Protein AF-A0ABD3QF35-F1 (afdb_monomer_lite)

pLDDT: mean 70.95, std 26.72, range [23.36, 98.19]

Sequence (628 aa):
MNVDIFVDNEANTTDGAVAVPATLPSLSVRSSERQATVADRNAGDGNNVNNAQTGDASIRSTSNVMLGGQNMMASVRRVNSIFFSSLSRSGLTRSLPSQEGSLNNSQIQNSSNQRRQSSPFFSLSNVFINASLVEENESNVVVDAEPIGFCHKHGKVIATLSFLVLVAFVTIMTLTLKRIIEARNMSLPSPVPSFAPSLAPSYDPRPTLEIVQERGTLRCGLVSFQFEGTFCFKLCQAIAAVALNNPDAVDSVNATAEARFVLLKERATDLHAGGATHTIEREVNEGTTGSPFTFSTPFYYDGMVFAGNATFVTCAEEQRRFNECSRLFICVAKSTTDLEYVSNHFTPSLFVTTASMTESIEFYSNDRCNVVAGSRLGLFNLKYTNDNLLDESFVIGDKTFNNDPLAFATRPDDPEWSRIINWVAQVLFFGERQEITKNLTLCQNSSGTFNASWTELNYLNAVYCVGNYAEIYSSSQLAKYDRQTINTINNGTAMLYAIPNGNLRNDNEITFYSLSETFSSIKRRGSLNCGLLIQDGYSEDDITASKRLFGMGVSYCETLVSSMLHGNMYAVNFIAFQNAEISLEALYNKTIDVLVGVPADMSRNFGSHSFEGVSFSTPYFYGNQTGK

Secondary structure (DSSP, 8-state):
----------------------------------------------------------------------------------------------------------------------------------------------------TTTTTTHHHHHHHHHHHHHHHHHHHHHHHHHHHHHHSS-PPP-----SPPSSPP---S-HHHHHHHHTSEEEEE-TT--TTSHHHHHHHHHHHHHSS-TT-EEEEE--TTTHHHHHHTTS-SEEEEEEEP-HHHHHHBTTTTB--EEPSPSEEE-EEEEEEHHHHHHHHTT--SGGGGG--EEEETTSHHHHHHHHHS-TTSEEEESSHHHHHHHHHTTS-SEEEEEHHHHHHHHHH-TTTS-TTEEE-S---S-EEEEEEE-TT-HHHHHHHHHHHHHHHHHHHTT----TTTS----S-----TTT--TTHIIIII--HHHHHHTSGGGGS--TTTTS--SS-----------TT--S--------HHHHHHHHHTSEEEEEE--TT--HHHHHHSS---SHHHHHHHHHHHHHTTT-TT-EEEEEES-HHHHHHHHHTTSSSEEESPPP-HHHHHEETTEEPPPPPSPS--S-SS--

InterPro domains:
  IPR001638 Solute-binding protein family 3/N-terminal domain of MltF [SM00062] (217-439)
  IPR051455 Bacterial solute-binding protein 3 [PTHR30085] (166-474)

Organism: NCBI:txid29204

Structure (mmCIF, N/CA/C/O backbone):
data_AF-A0ABD3QF35-F1
#
_entry.id   AF-A0ABD3QF35-F1
#
loop_
_atom_site.group_PDB
_atom_site.id
_atom_site.type_symbol
_atom_site.label_atom_id
_atom_site.label_alt_id
_atom_site.label_comp_id
_atom_site.label_asym_id
_atom_site.label_entity_id
_atom_site.label_seq_id
_atom_site.pdbx_PDB_ins_code
_atom_site.Cartn_x
_atom_site.Cartn_y
_atom_site.Cartn_z
_atom_site.occupancy
_atom_site.B_iso_or_equiv
_atom_site.auth_seq_id
_atom_site.auth_comp_id
_atom_site.auth_asym_id
_atom_site.auth_atom_id
_atom_site.pdbx_PDB_model_num
ATOM 1 N N . MET A 1 1 ? 27.735 -4.032 32.436 1.00 32.41 1 MET A N 1
ATOM 2 C CA . MET A 1 1 ? 27.133 -3.630 33.725 1.00 32.41 1 MET A CA 1
ATOM 3 C C . MET A 1 1 ? 25.817 -4.366 33.823 1.00 32.41 1 MET A C 1
ATOM 5 O O . MET A 1 1 ? 25.098 -4.359 32.833 1.00 32.41 1 MET A O 1
ATOM 9 N N . ASN A 1 2 ? 25.548 -5.037 34.940 1.00 26.48 2 ASN A N 1
ATOM 10 C CA . ASN A 1 2 ? 24.318 -5.806 35.118 1.00 26.48 2 ASN A CA 1
ATOM 11 C C . ASN A 1 2 ? 23.206 -4.901 35.653 1.00 26.48 2 ASN A C 1
ATOM 13 O O . ASN A 1 2 ? 23.468 -4.079 36.531 1.00 26.48 2 ASN A O 1
ATOM 17 N N . VAL A 1 3 ? 21.983 -5.134 35.187 1.00 25.33 3 VAL A N 1
ATOM 18 C CA . VAL A 1 3 ? 20.756 -5.008 35.982 1.00 25.33 3 VAL A CA 1
ATOM 19 C C . VAL A 1 3 ? 19.904 -6.217 35.596 1.00 25.33 3 VAL A C 1
ATOM 21 O O . VAL A 1 3 ? 19.705 -6.458 34.406 1.00 25.33 3 VAL A O 1
ATOM 24 N N . ASP A 1 4 ? 19.488 -7.006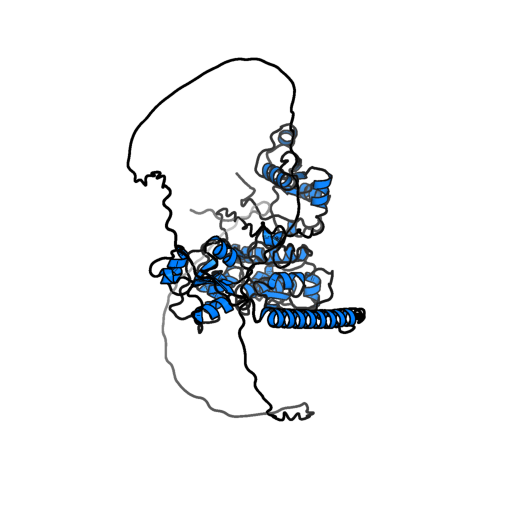 36.581 1.00 25.78 4 ASP A N 1
ATOM 25 C CA . ASP A 1 4 ? 18.781 -8.276 36.381 1.00 25.78 4 ASP A CA 1
ATOM 26 C C . ASP A 1 4 ? 17.247 -8.107 36.399 1.00 25.78 4 ASP A C 1
ATOM 28 O O . ASP A 1 4 ? 16.721 -7.061 36.783 1.00 25.78 4 ASP A O 1
ATOM 32 N N . ILE A 1 5 ? 16.528 -9.150 35.969 1.00 27.78 5 ILE A N 1
ATOM 33 C CA . ILE A 1 5 ? 15.063 -9.180 35.827 1.00 27.78 5 ILE A CA 1
ATOM 34 C C . ILE A 1 5 ? 14.420 -9.920 37.009 1.00 27.78 5 ILE A C 1
ATOM 36 O O . ILE A 1 5 ? 14.632 -11.119 37.143 1.00 27.78 5 ILE A O 1
ATOM 40 N N . PHE A 1 6 ? 13.554 -9.239 37.763 1.00 25.58 6 PHE A N 1
ATOM 41 C CA . PHE A 1 6 ? 12.407 -9.781 38.520 1.00 25.58 6 PHE A CA 1
ATOM 42 C C . PHE A 1 6 ? 11.329 -8.668 38.518 1.00 25.58 6 PHE A C 1
ATOM 44 O O . PHE A 1 6 ? 11.696 -7.497 38.548 1.00 25.58 6 PHE A O 1
ATOM 51 N N . VAL A 1 7 ? 10.020 -8.874 38.319 1.00 28.45 7 VAL A N 1
ATOM 52 C CA . VAL A 1 7 ? 9.085 -9.957 38.698 1.00 28.45 7 VAL A CA 1
ATOM 53 C C . VAL A 1 7 ? 8.823 -9.993 40.204 1.00 28.45 7 VAL A C 1
ATOM 55 O O . VAL A 1 7 ? 9.403 -10.802 40.922 1.00 28.45 7 VAL A O 1
ATOM 58 N N . ASP A 1 8 ? 7.894 -9.141 40.642 1.00 25.34 8 ASP A N 1
ATOM 59 C CA . ASP A 1 8 ? 7.204 -9.252 41.930 1.00 25.34 8 ASP A CA 1
ATOM 60 C C . ASP A 1 8 ? 5.834 -9.920 41.741 1.00 25.34 8 ASP A C 1
ATOM 62 O O . ASP A 1 8 ? 5.113 -9.639 40.782 1.00 25.34 8 ASP A O 1
ATOM 66 N N . ASN A 1 9 ? 5.469 -10.792 42.681 1.00 26.47 9 ASN A N 1
ATOM 67 C CA . ASN A 1 9 ? 4.119 -11.321 42.859 1.00 26.47 9 ASN A CA 1
ATOM 68 C C . ASN A 1 9 ? 3.932 -11.635 44.357 1.00 26.47 9 ASN A C 1
ATOM 70 O O . ASN A 1 9 ? 4.883 -12.059 45.015 1.00 26.47 9 ASN A O 1
ATOM 74 N N . GLU A 1 10 ? 2.752 -11.379 44.921 1.00 33.19 10 GLU A N 1
ATOM 75 C CA . GLU A 1 10 ? 2.574 -11.277 46.381 1.00 33.19 10 GLU A CA 1
ATOM 76 C C . GLU A 1 10 ? 2.738 -12.609 47.144 1.00 33.19 10 GLU A C 1
ATOM 78 O O . GLU A 1 10 ? 2.149 -13.625 46.772 1.00 33.19 10 GLU A O 1
ATOM 83 N N . ALA A 1 11 ? 3.435 -12.586 48.290 1.00 29.95 11 ALA A N 1
ATOM 84 C CA . ALA A 1 11 ? 3.292 -13.586 49.358 1.00 29.95 11 ALA A CA 1
ATOM 85 C C . ALA A 1 11 ? 3.769 -13.049 50.725 1.00 29.95 11 ALA A C 1
ATOM 87 O O . ALA A 1 11 ? 4.626 -12.171 50.805 1.00 29.95 11 ALA A O 1
ATOM 88 N N . ASN A 1 12 ? 3.216 -13.593 51.814 1.00 28.52 12 ASN A N 1
ATOM 89 C CA . ASN A 1 12 ? 3.330 -13.041 53.168 1.00 28.52 12 ASN A CA 1
ATOM 90 C C . ASN A 1 12 ? 4.199 -13.916 54.106 1.00 28.52 12 ASN A C 1
ATOM 92 O O . ASN A 1 12 ? 3.946 -15.109 54.231 1.00 28.52 12 ASN A O 1
ATOM 96 N N . THR A 1 13 ? 5.124 -13.279 54.838 1.00 29.78 13 THR A N 1
ATOM 97 C CA . THR A 1 13 ? 5.606 -13.602 56.213 1.00 29.78 13 THR A CA 1
ATOM 98 C C . THR A 1 13 ? 6.175 -14.983 56.639 1.00 29.78 13 THR A C 1
ATOM 100 O O . THR A 1 13 ? 5.584 -16.037 56.442 1.00 29.78 13 THR A O 1
ATOM 103 N N . THR A 1 14 ? 7.206 -14.878 57.502 1.00 31.05 14 THR A N 1
ATOM 104 C CA . THR A 1 14 ? 7.610 -15.743 58.653 1.00 31.05 14 THR A CA 1
ATOM 105 C C . THR A 1 14 ? 8.381 -17.070 58.476 1.00 31.05 14 THR A C 1
ATOM 107 O O . THR A 1 14 ? 7.834 -18.083 58.067 1.00 31.05 14 THR A O 1
ATOM 110 N N . ASP A 1 15 ? 9.629 -17.026 58.976 1.00 31.03 15 ASP A N 1
ATOM 111 C CA . ASP A 1 15 ? 10.355 -17.967 59.860 1.00 31.03 15 ASP A CA 1
ATOM 112 C C . ASP A 1 15 ? 10.506 -19.478 59.566 1.00 31.03 15 ASP A C 1
ATOM 114 O O . ASP A 1 15 ? 9.550 -20.231 59.416 1.00 31.03 15 ASP A O 1
ATOM 118 N N . GLY A 1 16 ? 11.755 -19.960 59.705 1.00 28.84 16 GLY A N 1
ATOM 119 C CA . GLY A 1 16 ? 12.079 -21.382 59.908 1.00 28.84 16 GLY A CA 1
ATOM 120 C C . GLY A 1 16 ? 13.483 -21.794 59.441 1.00 28.84 16 GLY A C 1
ATOM 121 O O . GLY A 1 16 ? 13.680 -22.086 58.267 1.00 28.84 16 GLY A O 1
ATOM 122 N N . ALA A 1 17 ? 14.464 -21.876 60.348 1.00 28.30 17 ALA A N 1
ATOM 123 C CA . ALA A 1 17 ? 15.832 -22.322 60.034 1.00 28.30 17 ALA A CA 1
ATOM 124 C C . ALA A 1 17 ? 16.140 -23.735 60.571 1.00 28.30 17 ALA A C 1
ATOM 126 O O . ALA A 1 17 ? 15.762 -24.044 61.697 1.00 28.30 17 ALA A O 1
ATOM 127 N N . VAL A 1 18 ? 16.892 -24.552 59.811 1.00 29.70 18 VAL A N 1
ATOM 128 C CA . VAL A 1 18 ? 17.682 -25.724 60.274 1.00 29.70 18 VAL A CA 1
ATOM 129 C C . VAL A 1 18 ? 18.707 -26.141 59.184 1.00 29.70 18 VAL A C 1
ATOM 131 O O . VAL A 1 18 ? 18.678 -25.614 58.074 1.00 29.70 18 VAL A O 1
ATOM 134 N N . ALA A 1 19 ? 19.688 -26.991 59.516 1.00 28.52 19 ALA A N 1
ATOM 135 C CA . ALA A 1 19 ? 20.993 -27.092 58.839 1.00 28.52 19 ALA A CA 1
ATOM 136 C C . ALA A 1 19 ? 21.180 -28.232 57.792 1.00 28.52 19 ALA A C 1
ATOM 138 O O . ALA A 1 19 ? 20.800 -29.372 58.038 1.00 28.52 19 ALA A O 1
ATOM 139 N N . VAL A 1 20 ? 21.830 -27.913 56.652 1.00 28.33 20 VAL A N 1
ATOM 140 C CA . VAL A 1 20 ? 23.223 -28.306 56.244 1.00 28.33 20 VAL A CA 1
ATOM 141 C C . VAL A 1 20 ? 23.775 -29.638 56.832 1.00 28.33 20 VAL A C 1
ATOM 143 O O . VAL A 1 20 ? 23.682 -29.773 58.052 1.00 28.33 20 VAL A O 1
ATOM 146 N N . PRO A 1 21 ? 24.448 -30.569 56.076 1.00 43.38 21 PRO A N 1
ATOM 147 C CA . PRO A 1 21 ? 25.432 -30.306 54.987 1.00 43.38 21 PRO A CA 1
ATOM 148 C C . PRO A 1 21 ? 25.535 -31.299 53.772 1.00 43.38 21 PRO A C 1
ATOM 150 O O . PRO A 1 21 ? 24.940 -32.367 53.772 1.00 43.38 21 PRO A O 1
ATOM 153 N N . ALA A 1 22 ? 26.464 -30.978 52.839 1.00 29.42 22 ALA A N 1
ATOM 154 C CA . ALA A 1 22 ? 27.367 -31.891 52.076 1.00 29.42 22 ALA A CA 1
ATOM 155 C C . ALA A 1 22 ? 26.835 -32.793 50.917 1.00 29.42 22 ALA A C 1
ATOM 157 O O . ALA A 1 22 ? 25.749 -33.343 51.010 1.00 29.42 22 ALA A O 1
ATOM 158 N N . THR A 1 23 ? 27.565 -33.070 49.809 1.00 27.55 23 THR A N 1
ATOM 159 C CA . THR A 1 23 ? 28.790 -32.466 49.194 1.00 27.55 23 THR A CA 1
ATOM 160 C C . THR A 1 23 ? 29.022 -32.934 47.730 1.00 27.55 23 THR A C 1
ATOM 162 O O . THR A 1 23 ? 29.196 -34.129 47.522 1.00 27.55 23 THR A O 1
ATOM 165 N N . LEU A 1 24 ? 29.257 -31.981 46.804 1.00 31.00 24 LEU A N 1
ATOM 166 C CA . LEU A 1 24 ? 30.305 -31.990 45.737 1.00 31.00 24 LEU A CA 1
ATOM 167 C C . LEU A 1 24 ? 30.242 -33.090 44.602 1.00 31.00 24 LEU A C 1
ATOM 169 O O . LEU A 1 24 ? 29.267 -33.829 44.548 1.00 31.00 24 LEU A O 1
ATOM 173 N N . PRO A 1 25 ? 31.153 -33.120 43.585 1.00 40.31 25 PRO A N 1
ATOM 174 C CA . PRO A 1 25 ? 31.100 -32.176 42.444 1.00 40.31 25 PRO A CA 1
ATOM 175 C C . PRO A 1 25 ? 31.480 -32.733 41.026 1.00 40.31 25 PRO A C 1
ATOM 177 O O . PRO A 1 25 ? 32.190 -33.724 40.920 1.00 40.31 25 PRO A O 1
ATOM 180 N N . SER A 1 26 ? 31.139 -31.966 39.968 1.00 27.06 26 SER A N 1
ATOM 181 C CA . SER A 1 26 ? 31.916 -31.712 38.708 1.00 27.06 26 SER A CA 1
ATOM 182 C C . SER A 1 26 ? 32.429 -32.912 37.836 1.00 27.06 26 SER A C 1
ATOM 184 O O . SER A 1 26 ? 32.097 -34.052 38.121 1.00 27.06 26 SER A O 1
ATOM 186 N N . LEU A 1 27 ? 33.127 -32.799 36.678 1.00 26.47 27 LEU A N 1
ATOM 187 C CA . LEU A 1 27 ? 33.772 -31.702 35.906 1.00 26.47 27 LEU A CA 1
ATOM 188 C C . LEU A 1 27 ? 33.950 -32.098 34.394 1.00 26.47 27 LEU A C 1
ATOM 190 O O . LEU A 1 27 ? 34.074 -33.274 34.078 1.00 26.47 27 LEU A O 1
ATOM 194 N N . SER A 1 28 ? 34.038 -31.112 33.481 1.00 25.31 28 SER A N 1
ATOM 195 C CA . SER A 1 28 ? 34.726 -31.101 32.147 1.00 25.31 28 SER A CA 1
ATOM 196 C C . SER A 1 28 ? 34.537 -32.196 31.057 1.00 25.31 28 SER A C 1
ATOM 198 O O . SER A 1 28 ? 35.138 -33.261 31.115 1.00 25.31 28 SER A O 1
ATOM 200 N N . VAL A 1 29 ? 33.910 -31.810 29.930 1.00 28.11 29 VAL A N 1
ATOM 201 C CA . VAL A 1 29 ? 34.553 -31.487 28.614 1.00 28.11 29 VAL A CA 1
ATOM 202 C C . VAL A 1 29 ? 35.761 -32.332 28.112 1.00 28.11 29 VAL A C 1
ATOM 204 O O . VAL A 1 29 ? 36.838 -32.181 28.684 1.00 28.11 29 VAL A O 1
ATOM 207 N N . ARG A 1 30 ? 35.659 -33.008 26.930 1.00 26.88 30 ARG A N 1
ATOM 208 C CA . ARG A 1 30 ? 36.353 -32.662 25.631 1.00 26.88 30 ARG A CA 1
ATOM 209 C C . ARG A 1 30 ? 36.143 -33.645 24.428 1.00 26.88 30 ARG A C 1
ATOM 211 O O . ARG A 1 30 ? 36.371 -34.833 24.570 1.00 26.88 30 ARG A O 1
ATOM 218 N N . SER A 1 31 ? 35.832 -33.084 23.242 1.00 28.55 31 SER A N 1
ATOM 219 C CA . SER A 1 31 ? 36.292 -33.357 21.834 1.00 28.55 31 SER A CA 1
ATOM 220 C C . SER A 1 31 ? 36.675 -34.746 21.236 1.00 28.55 31 SER A C 1
ATOM 222 O O . SER A 1 31 ? 37.320 -35.550 21.896 1.00 28.55 31 SER A O 1
ATOM 224 N N . SER A 1 32 ? 36.573 -34.821 19.882 1.00 27.19 32 SER A N 1
ATOM 225 C CA . SER A 1 32 ? 37.299 -35.690 18.892 1.00 27.19 32 SER A CA 1
ATOM 226 C C . SER A 1 32 ? 36.706 -37.094 18.591 1.00 27.19 32 SER A C 1
ATOM 228 O O . SER A 1 32 ? 36.061 -37.651 19.469 1.00 27.19 32 SER A O 1
ATOM 230 N N . GLU A 1 33 ? 36.841 -37.737 17.407 1.00 29.30 33 GLU A N 1
ATOM 231 C CA . GLU A 1 33 ? 37.282 -37.348 16.034 1.00 29.30 33 GLU A CA 1
ATOM 232 C C . GLU A 1 33 ? 36.880 -38.428 14.968 1.00 29.30 33 GLU A C 1
ATOM 234 O O . GLU A 1 33 ? 36.707 -39.579 15.345 1.00 29.30 33 GLU A O 1
ATOM 239 N N . ARG A 1 34 ? 36.880 -38.079 13.654 1.00 27.56 34 ARG A N 1
ATOM 240 C CA . ARG A 1 34 ? 37.003 -38.953 12.427 1.00 27.56 34 ARG A CA 1
ATOM 241 C C . ARG A 1 34 ? 35.885 -39.994 12.128 1.00 27.56 34 ARG A C 1
ATOM 243 O O . ARG A 1 34 ? 35.421 -40.683 13.017 1.00 27.56 34 ARG A O 1
ATOM 250 N N . GLN A 1 35 ? 35.274 -40.083 10.929 1.00 27.81 35 GLN A N 1
ATOM 251 C CA . GLN A 1 35 ? 35.714 -40.295 9.515 1.00 27.81 35 GLN A CA 1
ATOM 252 C C . GLN A 1 35 ? 35.953 -41.767 9.090 1.00 27.81 35 GLN A C 1
ATOM 254 O O . GLN A 1 35 ? 36.938 -42.356 9.522 1.00 27.81 35 GLN A O 1
ATOM 259 N N . ALA A 1 36 ? 35.159 -42.282 8.124 1.00 27.70 36 ALA A N 1
ATOM 260 C CA . ALA A 1 36 ? 35.568 -43.295 7.122 1.00 27.70 36 ALA A CA 1
ATOM 261 C C . ALA A 1 36 ? 34.584 -43.438 5.917 1.00 27.70 36 ALA A C 1
ATOM 263 O O . ALA A 1 36 ? 33.373 -43.339 6.074 1.00 27.70 36 ALA A O 1
ATOM 264 N N . THR A 1 37 ? 35.163 -43.694 4.736 1.00 27.33 37 THR A N 1
ATOM 265 C CA . THR A 1 37 ? 34.662 -44.134 3.396 1.00 27.33 37 THR A CA 1
ATOM 266 C C . THR A 1 37 ? 33.340 -44.936 3.307 1.00 27.33 37 THR A C 1
ATOM 268 O O . THR A 1 37 ? 33.113 -45.790 4.154 1.00 27.33 37 THR A O 1
ATOM 271 N N . VAL A 1 38 ? 32.416 -44.746 2.338 1.00 29.34 38 VAL A N 1
ATOM 272 C CA . VAL A 1 38 ? 32.468 -44.787 0.836 1.00 29.34 38 VAL A CA 1
ATOM 273 C C . VAL A 1 38 ? 32.503 -46.207 0.222 1.00 29.34 38 VAL A C 1
ATOM 275 O O . VAL A 1 38 ? 33.530 -46.872 0.310 1.00 29.34 38 VAL A O 1
ATOM 278 N N . ALA A 1 39 ? 31.427 -46.613 -0.486 1.00 28.59 39 ALA A N 1
ATOM 279 C CA . ALA A 1 39 ? 31.408 -47.673 -1.518 1.00 28.59 39 ALA A CA 1
ATOM 280 C C . ALA A 1 39 ? 30.160 -47.592 -2.446 1.00 28.59 39 ALA A C 1
ATOM 282 O O . ALA A 1 39 ? 29.085 -47.184 -2.030 1.00 28.59 39 ALA A O 1
ATOM 283 N N . ASP A 1 40 ? 30.345 -47.985 -3.704 1.00 30.19 40 ASP A N 1
ATOM 284 C CA . ASP A 1 40 ? 29.650 -47.596 -4.947 1.00 30.19 40 ASP A CA 1
ATOM 285 C C . ASP A 1 40 ? 28.533 -48.585 -5.438 1.00 30.19 40 ASP A C 1
ATOM 287 O O . ASP A 1 40 ? 28.572 -49.759 -5.078 1.00 30.19 40 ASP A O 1
ATOM 291 N N . ARG A 1 41 ? 27.668 -48.137 -6.382 1.00 30.83 41 ARG A N 1
ATOM 292 C CA . ARG A 1 41 ? 26.932 -48.890 -7.467 1.00 30.83 41 ARG A CA 1
ATOM 293 C C . ARG A 1 41 ? 25.515 -49.528 -7.345 1.00 30.83 41 ARG A C 1
ATOM 295 O O . ARG A 1 41 ? 25.307 -50.568 -6.737 1.00 30.83 41 ARG A O 1
ATOM 302 N N . ASN A 1 42 ? 24.653 -49.011 -8.240 1.00 30.00 42 ASN A N 1
ATOM 303 C CA . ASN A 1 42 ? 23.823 -49.677 -9.281 1.00 30.00 42 ASN A CA 1
ATOM 304 C C . ASN A 1 42 ? 22.609 -50.590 -8.954 1.00 30.00 42 ASN A C 1
ATOM 306 O O . ASN A 1 42 ? 22.742 -51.794 -8.786 1.00 30.00 42 ASN A O 1
ATOM 310 N N . ALA A 1 43 ? 21.414 -49.998 -9.109 1.00 30.06 43 ALA A N 1
ATOM 311 C CA . ALA A 1 43 ? 20.351 -50.327 -10.090 1.00 30.06 43 ALA A CA 1
ATOM 312 C C . ALA A 1 43 ? 19.978 -51.791 -10.461 1.00 30.06 43 ALA A C 1
ATOM 314 O O . ALA A 1 43 ? 20.811 -52.532 -10.977 1.00 30.06 43 ALA A O 1
ATOM 315 N N . GLY A 1 44 ? 18.661 -52.094 -10.458 1.00 28.19 44 GLY A N 1
ATOM 316 C CA . GLY A 1 44 ? 18.058 -53.032 -11.429 1.00 28.19 44 GLY A CA 1
ATOM 317 C C . GLY A 1 44 ? 16.827 -53.864 -11.009 1.00 28.19 44 GLY A C 1
ATOM 318 O O . GLY A 1 44 ? 17.011 -55.007 -10.619 1.00 28.19 44 GLY A O 1
ATOM 319 N N . ASP A 1 45 ? 15.616 -53.337 -11.268 1.00 29.36 45 ASP A N 1
ATOM 320 C CA . ASP A 1 45 ? 14.391 -54.076 -11.697 1.00 29.36 45 ASP A CA 1
ATOM 321 C C . ASP A 1 45 ? 13.732 -55.135 -10.749 1.00 29.36 45 ASP A C 1
ATOM 323 O O . ASP A 1 45 ? 14.332 -55.593 -9.783 1.00 29.36 45 ASP A O 1
ATOM 327 N N . GLY A 1 46 ? 12.476 -55.546 -11.026 1.00 28.12 46 GLY A N 1
ATOM 328 C CA . GLY A 1 46 ? 11.862 -56.771 -10.456 1.00 28.12 46 GLY A CA 1
ATOM 329 C C . GLY A 1 46 ? 10.462 -56.683 -9.802 1.00 28.12 46 GLY A C 1
ATOM 330 O O . GLY A 1 46 ? 10.337 -56.639 -8.583 1.00 28.12 46 GLY A O 1
ATOM 331 N N . ASN A 1 47 ? 9.403 -56.777 -10.615 1.00 29.98 47 ASN A N 1
ATOM 332 C CA . ASN A 1 47 ? 7.966 -56.879 -10.262 1.00 29.98 47 ASN A CA 1
ATOM 333 C C . ASN A 1 47 ? 7.540 -57.784 -9.074 1.00 29.98 47 ASN A C 1
ATOM 335 O O . ASN A 1 47 ? 7.976 -58.932 -8.986 1.00 29.98 47 ASN A O 1
ATOM 339 N N . ASN A 1 48 ? 6.500 -57.359 -8.330 1.00 28.38 48 ASN A N 1
ATOM 340 C CA . ASN A 1 48 ? 5.157 -58.002 -8.257 1.00 28.38 48 ASN A CA 1
ATOM 341 C C . ASN A 1 48 ? 4.244 -57.293 -7.214 1.00 28.38 48 ASN A C 1
ATOM 343 O O . ASN A 1 48 ? 4.772 -56.781 -6.236 1.00 28.38 48 ASN A O 1
ATOM 347 N N . VAL A 1 49 ? 2.897 -57.291 -7.204 1.00 31.95 49 VAL A N 1
ATOM 348 C CA . VAL A 1 49 ? 1.756 -57.467 -8.150 1.00 31.95 49 VAL A CA 1
ATOM 349 C C . VAL A 1 49 ? 0.542 -57.958 -7.327 1.00 31.95 49 VAL A C 1
ATOM 351 O O . VAL A 1 49 ? 0.706 -58.882 -6.531 1.00 31.95 49 VAL A O 1
ATOM 354 N N . ASN A 1 50 ? -0.653 -57.397 -7.608 1.00 29.80 50 ASN A N 1
ATOM 355 C CA . ASN A 1 50 ? -2.034 -57.671 -7.114 1.00 29.80 50 ASN A CA 1
ATOM 356 C C . ASN A 1 50 ? -2.617 -56.533 -6.242 1.00 29.80 50 ASN A C 1
ATOM 358 O O . ASN A 1 50 ? -2.072 -56.258 -5.183 1.00 29.80 50 ASN A O 1
ATOM 362 N N . ASN A 1 51 ? -3.628 -55.751 -6.662 1.00 32.06 51 ASN A N 1
ATOM 363 C CA . ASN A 1 51 ? -5.022 -56.018 -7.122 1.00 32.06 51 ASN A CA 1
ATOM 364 C C . ASN A 1 51 ? -6.034 -55.610 -6.011 1.00 32.06 51 ASN A C 1
ATOM 366 O O . ASN A 1 51 ? -5.700 -55.719 -4.839 1.00 32.06 51 ASN A O 1
ATOM 370 N N . ALA A 1 52 ? -7.259 -55.130 -6.283 1.00 29.69 52 ALA A N 1
ATOM 371 C CA . ALA A 1 52 ? -8.030 -55.118 -7.538 1.00 29.69 52 ALA A CA 1
ATOM 372 C C . ALA A 1 52 ? -9.064 -53.960 -7.625 1.00 29.69 52 ALA A C 1
ATOM 374 O O . ALA A 1 52 ? -9.412 -53.393 -6.597 1.00 29.69 52 ALA A O 1
ATOM 375 N N . GLN A 1 53 ? -9.661 -53.786 -8.825 1.00 29.70 53 GLN A N 1
ATOM 376 C CA . GLN A 1 53 ? -10.992 -53.178 -9.114 1.00 29.70 53 GLN A CA 1
ATOM 377 C C . GLN A 1 53 ? -11.157 -51.658 -8.844 1.00 29.70 53 GLN A C 1
ATOM 379 O O . GLN A 1 53 ? -10.580 -51.121 -7.912 1.00 29.70 53 GLN A O 1
ATOM 384 N N . THR A 1 54 ? -11.916 -50.859 -9.612 1.00 28.92 54 THR A N 1
ATOM 385 C CA . THR A 1 54 ? -12.825 -51.037 -10.785 1.00 28.92 54 THR A CA 1
ATOM 386 C C . THR A 1 54 ? -12.418 -50.030 -11.898 1.00 28.92 54 THR A C 1
ATOM 388 O O . THR A 1 54 ? -11.489 -49.263 -11.675 1.00 28.92 54 THR A O 1
ATOM 391 N N . GLY A 1 55 ? -12.981 -49.915 -13.110 1.00 28.16 55 GLY A N 1
ATOM 392 C CA . GLY A 1 55 ? -14.057 -50.591 -13.859 1.00 28.16 55 GLY A CA 1
ATOM 393 C C . GLY A 1 55 ? -14.468 -49.680 -15.040 1.00 28.16 55 GLY A C 1
ATOM 394 O O . GLY A 1 55 ? -14.796 -48.523 -14.809 1.00 28.16 55 GLY A O 1
ATOM 395 N N . ASP A 1 56 ? -14.378 -50.153 -16.288 1.00 27.12 56 ASP A N 1
ATOM 396 C CA . ASP A 1 56 ? -14.242 -49.295 -17.491 1.00 27.12 56 ASP A CA 1
ATOM 397 C C . ASP A 1 56 ? -15.529 -49.123 -18.340 1.00 27.12 56 ASP A C 1
ATOM 399 O O . ASP A 1 56 ? -16.399 -49.995 -18.354 1.00 27.12 56 ASP A O 1
ATOM 403 N N . ALA A 1 57 ? -15.619 -48.012 -19.088 1.00 28.22 57 ALA A N 1
ATOM 404 C CA . ALA A 1 57 ? -16.662 -47.715 -20.077 1.00 28.22 57 ALA A CA 1
ATOM 405 C C . ALA A 1 57 ? -16.177 -46.713 -21.159 1.00 28.22 57 ALA A C 1
ATOM 407 O O . ALA A 1 57 ? -16.387 -45.503 -21.061 1.00 28.22 57 ALA A O 1
ATOM 408 N N . SER A 1 58 ? -15.541 -47.213 -22.224 1.00 26.22 58 SER A N 1
ATOM 409 C CA . SER A 1 58 ? -14.975 -46.377 -23.300 1.00 26.22 58 SER A CA 1
ATOM 410 C C . SER A 1 58 ? -15.981 -45.888 -24.362 1.00 26.22 58 SER A C 1
ATOM 412 O O . SER A 1 58 ? -16.848 -46.639 -24.810 1.00 26.22 58 SER A O 1
ATOM 414 N N . ILE A 1 59 ? -15.779 -44.665 -24.877 1.00 25.80 59 ILE A N 1
ATOM 415 C CA . ILE A 1 59 ? -16.225 -44.238 -26.220 1.00 25.80 59 ILE A CA 1
ATOM 416 C C . ILE A 1 59 ? -15.069 -43.502 -26.918 1.00 25.80 59 ILE A C 1
ATOM 418 O O . ILE A 1 59 ? -14.373 -42.688 -26.317 1.00 25.80 59 ILE A O 1
ATOM 422 N N . ARG A 1 60 ? -14.847 -43.803 -28.205 1.00 27.45 60 ARG A N 1
ATOM 423 C CA . ARG A 1 60 ? -13.801 -43.187 -29.042 1.00 27.45 60 ARG A CA 1
ATOM 424 C C . ARG A 1 60 ? -14.211 -41.797 -29.537 1.00 27.45 60 ARG A C 1
ATOM 426 O O . ARG A 1 60 ? -15.356 -41.607 -29.933 1.00 27.45 60 ARG A O 1
ATOM 433 N N . SER A 1 61 ? -13.233 -40.906 -29.697 1.00 24.97 61 SER A N 1
ATOM 434 C CA . SER A 1 61 ? -13.319 -39.776 -30.632 1.00 24.97 61 SER A CA 1
ATOM 435 C C . SER A 1 61 ? -12.145 -39.820 -31.613 1.00 24.97 61 SER A C 1
ATOM 437 O O . SER A 1 61 ? -11.016 -40.116 -31.223 1.00 24.97 61 SER A O 1
ATOM 439 N N . THR A 1 62 ? -12.415 -39.568 -32.894 1.00 26.83 62 THR A N 1
ATOM 440 C CA . THR A 1 62 ? -11.428 -39.589 -33.985 1.00 26.83 62 THR A CA 1
ATOM 441 C C . THR A 1 62 ? -11.278 -38.195 -34.585 1.00 26.83 62 THR A C 1
ATOM 443 O O . THR A 1 62 ? -12.137 -37.755 -35.351 1.00 26.83 62 THR A O 1
ATOM 446 N N . SER A 1 63 ? -10.178 -37.510 -34.275 1.00 27.58 63 SER A N 1
ATOM 447 C CA . SER A 1 63 ? -9.868 -36.195 -34.847 1.00 27.58 63 SER A CA 1
ATOM 448 C C . SER A 1 63 ? -9.288 -36.333 -36.256 1.00 27.58 63 SER A C 1
ATOM 450 O O . SER A 1 63 ? -8.112 -36.654 -36.420 1.00 27.58 63 SER A O 1
ATOM 452 N N . ASN A 1 64 ? -10.107 -36.085 -37.280 1.00 26.25 64 ASN A N 1
ATOM 453 C CA . ASN A 1 64 ? -9.642 -36.010 -38.666 1.00 26.25 64 ASN A CA 1
ATOM 454 C C . ASN A 1 64 ? -8.921 -34.683 -38.945 1.00 26.25 64 ASN A C 1
ATOM 456 O O . ASN A 1 64 ? -9.413 -33.611 -38.598 1.00 26.25 64 ASN A O 1
ATOM 460 N N . VAL A 1 65 ? -7.796 -34.763 -39.655 1.00 27.72 65 VAL A N 1
ATOM 461 C CA . VAL A 1 65 ? -7.107 -33.605 -40.239 1.00 27.72 65 VAL A CA 1
ATOM 462 C C . VAL A 1 65 ? -7.792 -33.212 -41.550 1.00 27.72 65 VAL A C 1
ATOM 464 O O . VAL A 1 65 ? -8.061 -34.069 -42.389 1.00 27.72 65 VAL A O 1
ATOM 467 N N . MET A 1 66 ? -8.010 -31.913 -41.762 1.00 24.47 66 MET A N 1
ATOM 468 C CA . MET A 1 66 ? -8.352 -31.333 -43.065 1.00 24.47 66 MET A CA 1
ATOM 469 C C . MET A 1 66 ? -7.593 -30.016 -43.246 1.00 24.47 66 MET A C 1
ATOM 471 O O . MET A 1 66 ? -7.624 -29.152 -42.372 1.00 24.47 66 MET A O 1
ATOM 475 N N . LEU A 1 67 ? -6.904 -29.869 -44.381 1.00 28.14 67 LEU A N 1
ATOM 476 C CA . LEU A 1 67 ? -6.238 -28.625 -44.771 1.00 28.14 67 LEU A CA 1
ATOM 477 C C . LEU A 1 67 ? -7.201 -27.733 -45.564 1.00 28.14 67 LEU A C 1
ATOM 479 O O . LEU A 1 67 ? -7.995 -28.227 -46.361 1.00 28.14 67 LEU A O 1
ATOM 483 N N . GLY A 1 68 ? -7.075 -26.415 -45.409 1.00 24.67 68 GLY A N 1
ATOM 484 C CA . GLY A 1 68 ? -7.861 -25.450 -46.178 1.00 24.67 68 GLY A CA 1
ATOM 485 C C . GLY A 1 68 ? -7.456 -24.012 -45.882 1.00 24.67 68 GLY A C 1
ATOM 486 O O . GLY A 1 68 ? -8.074 -23.357 -45.051 1.00 24.67 68 GLY A O 1
ATOM 487 N N . GLY A 1 69 ? -6.411 -23.519 -46.547 1.00 25.27 69 GLY A N 1
ATOM 488 C CA . GLY A 1 69 ? -5.985 -22.121 -46.448 1.00 25.27 69 GLY A CA 1
ATOM 489 C C . GLY A 1 69 ? -6.128 -21.389 -47.778 1.00 25.27 69 GLY A C 1
ATOM 490 O O . GLY A 1 69 ? -5.950 -21.996 -48.835 1.00 25.27 69 GLY A O 1
ATOM 491 N N . GLN A 1 70 ? -6.374 -20.076 -47.734 1.00 28.31 70 GLN A N 1
ATOM 492 C CA . GLN A 1 70 ? -5.996 -19.185 -48.831 1.00 28.31 70 GLN A CA 1
ATOM 493 C C . GLN A 1 70 ? -5.785 -17.733 -48.381 1.00 28.31 70 GLN A C 1
ATOM 495 O O . GLN A 1 70 ? -6.483 -17.196 -47.528 1.00 28.31 70 GLN A O 1
ATOM 500 N N . ASN A 1 71 ? -4.766 -17.139 -48.992 1.00 27.62 71 ASN A N 1
ATOM 501 C CA . ASN A 1 71 ? -4.203 -15.810 -48.773 1.00 27.62 71 ASN A CA 1
ATOM 502 C C . ASN A 1 71 ? -5.216 -14.655 -48.899 1.00 27.62 71 ASN A C 1
ATOM 504 O O . ASN A 1 71 ? -6.021 -14.668 -49.825 1.00 27.62 71 ASN A O 1
ATOM 508 N N . MET A 1 72 ? -4.980 -13.544 -48.184 1.00 24.88 72 MET A N 1
ATOM 509 C CA . MET A 1 72 ? -4.560 -12.311 -48.877 1.00 24.88 72 MET A CA 1
ATOM 510 C C . MET A 1 72 ? -3.836 -11.288 -47.980 1.00 24.88 72 MET A C 1
ATOM 512 O O . MET A 1 72 ? -3.736 -11.453 -46.769 1.00 24.88 72 MET A O 1
ATOM 516 N N . MET A 1 73 ? -3.220 -10.297 -48.633 1.00 24.95 73 MET A N 1
ATOM 517 C CA . MET A 1 73 ? -2.120 -9.466 -48.123 1.00 24.95 73 MET A CA 1
ATOM 518 C C . MET A 1 73 ? -2.529 -8.372 -47.124 1.00 24.95 73 MET A C 1
ATOM 520 O O . MET A 1 73 ? -3.633 -7.837 -47.168 1.00 24.95 73 MET A O 1
ATOM 524 N N . ALA A 1 74 ? -1.562 -7.957 -46.301 1.00 26.02 74 ALA A N 1
ATOM 525 C CA . ALA A 1 74 ? -1.643 -6.751 -45.482 1.00 26.02 74 ALA A CA 1
ATOM 526 C C . ALA A 1 74 ? -1.488 -5.455 -46.306 1.00 26.02 74 ALA A C 1
ATOM 528 O O . ALA A 1 74 ? -0.838 -5.435 -47.353 1.00 26.02 74 ALA A O 1
ATOM 529 N N . SER A 1 75 ? -1.980 -4.334 -45.769 1.00 23.36 75 SER A N 1
ATOM 530 C CA . SER A 1 75 ? -1.504 -2.998 -46.145 1.00 23.36 75 SER A CA 1
ATOM 531 C C . SER A 1 75 ? -1.558 -2.042 -44.953 1.00 23.36 75 SER A C 1
ATOM 533 O O . SER A 1 75 ? -2.608 -1.835 -44.348 1.00 23.36 75 SER A O 1
ATOM 535 N N . VAL A 1 76 ? -0.410 -1.452 -44.618 1.00 27.42 76 VAL A N 1
ATOM 536 C CA . VAL A 1 76 ? -0.278 -0.425 -43.577 1.00 27.42 76 VAL A CA 1
ATOM 537 C C . VAL A 1 76 ? -0.917 0.884 -44.047 1.00 27.42 76 VAL A C 1
ATOM 539 O O . VAL A 1 76 ? -0.652 1.337 -45.162 1.00 27.42 76 VAL A O 1
ATOM 542 N N . ARG A 1 77 ? -1.648 1.579 -43.166 1.00 24.55 77 ARG A N 1
ATOM 543 C CA . ARG A 1 77 ? -1.883 3.026 -43.302 1.00 24.55 77 ARG A CA 1
ATOM 544 C C . ARG A 1 77 ? -1.617 3.767 -41.997 1.00 24.55 77 ARG A C 1
ATOM 546 O O . ARG A 1 77 ? -2.160 3.430 -40.954 1.00 24.55 77 ARG A O 1
ATOM 553 N N . ARG A 1 78 ? -0.783 4.805 -42.099 1.00 25.14 78 ARG A N 1
ATOM 554 C CA . ARG A 1 78 ? -0.540 5.797 -41.044 1.00 25.14 78 ARG A CA 1
ATOM 555 C C . ARG A 1 78 ? -1.781 6.676 -40.878 1.00 25.14 78 ARG A C 1
ATOM 557 O O . ARG A 1 78 ? -2.381 7.058 -41.883 1.00 25.14 78 ARG A O 1
ATOM 564 N N . VAL A 1 79 ? -2.086 7.081 -39.649 1.00 25.50 79 VAL A N 1
ATOM 565 C CA . VAL A 1 79 ? -2.992 8.205 -39.379 1.00 25.50 79 VAL A CA 1
ATOM 566 C C . VAL A 1 79 ? -2.131 9.433 -39.085 1.00 25.50 79 VAL A C 1
ATOM 568 O O . VAL A 1 79 ? -1.610 9.573 -37.986 1.00 25.50 79 VAL A O 1
ATOM 571 N N . ASN A 1 80 ? -1.968 10.313 -40.076 1.00 25.55 80 ASN A N 1
ATOM 572 C CA . ASN A 1 80 ? -1.407 11.651 -39.866 1.00 25.55 80 ASN A CA 1
ATOM 573 C C . ASN A 1 80 ? -2.557 12.659 -39.762 1.00 25.55 80 ASN A C 1
ATOM 575 O O . ASN A 1 80 ? -3.359 12.784 -40.687 1.00 25.55 80 ASN A O 1
ATOM 579 N N . SER A 1 81 ? -2.608 13.408 -38.665 1.00 29.09 81 SER A N 1
ATOM 580 C CA . SER A 1 81 ? -3.543 14.515 -38.459 1.00 29.09 81 SER A CA 1
ATOM 581 C C . SER A 1 81 ? -3.107 15.766 -39.231 1.00 29.09 81 SER A C 1
ATOM 583 O O . SER A 1 81 ? -2.041 16.312 -38.946 1.00 29.09 81 SER A O 1
ATOM 585 N N . ILE A 1 82 ? -3.931 16.260 -40.163 1.00 25.78 82 ILE A N 1
ATOM 586 C CA . ILE A 1 82 ? -3.732 17.558 -40.830 1.00 25.78 82 ILE A CA 1
ATOM 587 C C . ILE A 1 82 ? -5.066 18.322 -40.908 1.00 25.78 82 ILE A C 1
ATOM 589 O O . ILE A 1 82 ? -6.005 17.874 -41.554 1.00 25.78 82 ILE A O 1
ATOM 593 N N . PHE A 1 83 ? -5.090 19.476 -40.232 1.00 24.31 83 PHE A N 1
ATOM 594 C CA . PHE A 1 83 ? -5.896 20.690 -40.441 1.00 24.31 83 PHE A CA 1
ATOM 595 C C . PHE A 1 83 ? -7.302 20.613 -41.077 1.00 24.31 83 PHE A C 1
ATOM 597 O O . PHE A 1 83 ? -7.462 20.420 -42.280 1.00 24.31 83 PHE A O 1
ATOM 604 N N . PHE A 1 84 ? -8.299 21.052 -40.299 1.00 25.31 84 PHE A N 1
ATOM 605 C CA . PHE A 1 84 ? -9.421 21.838 -40.832 1.00 25.31 84 PHE A CA 1
ATOM 606 C C . PHE A 1 84 ? -8.981 23.285 -41.107 1.00 25.31 84 PHE A C 1
ATOM 608 O O . PHE A 1 84 ? -8.202 23.855 -40.343 1.00 25.31 84 PHE A O 1
ATOM 615 N N . SER A 1 85 ? -9.538 23.919 -42.143 1.00 25.34 85 SER A N 1
ATOM 616 C CA . SER A 1 85 ? -9.500 25.381 -42.307 1.00 25.34 85 SER A CA 1
ATOM 617 C C . SER A 1 85 ? -10.638 25.882 -43.207 1.00 25.34 85 SER A C 1
ATOM 619 O O . SER A 1 85 ? -11.103 25.146 -44.078 1.00 25.34 85 SER A O 1
ATOM 621 N N . SER A 1 86 ? -11.024 27.156 -43.030 1.00 26.36 86 SER A N 1
ATOM 622 C CA . SER A 1 86 ? -12.048 27.898 -43.800 1.00 26.36 86 SER A CA 1
ATOM 623 C C . SER A 1 86 ? -13.523 27.471 -43.536 1.00 26.36 86 SER A C 1
ATOM 625 O O . SER A 1 86 ? -13.782 26.310 -43.248 1.00 26.36 86 SER A O 1
ATOM 627 N N . LEU A 1 87 ? -14.545 28.350 -43.577 1.00 25.80 87 LEU A N 1
ATOM 628 C CA . LEU A 1 87 ? -14.566 29.789 -43.911 1.00 25.80 87 LEU A CA 1
ATOM 629 C C . LEU A 1 87 ? -15.856 30.507 -43.406 1.00 25.80 87 LEU A C 1
ATOM 631 O O . LEU A 1 87 ? -16.945 30.074 -43.758 1.00 25.80 87 LEU A O 1
ATOM 635 N N . SER A 1 88 ? -15.726 31.688 -42.763 1.00 25.31 88 SER A N 1
ATOM 636 C CA . SER A 1 88 ? -16.748 32.780 -42.665 1.00 25.31 88 SER A CA 1
ATOM 637 C C . SER A 1 88 ? -18.091 32.523 -41.912 1.00 25.31 88 SER A C 1
ATOM 639 O O . SER A 1 88 ? -18.506 31.389 -41.748 1.00 25.31 88 SER A O 1
ATOM 641 N N . ARG A 1 89 ? -18.848 33.533 -41.418 1.00 26.59 89 ARG A N 1
ATOM 642 C CA . ARG A 1 89 ? -18.730 35.017 -41.493 1.00 26.59 89 ARG A CA 1
ATOM 643 C C . ARG A 1 89 ? -19.443 35.748 -40.326 1.00 26.59 89 ARG A C 1
ATOM 645 O O . ARG A 1 89 ? -20.440 35.253 -39.820 1.00 26.59 89 ARG A O 1
ATOM 652 N N . SER A 1 90 ? -19.057 37.017 -40.110 1.00 27.95 90 SER A N 1
ATOM 653 C CA . SER A 1 90 ? -19.783 38.122 -39.421 1.00 27.95 90 SER A CA 1
ATOM 654 C C . SER A 1 90 ? -19.972 38.064 -37.885 1.00 27.95 90 SER A C 1
ATOM 656 O O . SER A 1 90 ? -20.185 36.996 -37.335 1.00 27.95 90 SER A O 1
ATOM 658 N N . GLY A 1 91 ? -19.923 39.194 -37.156 1.00 27.30 91 GLY A N 1
ATOM 659 C CA . GLY A 1 91 ? -19.503 40.544 -37.581 1.00 27.30 91 GLY A CA 1
ATOM 660 C C . GLY A 1 91 ? -19.760 41.682 -36.568 1.00 27.30 91 GLY A C 1
ATOM 661 O O . GLY A 1 91 ? -20.504 41.503 -35.615 1.00 27.30 91 GLY A O 1
ATOM 662 N N . LEU A 1 92 ? -19.195 42.863 -36.876 1.00 26.56 92 LEU A N 1
ATOM 663 C CA . LEU A 1 92 ? -19.422 44.205 -36.290 1.00 26.56 92 LEU A CA 1
ATOM 664 C C . LEU A 1 92 ? -19.003 44.479 -34.824 1.00 26.56 92 LEU A C 1
ATOM 666 O O . LEU A 1 92 ? -19.336 43.766 -33.887 1.00 26.56 92 LEU A O 1
ATOM 670 N N . THR A 1 93 ? -18.310 45.608 -34.640 1.00 27.11 93 THR A N 1
ATOM 671 C CA . THR A 1 93 ? -17.819 46.164 -33.366 1.00 27.11 93 THR A CA 1
ATOM 672 C C . THR A 1 93 ? -18.619 47.404 -32.946 1.00 27.11 93 THR A C 1
ATOM 674 O O . THR A 1 93 ? -18.935 48.233 -33.801 1.00 27.11 93 THR A O 1
ATOM 677 N N . ARG A 1 94 ? -18.871 47.617 -31.636 1.00 25.33 94 ARG A N 1
ATOM 678 C CA . ARG A 1 94 ? -19.203 48.964 -31.109 1.00 25.33 94 ARG A CA 1
ATOM 679 C C . ARG A 1 94 ? -18.936 49.191 -29.602 1.00 25.33 94 ARG A C 1
ATOM 681 O O . ARG A 1 94 ? -19.799 48.971 -28.770 1.00 25.33 94 ARG A O 1
ATOM 688 N N . SER A 1 95 ? -17.730 49.684 -29.311 1.00 25.28 95 SER A N 1
ATOM 689 C CA . SER A 1 95 ? -17.357 50.736 -28.330 1.00 25.28 95 SER A CA 1
ATOM 690 C C . SER A 1 95 ? -18.171 51.023 -27.036 1.00 25.28 95 SER A C 1
ATOM 692 O O . SER A 1 95 ? -19.321 51.445 -27.131 1.00 25.28 95 SER A O 1
ATOM 694 N N . LEU A 1 96 ? -17.417 51.141 -25.920 1.00 27.47 96 LEU A N 1
ATOM 695 C CA . LEU A 1 96 ? -17.588 52.069 -24.764 1.00 27.47 96 LEU A CA 1
ATOM 696 C C . LEU A 1 96 ? -18.723 51.805 -23.737 1.00 27.47 96 LEU A C 1
ATOM 698 O O . LEU A 1 96 ? -19.739 51.221 -24.100 1.00 27.47 96 LEU A O 1
ATOM 702 N N . PRO A 1 97 ? -18.643 52.364 -22.500 1.00 36.38 97 PRO A N 1
ATOM 703 C CA . PRO A 1 97 ? -17.464 52.784 -21.713 1.00 36.38 97 PRO A CA 1
ATOM 704 C C . PRO A 1 97 ? -17.458 52.250 -20.256 1.00 36.38 97 PRO A C 1
ATOM 706 O O . PRO A 1 97 ? -18.456 51.748 -19.750 1.00 36.38 97 PRO A O 1
ATOM 709 N N . SER A 1 98 ? -16.354 52.467 -19.535 1.00 28.56 98 SER A N 1
ATOM 710 C CA . SER A 1 98 ? -16.296 52.407 -18.064 1.00 28.56 98 SER A CA 1
ATOM 711 C C . SER A 1 98 ? -16.399 53.806 -17.439 1.00 28.56 98 SER A C 1
ATOM 713 O O . SER A 1 98 ? -15.781 54.746 -17.940 1.00 28.56 98 SER A O 1
ATOM 715 N N . GLN A 1 99 ? -17.098 53.934 -16.307 1.00 27.41 99 GLN A N 1
ATOM 716 C CA . GLN A 1 99 ? -16.968 55.067 -15.383 1.00 27.41 99 GLN A CA 1
ATOM 717 C C . GLN A 1 99 ? -16.996 54.572 -13.933 1.00 27.41 99 GLN A C 1
ATOM 719 O O . GLN A 1 99 ? -17.973 53.965 -13.504 1.00 27.41 99 GLN A O 1
ATOM 724 N N . GLU A 1 100 ? -15.944 54.887 -13.182 1.00 28.44 100 GLU A N 1
ATOM 725 C CA . GLU A 1 100 ? -16.001 54.996 -11.722 1.00 28.44 100 GLU A CA 1
ATOM 726 C C . GLU A 1 100 ? -16.264 56.456 -11.337 1.00 28.44 100 GLU A C 1
ATOM 728 O O . GLU A 1 100 ? -16.001 57.374 -12.122 1.00 28.44 100 GLU A O 1
ATOM 733 N N . GLY A 1 101 ? -16.720 56.698 -10.108 1.00 26.53 101 GLY A N 1
ATOM 734 C CA . GLY A 1 101 ? -16.803 58.056 -9.590 1.00 26.53 101 GLY A CA 1
ATOM 735 C C . GLY A 1 101 ? -17.019 58.142 -8.084 1.00 26.53 101 GLY A C 1
ATOM 736 O O . GLY A 1 101 ? -17.971 57.573 -7.565 1.00 26.53 101 GLY A O 1
ATOM 737 N N . SER A 1 102 ? -16.219 59.014 -7.453 1.00 25.83 102 SER A N 1
ATOM 738 C CA . SER A 1 102 ? -16.503 59.695 -6.175 1.00 25.83 102 SER A CA 1
ATOM 739 C C . SER A 1 102 ? -16.423 58.862 -4.870 1.00 25.83 102 SER A C 1
ATOM 741 O O . SER A 1 102 ? -16.924 57.750 -4.817 1.00 25.83 102 SER A O 1
ATOM 743 N N . LEU A 1 103 ? -15.887 59.363 -3.739 1.00 28.38 103 LEU A N 1
ATOM 744 C CA . LEU A 1 103 ? -15.165 60.624 -3.444 1.00 28.38 103 LEU A CA 1
ATOM 745 C C . LEU A 1 103 ? -14.439 60.547 -2.068 1.00 28.38 103 LEU A C 1
ATOM 747 O O . LEU A 1 103 ? -15.022 60.083 -1.097 1.00 28.38 103 LEU A O 1
ATOM 751 N N . ASN A 1 104 ? -13.256 61.175 -1.989 1.00 27.52 104 ASN A N 1
ATOM 752 C CA . ASN A 1 104 ? -12.660 61.905 -0.843 1.00 27.52 104 ASN A CA 1
ATOM 753 C C . ASN A 1 104 ? -12.188 61.258 0.494 1.00 27.52 104 ASN A C 1
ATOM 755 O O . ASN A 1 104 ? -12.912 60.553 1.182 1.00 27.52 104 ASN A O 1
ATOM 759 N N . ASN A 1 105 ? -11.049 61.827 0.945 1.00 28.25 105 ASN A N 1
ATOM 760 C CA . ASN A 1 105 ? -10.598 62.112 2.327 1.00 28.25 105 ASN A CA 1
ATOM 761 C C . ASN A 1 105 ? -10.037 60.976 3.225 1.00 28.25 105 ASN A C 1
ATOM 763 O O . ASN A 1 105 ? -10.558 59.873 3.240 1.00 28.25 105 ASN A O 1
ATOM 767 N N . SER A 1 106 ? -9.001 61.208 4.060 1.00 29.23 106 SER A N 1
ATOM 768 C CA . SER A 1 106 ? -8.066 62.363 4.171 1.00 29.23 106 SER A CA 1
ATOM 769 C C . SER A 1 106 ? -6.891 62.113 5.148 1.00 29.23 106 SER A C 1
ATOM 771 O O . SER A 1 106 ? -7.065 61.364 6.099 1.00 29.23 106 SER A O 1
ATOM 773 N N . GLN A 1 107 ? -5.797 62.887 4.999 1.00 27.67 107 GLN A N 1
ATOM 774 C CA . GLN A 1 107 ? -4.642 63.067 5.923 1.00 27.67 107 GLN A CA 1
ATOM 775 C C . GLN A 1 107 ? -3.699 61.843 6.079 1.00 27.67 107 GLN A C 1
ATOM 777 O O . GLN A 1 107 ? -4.159 60.720 6.199 1.00 27.67 107 GLN A O 1
ATOM 782 N N . ILE A 1 108 ? -2.366 61.917 5.900 1.00 27.11 108 ILE A N 1
ATOM 783 C CA . ILE A 1 108 ? -1.281 62.809 6.397 1.00 27.11 108 ILE A CA 1
ATOM 784 C C . ILE A 1 108 ? -0.792 62.433 7.813 1.00 27.11 108 ILE A C 1
ATOM 786 O O . ILE A 1 108 ? -1.359 62.908 8.789 1.00 27.11 108 ILE A O 1
ATOM 790 N N . GLN A 1 109 ? 0.315 61.671 7.908 1.00 26.77 109 GLN A N 1
ATOM 791 C CA . GLN A 1 109 ? 1.578 62.051 8.593 1.00 26.77 109 GLN A CA 1
ATOM 792 C C . GLN A 1 109 ? 2.672 60.945 8.532 1.00 26.77 109 GLN A C 1
ATOM 794 O O . GLN A 1 109 ? 2.362 59.768 8.641 1.00 26.77 109 GLN A O 1
ATOM 799 N N . ASN A 1 110 ? 3.934 61.372 8.339 1.00 26.16 110 ASN A N 1
ATOM 800 C CA . ASN A 1 110 ? 5.195 61.035 9.055 1.00 26.16 110 ASN A CA 1
ATOM 801 C C . ASN A 1 110 ? 5.467 59.612 9.634 1.00 26.16 110 ASN A C 1
ATOM 803 O O . ASN A 1 110 ? 4.586 58.982 10.194 1.00 26.16 110 ASN A O 1
ATOM 807 N N . SER A 1 111 ? 6.709 59.085 9.675 1.00 27.22 111 SER A N 1
ATOM 808 C CA . SER A 1 111 ? 8.016 59.582 9.173 1.00 27.22 111 SER A CA 1
ATOM 809 C C . SER A 1 111 ? 9.147 58.525 9.217 1.00 27.22 111 SER A C 1
ATOM 811 O O . SER A 1 111 ? 9.196 57.693 10.114 1.00 27.22 111 SER A O 1
ATOM 813 N N . SER A 1 112 ? 10.100 58.660 8.286 1.00 27.69 112 SER A N 1
ATOM 814 C CA . SER A 1 112 ? 11.519 58.219 8.269 1.00 27.69 112 SER A CA 1
ATOM 815 C C . SER A 1 112 ? 12.161 57.433 9.440 1.00 27.69 112 SER A C 1
ATOM 817 O O . SER A 1 112 ? 12.244 57.942 10.556 1.00 27.69 112 SER A O 1
ATOM 819 N N . ASN A 1 113 ? 12.870 56.342 9.101 1.00 26.30 113 ASN A N 1
ATOM 820 C CA . ASN A 1 113 ? 14.338 56.151 9.266 1.00 26.30 113 ASN A CA 1
ATOM 821 C C . ASN A 1 113 ? 14.747 54.838 8.548 1.00 26.30 113 ASN A C 1
ATOM 823 O O . ASN A 1 113 ? 14.105 53.821 8.760 1.00 26.30 113 ASN A O 1
ATOM 827 N N . GLN A 1 114 ? 15.651 54.767 7.558 1.00 28.09 114 GLN A N 1
ATOM 828 C CA . GLN A 1 114 ? 17.097 55.077 7.495 1.00 28.09 114 GLN A CA 1
ATOM 829 C C . GLN A 1 114 ? 18.005 54.333 8.496 1.00 28.09 114 GLN A C 1
ATOM 831 O O . GLN A 1 114 ? 18.101 54.754 9.646 1.00 28.09 114 GLN A O 1
ATOM 836 N N . ARG A 1 115 ? 18.775 53.344 7.986 1.00 25.69 115 ARG A N 1
ATOM 837 C CA . ARG A 1 115 ? 20.240 53.073 8.151 1.00 25.69 115 ARG A CA 1
ATOM 838 C C . ARG A 1 115 ? 20.562 51.582 7.868 1.00 25.69 115 ARG A C 1
ATOM 840 O O . ARG A 1 115 ? 19.724 50.748 8.162 1.00 25.69 115 ARG A O 1
ATOM 847 N N . ARG A 1 116 ? 21.746 51.159 7.383 1.00 28.56 116 ARG A N 1
ATOM 848 C CA . ARG A 1 116 ? 22.797 51.774 6.521 1.00 28.56 116 ARG A CA 1
ATOM 849 C C . ARG A 1 116 ? 23.890 50.714 6.218 1.00 28.56 116 ARG A C 1
ATOM 851 O O . ARG A 1 116 ? 24.361 50.123 7.177 1.00 28.56 116 ARG A O 1
ATOM 858 N N . GLN A 1 117 ? 24.401 50.654 4.973 1.00 28.55 117 GLN A N 1
ATOM 859 C CA . GLN A 1 117 ? 25.761 50.161 4.595 1.00 28.55 117 GLN A CA 1
ATOM 860 C C . GLN A 1 117 ? 26.062 48.646 4.854 1.00 28.55 117 GLN A C 1
ATOM 862 O O . GLN A 1 117 ? 25.347 48.011 5.613 1.00 28.55 117 GLN A O 1
ATOM 867 N N . SER A 1 118 ? 27.024 47.953 4.211 1.00 24.33 118 SER A N 1
ATOM 868 C CA . SER A 1 118 ? 28.097 48.321 3.249 1.00 24.33 118 SER A CA 1
ATOM 869 C C . SER A 1 118 ? 28.534 47.149 2.323 1.00 24.33 118 SER A C 1
ATOM 871 O O . SER A 1 118 ? 28.873 46.090 2.833 1.00 24.33 118 SER A O 1
ATOM 873 N N . SER A 1 119 ? 28.561 47.383 0.994 1.00 24.62 119 SER A N 1
ATOM 874 C CA . SER A 1 119 ? 29.676 47.225 -0.004 1.00 24.62 119 SER A CA 1
ATOM 875 C C . SER A 1 119 ? 30.926 46.332 0.261 1.00 24.62 119 SER A C 1
ATOM 877 O O . SER A 1 119 ? 31.310 46.263 1.427 1.00 24.62 119 SER A O 1
ATOM 879 N N . PRO A 1 120 ? 31.750 45.925 -0.763 1.00 48.12 120 PRO A N 1
ATOM 880 C CA . PRO A 1 120 ? 31.586 45.925 -2.256 1.00 48.12 120 PRO A CA 1
ATOM 881 C C . PRO A 1 120 ? 32.258 44.754 -3.078 1.00 48.12 120 PRO A C 1
ATOM 883 O O . PRO A 1 120 ? 32.999 43.960 -2.517 1.00 48.12 120 PRO A O 1
ATOM 886 N N . PHE A 1 121 ? 32.125 44.788 -4.432 1.00 26.80 121 PHE A N 1
ATOM 887 C CA . PHE A 1 121 ? 32.991 44.176 -5.500 1.00 26.80 121 PHE A CA 1
ATOM 888 C C . PHE A 1 121 ? 33.099 42.621 -5.569 1.00 26.80 121 PHE A C 1
ATOM 890 O O . PHE A 1 121 ? 32.943 41.963 -4.554 1.00 26.80 121 PHE A O 1
ATOM 897 N N . PHE A 1 122 ? 33.370 41.904 -6.683 1.00 26.78 122 PHE A N 1
ATOM 898 C CA . PHE A 1 122 ? 33.561 42.089 -8.159 1.00 26.78 122 PHE A CA 1
ATOM 899 C C . PHE A 1 122 ? 33.511 40.652 -8.804 1.00 26.78 122 PHE A C 1
ATOM 901 O O . PHE A 1 122 ? 33.523 39.697 -8.035 1.00 26.78 122 PHE A O 1
ATOM 908 N N . SER A 1 123 ? 33.543 40.304 -10.110 1.00 25.73 123 SER A N 1
ATOM 909 C CA . SER A 1 123 ? 33.350 40.874 -11.479 1.00 25.73 123 SER A CA 1
ATOM 910 C C . SER A 1 123 ? 33.312 39.656 -12.465 1.00 25.73 123 SER A C 1
ATOM 912 O O . SER A 1 123 ? 33.889 38.629 -12.119 1.00 25.73 123 SER A O 1
ATOM 914 N N . LEU A 1 124 ? 32.635 39.617 -13.631 1.00 28.11 124 LEU A N 1
ATOM 915 C CA . LEU A 1 124 ? 33.149 39.997 -14.974 1.00 28.11 124 LEU A CA 1
ATOM 916 C C . LEU A 1 124 ? 32.121 39.679 -16.107 1.00 28.11 124 LEU A C 1
ATOM 918 O O . LEU A 1 124 ? 31.444 38.661 -16.037 1.00 28.11 124 LEU A O 1
ATOM 922 N N . SER A 1 125 ? 32.110 40.516 -17.162 1.00 31.38 125 SER A N 1
ATOM 923 C CA . SER A 1 125 ? 31.921 40.264 -18.626 1.00 31.38 125 SER A CA 1
ATOM 924 C C . SER A 1 125 ? 30.929 39.195 -19.170 1.00 31.38 125 SER A C 1
ATOM 926 O O . SER A 1 125 ? 31.099 38.015 -18.906 1.00 31.38 125 SER A O 1
ATOM 928 N N . ASN A 1 126 ? 29.884 39.556 -19.949 1.00 30.69 126 ASN A N 1
ATOM 929 C CA . ASN A 1 126 ? 29.817 39.899 -21.411 1.00 30.69 126 ASN A CA 1
ATOM 930 C C . ASN A 1 126 ? 29.779 38.660 -22.361 1.00 30.69 126 ASN A C 1
ATOM 932 O O . A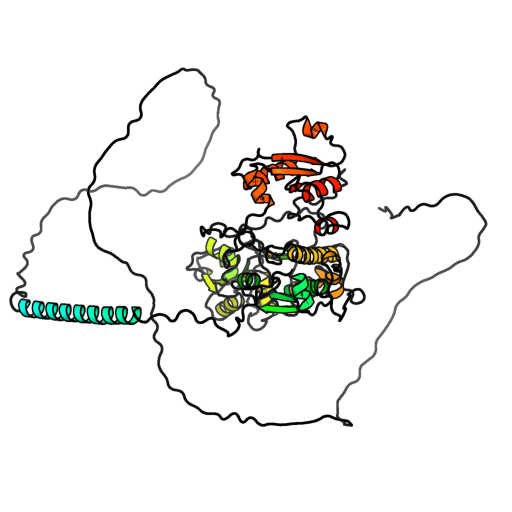SN A 1 126 ? 30.455 37.680 -22.090 1.00 30.69 126 ASN A O 1
ATOM 936 N N . VAL A 1 127 ? 29.009 38.610 -23.471 1.00 28.62 127 VAL A N 1
ATOM 937 C CA . VAL A 1 127 ? 29.123 39.434 -24.709 1.00 28.62 127 VAL A CA 1
ATOM 938 C C . VAL A 1 127 ? 27.812 39.546 -25.543 1.00 28.62 127 VAL A C 1
ATOM 940 O O . VAL A 1 127 ? 27.033 38.608 -25.642 1.00 28.62 127 VAL A O 1
ATOM 943 N N . PHE A 1 128 ? 27.660 40.721 -26.174 1.00 29.12 128 PHE A N 1
ATOM 944 C CA . PHE A 1 128 ? 26.762 41.220 -27.245 1.00 29.12 128 PHE A CA 1
ATOM 945 C C . PHE A 1 128 ? 26.127 40.276 -28.296 1.00 29.12 128 PHE A C 1
ATOM 947 O O . PHE A 1 128 ? 26.790 39.375 -28.797 1.00 29.12 128 PHE A O 1
ATOM 954 N N . ILE A 1 129 ? 24.975 40.719 -28.844 1.00 29.06 129 ILE A N 1
ATOM 955 C CA . ILE A 1 129 ? 24.814 41.097 -30.277 1.00 29.06 129 ILE A CA 1
ATOM 956 C C . ILE A 1 129 ? 24.099 42.474 -30.356 1.00 29.06 129 ILE A C 1
ATOM 958 O O . ILE A 1 129 ? 23.403 42.859 -29.419 1.00 29.06 129 ILE A O 1
ATOM 962 N N . ASN A 1 130 ? 24.329 43.244 -31.431 1.00 27.81 130 ASN A N 1
ATOM 963 C CA . ASN A 1 130 ? 23.850 44.623 -31.647 1.00 27.81 130 ASN A CA 1
ATOM 964 C C . ASN A 1 130 ? 22.751 44.708 -32.739 1.00 27.81 130 ASN A C 1
ATOM 966 O O . ASN A 1 130 ? 22.601 43.772 -33.521 1.00 27.81 130 ASN A O 1
ATOM 970 N N . ALA A 1 131 ? 22.029 45.832 -32.835 1.00 31.42 131 ALA A N 1
ATOM 971 C CA . ALA A 1 131 ? 20.978 46.072 -33.835 1.00 31.42 131 ALA A CA 1
ATOM 972 C C . ALA A 1 131 ? 21.224 47.345 -34.672 1.00 31.42 131 ALA A C 1
ATOM 974 O O . ALA A 1 131 ? 21.778 48.326 -34.179 1.00 31.42 131 ALA A O 1
ATOM 975 N N . SER A 1 132 ? 20.768 47.344 -35.929 1.00 28.34 132 SER A N 1
ATOM 976 C CA . SER A 1 132 ? 20.827 48.494 -36.846 1.00 28.34 132 SER A CA 1
ATOM 977 C C . SER A 1 132 ? 19.670 48.460 -37.848 1.00 28.34 132 SER A C 1
ATOM 979 O O . SER A 1 132 ? 19.400 47.413 -38.433 1.00 28.34 132 SER A O 1
ATOM 981 N N . LEU A 1 133 ? 19.011 49.602 -38.057 1.00 37.16 133 LEU A N 1
ATOM 982 C CA . LEU A 1 133 ? 17.947 49.786 -39.050 1.00 37.16 133 LEU A CA 1
ATOM 983 C C . LEU A 1 133 ? 18.528 50.136 -40.428 1.00 37.16 133 LEU A C 1
ATOM 985 O O . LEU A 1 133 ? 19.561 50.800 -40.507 1.00 37.16 133 LEU A O 1
ATOM 989 N N . VAL A 1 134 ? 17.823 49.746 -41.491 1.00 30.48 134 VAL A N 1
ATOM 990 C CA . VAL A 1 134 ? 18.053 50.190 -42.874 1.00 30.48 134 VAL A CA 1
ATOM 991 C C . VAL A 1 134 ? 16.689 50.440 -43.522 1.00 30.48 134 VAL A C 1
ATOM 993 O O . VAL A 1 134 ? 15.802 49.592 -43.433 1.00 30.48 134 VAL A O 1
ATOM 996 N N . GLU A 1 135 ? 16.525 51.601 -44.152 1.00 44.28 135 GLU A N 1
ATOM 997 C CA . GLU A 1 135 ? 15.440 51.877 -45.101 1.00 44.28 135 GLU A CA 1
ATOM 998 C C . GLU A 1 135 ? 15.910 51.471 -46.506 1.00 44.28 135 GLU A C 1
ATOM 1000 O O . GLU A 1 135 ? 17.056 51.748 -46.864 1.00 44.28 135 GLU A O 1
ATOM 1005 N N . GLU A 1 136 ? 15.042 50.871 -47.323 1.00 36.38 136 GLU A N 1
ATOM 1006 C CA . GLU A 1 136 ? 15.302 50.689 -48.759 1.00 36.38 136 GLU A CA 1
ATOM 1007 C C . GLU A 1 136 ? 14.189 51.293 -49.620 1.00 36.38 136 GLU A C 1
ATOM 1009 O O . GLU A 1 136 ? 13.074 51.549 -49.165 1.00 36.38 136 GLU A O 1
ATOM 1014 N N . ASN A 1 137 ? 14.560 51.604 -50.860 1.00 33.72 137 ASN A N 1
ATOM 1015 C CA . ASN A 1 137 ? 13.937 52.617 -51.705 1.00 33.72 137 ASN A CA 1
ATOM 1016 C C . ASN A 1 137 ? 13.454 52.011 -53.036 1.00 33.72 137 ASN A C 1
ATOM 1018 O O . ASN A 1 137 ? 13.936 50.960 -53.461 1.00 33.72 137 ASN A O 1
ATOM 1022 N N . GLU A 1 138 ? 12.522 52.673 -53.719 1.00 41.94 138 GLU A N 1
ATOM 1023 C CA . GLU A 1 138 ? 11.961 52.171 -54.976 1.00 41.94 138 GLU A CA 1
ATOM 1024 C C . GLU A 1 138 ? 12.995 52.118 -56.113 1.00 41.94 138 GLU A C 1
ATOM 1026 O O . GLU A 1 138 ? 13.712 53.083 -56.383 1.00 41.94 138 GLU A O 1
ATOM 1031 N N . SER A 1 139 ? 12.974 51.033 -56.891 1.00 36.31 139 SER A N 1
ATOM 1032 C CA . SER A 1 139 ? 13.332 51.089 -58.312 1.00 36.31 139 SER A CA 1
ATOM 1033 C C . SER A 1 139 ? 12.542 50.043 -59.104 1.00 36.31 139 SER A C 1
ATOM 1035 O O . SER A 1 139 ? 12.473 48.873 -58.735 1.00 36.31 139 SER A O 1
ATOM 1037 N N . ASN A 1 140 ? 11.890 50.483 -60.182 1.00 34.22 140 ASN A N 1
ATOM 1038 C CA . ASN A 1 140 ? 11.036 49.632 -61.011 1.00 34.22 140 ASN A CA 1
ATOM 1039 C C . ASN A 1 140 ? 11.841 48.994 -62.151 1.00 34.22 140 ASN A C 1
ATOM 1041 O O . ASN A 1 140 ? 12.521 49.699 -62.895 1.00 34.22 140 ASN A O 1
ATOM 1045 N N . VAL A 1 141 ? 11.677 47.684 -62.353 1.00 34.41 141 VAL A N 1
ATOM 1046 C CA . VAL A 1 141 ? 12.094 46.987 -63.579 1.00 34.41 141 VAL A CA 1
ATOM 1047 C C . VAL A 1 141 ? 10.850 46.396 -64.233 1.00 34.41 141 VAL A C 1
ATOM 1049 O O . VAL A 1 141 ? 10.230 45.481 -63.696 1.00 34.41 141 VAL A O 1
ATOM 1052 N N . VAL A 1 142 ? 10.475 46.940 -65.390 1.00 39.66 142 VAL A N 1
ATOM 1053 C CA . VAL A 1 142 ? 9.361 46.430 -66.197 1.00 39.66 142 VAL A CA 1
ATOM 1054 C C . VAL A 1 142 ? 9.844 45.236 -67.015 1.00 39.66 142 VAL A C 1
ATOM 1056 O O . VAL A 1 142 ? 10.866 45.320 -67.694 1.00 39.66 142 VAL A O 1
ATOM 1059 N N . VAL A 1 143 ? 9.088 44.140 -66.972 1.00 43.06 143 VAL A N 1
ATOM 1060 C CA . VAL A 1 143 ? 9.237 42.994 -67.875 1.00 43.06 143 VAL A CA 1
ATOM 1061 C C . VAL A 1 143 ? 7.871 42.732 -68.497 1.00 43.06 143 VAL A C 1
ATOM 1063 O O . VAL A 1 143 ? 6.948 42.304 -67.804 1.00 43.06 143 VAL A O 1
ATOM 1066 N N . ASP A 1 144 ? 7.735 43.014 -69.791 1.00 41.19 144 ASP A N 1
ATOM 1067 C CA . ASP A 1 144 ? 6.509 42.722 -70.534 1.00 41.19 144 ASP A CA 1
ATOM 1068 C C . ASP A 1 144 ? 6.305 41.206 -70.671 1.00 41.19 144 ASP A C 1
ATOM 1070 O O . ASP A 1 144 ? 7.233 40.461 -70.993 1.00 41.19 144 ASP A O 1
ATOM 1074 N N . ALA A 1 145 ? 5.073 40.748 -70.442 1.00 36.69 145 ALA A N 1
ATOM 1075 C CA . ALA A 1 145 ? 4.686 39.344 -70.551 1.00 36.69 145 ALA A CA 1
ATOM 1076 C C . ALA A 1 145 ? 3.671 39.148 -71.687 1.00 36.69 145 ALA A C 1
ATOM 1078 O O . ALA A 1 145 ? 2.623 39.796 -71.719 1.00 36.69 145 ALA A O 1
ATOM 1079 N N . GLU A 1 146 ? 3.964 38.231 -72.612 1.00 42.62 146 GLU A N 1
ATOM 1080 C CA . GLU A 1 146 ? 3.079 37.930 -73.742 1.00 42.62 146 GLU A CA 1
ATOM 1081 C C . GLU A 1 146 ? 1.752 37.268 -73.297 1.00 42.62 146 GLU A C 1
ATOM 1083 O O . GLU A 1 146 ? 1.727 36.465 -72.356 1.00 42.62 146 GLU A O 1
ATOM 1088 N N . PRO A 1 147 ? 0.621 37.553 -73.973 1.00 45.12 147 PRO A N 1
ATOM 1089 C CA . PRO A 1 147 ? -0.690 37.055 -73.564 1.00 45.12 147 PRO A CA 1
ATOM 1090 C C . PRO A 1 147 ? -0.896 35.566 -73.901 1.00 45.12 147 PRO A C 1
ATOM 1092 O O . PRO A 1 147 ? -1.049 35.181 -75.062 1.00 45.12 147 PRO A O 1
ATOM 1095 N N . ILE A 1 148 ? -1.003 34.718 -72.870 1.00 46.97 148 ILE A N 1
ATOM 1096 C CA . ILE A 1 148 ? -1.230 33.266 -73.008 1.00 46.97 148 ILE A CA 1
ATOM 1097 C C . ILE A 1 148 ? -2.673 32.969 -73.472 1.00 46.97 148 ILE A C 1
ATOM 1099 O O . ILE A 1 148 ? -3.587 32.718 -72.682 1.00 46.97 148 ILE A O 1
ATOM 1103 N N . GLY A 1 149 ? -2.887 32.972 -74.789 1.00 52.38 149 GLY A N 1
ATOM 1104 C CA . GLY A 1 149 ? -4.187 32.789 -75.447 1.00 52.38 149 GLY A CA 1
ATOM 1105 C C . GLY A 1 149 ? -4.765 31.363 -75.439 1.00 52.38 149 GLY A C 1
ATOM 1106 O O . GLY A 1 149 ? -5.100 30.843 -76.500 1.00 52.38 149 GLY A O 1
ATOM 1107 N N . PHE A 1 150 ? -4.920 30.718 -74.275 1.00 50.91 150 PHE A N 1
ATOM 1108 C CA . PHE A 1 150 ? -5.412 29.327 -74.193 1.00 50.91 150 PHE A CA 1
ATOM 1109 C C . PHE A 1 150 ? -6.932 29.188 -73.946 1.00 50.91 150 PHE A C 1
ATOM 1111 O O . PHE A 1 150 ? -7.589 28.300 -74.497 1.00 50.91 150 PHE A O 1
ATOM 1118 N N . CYS A 1 151 ? -7.539 30.071 -73.146 1.00 53.03 151 CYS A N 1
ATOM 1119 C CA . CYS A 1 151 ? -8.871 29.819 -72.570 1.00 53.03 151 CYS A CA 1
ATOM 1120 C C . CYS A 1 151 ? -10.084 30.013 -73.506 1.00 53.03 151 CYS A C 1
ATOM 1122 O O . CYS A 1 151 ? -11.199 29.665 -73.116 1.00 53.03 151 CYS A O 1
ATOM 1124 N N . HIS A 1 152 ? -9.922 30.512 -74.738 1.00 54.25 152 HIS A N 1
ATOM 1125 C CA . HIS A 1 152 ? -11.076 30.798 -75.608 1.00 54.25 152 HIS A CA 1
ATOM 1126 C C . HIS A 1 152 ? -11.643 29.568 -76.349 1.00 54.25 152 HIS A C 1
ATOM 1128 O O . HIS A 1 152 ? -12.807 29.577 -76.742 1.00 54.25 152 HIS A O 1
ATOM 1134 N N . LYS A 1 153 ? -10.863 28.488 -76.539 1.00 53.62 153 LYS A N 1
ATOM 1135 C CA . LYS A 1 153 ? -11.264 27.372 -77.428 1.00 53.62 153 LYS A CA 1
ATOM 1136 C C . LYS A 1 153 ? -11.901 26.162 -76.727 1.00 53.62 153 LYS A C 1
ATOM 1138 O O . LYS A 1 153 ? -12.696 25.464 -77.348 1.00 53.62 153 LYS A O 1
ATOM 1143 N N . HIS A 1 154 ? -11.612 25.935 -75.440 1.00 57.62 154 HIS A N 1
ATOM 1144 C CA . HIS A 1 154 ? -12.086 24.750 -74.696 1.00 57.62 154 HIS A CA 1
ATOM 1145 C C . HIS A 1 154 ? -12.947 25.048 -73.455 1.00 57.62 154 HIS A C 1
ATOM 1147 O O . HIS A 1 154 ? -13.462 24.112 -72.844 1.00 57.62 154 HIS A O 1
ATOM 1153 N N . GLY A 1 155 ? -13.192 26.321 -73.112 1.00 59.22 155 GLY A N 1
ATOM 1154 C CA . GLY A 1 155 ? -13.954 26.701 -71.911 1.00 59.22 155 GLY A CA 1
ATOM 1155 C C . GLY A 1 155 ? -15.345 26.055 -71.804 1.00 59.22 155 GLY A C 1
ATOM 1156 O O . GLY A 1 155 ? -15.735 25.624 -70.723 1.00 59.22 155 GLY A O 1
ATOM 1157 N N . LYS A 1 156 ? -16.061 25.883 -72.929 1.00 63.28 156 LYS A N 1
ATOM 1158 C CA . LYS A 1 156 ? -17.354 25.168 -72.958 1.00 63.28 156 LYS A CA 1
ATOM 1159 C C . LYS A 1 156 ? -17.228 23.692 -72.559 1.00 63.28 156 LYS A C 1
ATOM 1161 O O . LYS A 1 156 ? -18.062 23.210 -71.805 1.00 63.28 156 LYS A O 1
ATOM 1166 N N . VAL A 1 157 ? -16.183 23.000 -73.024 1.00 70.94 157 VAL A N 1
ATOM 1167 C CA . VAL A 1 157 ? -15.948 21.570 -72.739 1.00 70.94 157 VAL A CA 1
ATOM 1168 C C . VAL A 1 157 ? -15.603 21.365 -71.263 1.00 70.94 157 VAL A C 1
ATOM 1170 O O . VAL A 1 157 ? -16.161 20.481 -70.613 1.00 70.94 157 VAL A O 1
ATOM 1173 N N . ILE A 1 158 ? -14.739 22.227 -70.719 1.00 72.06 158 ILE A N 1
ATOM 1174 C CA . ILE A 1 158 ? -14.362 22.214 -69.299 1.00 72.06 158 ILE A CA 1
ATOM 1175 C C . ILE A 1 158 ? -15.595 22.489 -68.426 1.00 72.06 158 ILE A C 1
ATOM 1177 O O . ILE A 1 158 ? -15.868 21.718 -67.512 1.00 72.06 158 ILE A O 1
ATOM 1181 N N . ALA A 1 159 ? -16.404 23.502 -68.762 1.00 72.19 159 ALA A N 1
ATOM 1182 C CA . ALA A 1 159 ? -17.646 23.794 -68.047 1.00 72.19 159 ALA A CA 1
ATOM 1183 C C . ALA A 1 159 ? -18.637 22.613 -68.067 1.00 72.19 159 ALA A C 1
ATOM 1185 O O . ALA A 1 159 ? -19.202 22.277 -67.026 1.00 72.19 159 ALA A O 1
ATOM 1186 N N . THR A 1 160 ? -18.816 21.932 -69.209 1.00 75.50 160 THR A N 1
ATOM 1187 C CA . THR A 1 160 ? -19.680 20.739 -69.277 1.00 75.50 160 THR A CA 1
ATOM 1188 C C . THR A 1 160 ? -19.141 19.561 -68.466 1.00 75.50 160 THR A C 1
ATOM 1190 O O . THR A 1 160 ? -19.928 18.873 -67.822 1.00 75.50 160 THR A O 1
ATOM 1193 N N . LEU A 1 161 ? -17.821 19.345 -68.432 1.00 78.31 161 LEU A N 1
ATOM 1194 C CA . LEU A 1 161 ? -17.211 18.297 -67.606 1.00 78.31 161 LEU A CA 1
ATOM 1195 C C . LEU A 1 161 ? -17.368 18.596 -66.112 1.00 78.31 161 LEU A C 1
ATOM 1197 O O . LEU A 1 161 ? -17.818 17.728 -65.369 1.00 78.31 161 LEU A O 1
ATOM 1201 N N . SER A 1 162 ? -17.085 19.825 -65.673 1.00 78.12 162 SER A N 1
ATOM 1202 C CA . SER A 1 162 ? -17.296 20.241 -64.281 1.00 78.12 162 SER A CA 1
ATOM 1203 C C . SER A 1 162 ? -18.764 20.127 -63.857 1.00 78.12 162 SER A C 1
ATOM 1205 O O . SER A 1 162 ? -19.038 19.683 -62.745 1.00 78.12 162 SER A O 1
ATOM 1207 N N . PHE A 1 163 ? -19.714 20.457 -64.740 1.00 83.62 163 PHE A N 1
ATOM 1208 C CA . PHE A 1 163 ? -21.142 20.287 -64.466 1.00 83.62 163 PHE A CA 1
ATOM 1209 C C . PHE A 1 163 ? -21.542 18.808 -64.339 1.00 83.62 163 PHE A C 1
ATOM 1211 O O . PHE A 1 163 ? -22.236 18.444 -63.393 1.00 83.62 163 PHE A O 1
ATOM 1218 N N . LEU A 1 164 ? -21.060 17.934 -65.231 1.00 86.25 164 LEU A N 1
ATOM 1219 C CA . LEU A 1 164 ? -21.313 16.490 -65.152 1.00 86.25 164 LEU A CA 1
ATOM 1220 C C . LEU A 1 164 ? -20.708 15.860 -63.886 1.00 86.25 164 LEU A C 1
ATOM 1222 O O . LEU A 1 164 ? -21.361 15.035 -63.250 1.00 86.25 164 LEU A O 1
ATOM 1226 N N . VAL A 1 165 ? -19.507 16.283 -63.476 1.00 87.75 165 VAL A N 1
ATOM 1227 C CA . VAL A 1 165 ? -18.884 15.855 -62.210 1.00 87.75 165 VAL A CA 1
ATOM 1228 C C . VAL A 1 165 ? -19.693 16.337 -61.001 1.00 87.75 165 VAL A C 1
ATOM 1230 O O . VAL A 1 165 ? -19.908 15.559 -60.073 1.00 87.75 165 VAL A O 1
ATOM 1233 N N . LEU A 1 166 ? -20.203 17.575 -61.017 1.00 88.75 166 LEU A N 1
ATOM 1234 C CA . LEU A 1 166 ? -21.059 18.100 -59.949 1.00 88.75 166 LEU A CA 1
ATOM 1235 C C . LEU A 1 166 ? -22.370 17.304 -59.833 1.00 88.75 166 LEU A C 1
ATOM 1237 O O . LEU A 1 166 ? -22.748 16.898 -58.735 1.00 88.75 166 LEU A O 1
ATOM 1241 N N . VAL A 1 167 ? -23.036 17.027 -60.960 1.00 90.19 167 VAL A N 1
ATOM 1242 C CA . VAL A 1 167 ? -24.259 16.205 -61.002 1.00 90.19 167 VAL A CA 1
ATOM 1243 C C . VAL A 1 167 ? -23.977 14.792 -60.489 1.00 90.19 167 VAL A C 1
ATOM 1245 O O . VAL A 1 167 ? -24.707 14.309 -59.624 1.00 90.19 167 VAL A O 1
ATOM 1248 N N . ALA A 1 168 ? -22.890 14.152 -60.934 1.00 88.81 168 ALA A N 1
ATOM 1249 C CA . ALA A 1 168 ? -22.479 12.845 -60.428 1.00 88.81 168 ALA A CA 1
ATOM 1250 C C . ALA A 1 168 ? -22.272 12.869 -58.902 1.00 88.81 168 ALA A C 1
ATOM 1252 O O . ALA A 1 168 ? -22.845 12.041 -58.192 1.00 88.81 168 ALA A O 1
ATOM 1253 N N . PHE A 1 169 ? -21.548 13.861 -58.374 1.00 88.88 169 PHE A N 1
ATOM 1254 C CA . PHE A 1 169 ? -21.307 13.998 -56.936 1.00 88.88 169 PHE A CA 1
ATOM 1255 C C . PHE A 1 169 ? -22.610 14.179 -56.138 1.00 88.88 169 PHE A C 1
ATOM 1257 O O . PHE A 1 169 ? -22.805 13.510 -55.124 1.00 88.88 169 PHE A O 1
ATOM 1264 N N . VAL A 1 170 ? -23.548 15.001 -56.625 1.00 89.56 170 VAL A N 1
ATOM 1265 C CA . VAL A 1 170 ? -24.873 15.188 -56.002 1.00 89.56 170 VAL A CA 1
ATOM 1266 C C . VAL A 1 170 ? -25.714 13.905 -56.051 1.00 89.56 170 VAL A C 1
ATOM 1268 O O . VAL A 1 170 ? -26.370 13.574 -55.059 1.00 89.56 170 VAL A O 1
ATOM 1271 N N . THR A 1 171 ? -25.671 13.128 -57.140 1.00 86.81 171 THR A N 1
ATOM 1272 C CA . THR A 1 171 ? -26.362 11.821 -57.190 1.00 86.81 171 THR A CA 1
ATOM 1273 C C . THR A 1 171 ? -25.757 10.804 -56.217 1.00 86.81 171 THR A C 1
ATOM 1275 O O . THR A 1 171 ? -26.495 10.088 -55.545 1.00 86.81 171 THR A O 1
ATOM 1278 N N . ILE A 1 172 ? -24.432 10.785 -56.041 1.00 87.12 172 ILE A N 1
ATOM 1279 C CA . ILE A 1 172 ? -23.760 9.904 -55.071 1.00 87.12 172 ILE A CA 1
ATOM 1280 C C . ILE A 1 172 ? -24.077 10.335 -53.629 1.00 87.12 172 ILE A C 1
ATOM 1282 O O . ILE A 1 172 ? -24.379 9.487 -52.785 1.00 87.12 172 ILE A O 1
ATOM 1286 N N . MET A 1 173 ? -24.089 11.641 -53.341 1.00 84.25 173 MET A N 1
ATOM 1287 C CA . MET A 1 173 ? -24.492 12.178 -52.034 1.00 84.25 173 MET A CA 1
ATOM 1288 C C . MET A 1 173 ? -25.950 11.841 -51.702 1.00 84.25 173 MET A C 1
ATOM 1290 O O . MET A 1 173 ? -26.242 11.378 -50.604 1.00 84.25 173 MET A O 1
ATOM 1294 N N . THR A 1 174 ? -26.874 12.007 -52.649 1.00 84.62 174 THR A N 1
ATOM 1295 C CA . THR A 1 174 ? -28.296 11.702 -52.412 1.00 84.62 174 THR A CA 1
ATOM 1296 C C . THR A 1 174 ? -28.559 10.200 -52.274 1.00 84.62 174 THR A C 1
ATOM 1298 O O . THR A 1 174 ? -29.330 9.806 -51.400 1.00 84.62 174 THR A O 1
ATOM 1301 N N . LEU A 1 175 ? -27.872 9.339 -53.035 1.00 80.31 175 LEU A N 1
ATOM 1302 C CA . LEU A 1 175 ? -27.953 7.879 -52.872 1.00 80.31 175 LEU A CA 1
ATOM 1303 C C . LEU A 1 175 ? -27.354 7.388 -51.540 1.00 80.31 175 LEU A C 1
ATOM 1305 O O . LEU A 1 175 ? -27.918 6.490 -50.911 1.00 80.31 175 LEU A O 1
ATOM 1309 N N . THR A 1 176 ? -26.243 7.974 -51.081 1.00 78.94 176 THR A N 1
ATOM 1310 C CA . THR A 1 176 ? -25.638 7.626 -49.778 1.00 78.94 176 THR A CA 1
ATOM 1311 C C . THR A 1 176 ? -26.477 8.137 -48.606 1.00 78.94 176 THR A C 1
ATOM 1313 O O . THR A 1 176 ? -26.747 7.366 -47.688 1.00 78.94 176 THR A O 1
ATOM 1316 N N . LEU A 1 177 ? -26.997 9.369 -48.668 1.00 77.44 177 LEU A N 1
ATOM 1317 C CA . LEU A 1 177 ? -27.954 9.893 -47.684 1.00 77.44 177 LEU A CA 1
ATOM 1318 C C . LEU A 1 177 ? -29.240 9.059 -47.623 1.00 77.44 177 LEU A C 1
ATOM 1320 O O . LEU A 1 177 ? -29.707 8.761 -46.525 1.00 77.44 177 LEU A O 1
ATOM 1324 N N . LYS A 1 178 ? -29.782 8.607 -48.764 1.00 79.50 178 LYS A N 1
ATOM 1325 C CA . LYS A 1 178 ? -30.960 7.724 -48.784 1.00 79.50 178 LYS A CA 1
ATOM 1326 C C . LYS A 1 178 ? -30.690 6.398 -48.069 1.00 79.50 178 LYS A C 1
ATOM 1328 O O . LYS A 1 178 ? -31.489 6.014 -47.222 1.00 79.50 178 LYS A O 1
ATOM 1333 N N . ARG A 1 179 ? -29.536 5.759 -48.313 1.00 70.75 179 ARG A N 1
ATOM 1334 C CA . ARG A 1 179 ? -29.121 4.546 -47.580 1.00 70.75 179 ARG A CA 1
ATOM 1335 C C . ARG A 1 179 ? -28.946 4.784 -46.078 1.00 70.75 179 ARG A C 1
ATOM 1337 O O . ARG A 1 179 ? -29.308 3.916 -45.294 1.00 70.75 179 ARG A O 1
ATOM 1344 N N . ILE A 1 180 ? -28.421 5.940 -45.668 1.00 68.62 180 ILE A N 1
ATOM 1345 C CA . ILE A 1 180 ? -28.279 6.298 -44.245 1.00 68.62 180 ILE A CA 1
ATOM 1346 C C . ILE A 1 180 ? -29.655 6.487 -43.586 1.00 68.62 180 ILE A C 1
ATOM 1348 O O . ILE A 1 180 ? -29.856 6.044 -42.460 1.00 68.62 180 ILE A O 1
ATOM 1352 N N . ILE A 1 181 ? -30.621 7.092 -44.284 1.00 64.75 181 ILE A N 1
ATOM 1353 C CA . ILE A 1 181 ? -31.997 7.265 -43.787 1.00 64.75 181 ILE A CA 1
ATOM 1354 C C . ILE A 1 181 ? -32.736 5.919 -43.728 1.00 64.75 181 ILE A C 1
ATOM 1356 O O . ILE A 1 181 ? -33.381 5.623 -42.726 1.00 64.75 181 ILE A O 1
ATOM 1360 N N . GLU A 1 182 ? -32.596 5.067 -44.746 1.00 66.38 182 GLU A N 1
ATOM 1361 C CA . GLU A 1 182 ? -33.163 3.710 -44.755 1.00 66.38 182 GLU A CA 1
ATOM 1362 C C . GLU A 1 182 ? -32.564 2.844 -43.630 1.00 66.38 182 GLU A C 1
ATOM 1364 O O . GLU A 1 182 ? -33.309 2.172 -42.920 1.00 66.38 182 GLU A O 1
ATOM 1369 N N . ALA A 1 183 ? -31.255 2.945 -43.370 1.00 57.72 183 ALA A N 1
ATOM 1370 C CA . ALA A 1 183 ? -30.607 2.292 -42.230 1.00 57.72 183 ALA A CA 1
ATOM 1371 C C . ALA A 1 183 ? -31.052 2.852 -40.864 1.00 57.72 183 ALA A C 1
ATOM 1373 O O . ALA A 1 183 ? -31.067 2.113 -39.885 1.00 57.72 183 ALA A O 1
ATOM 1374 N N . ARG A 1 184 ? -31.438 4.134 -40.778 1.00 55.75 184 ARG A N 1
ATOM 1375 C CA . ARG A 1 184 ? -31.914 4.770 -39.533 1.00 55.75 184 ARG A CA 1
ATOM 1376 C C . ARG A 1 184 ? -33.395 4.502 -39.237 1.00 55.75 184 ARG A C 1
ATOM 1378 O O . ARG A 1 184 ? -33.806 4.621 -38.088 1.00 55.75 184 ARG A O 1
ATOM 1385 N N . ASN A 1 185 ? -34.168 4.115 -40.252 1.00 48.47 185 ASN A N 1
ATOM 1386 C CA . ASN A 1 185 ? -35.545 3.633 -40.111 1.00 48.47 185 ASN A CA 1
ATOM 1387 C C . ASN A 1 185 ? -35.625 2.123 -39.822 1.00 48.47 185 ASN A C 1
ATOM 1389 O O . ASN A 1 185 ? -36.709 1.616 -39.534 1.00 48.47 185 ASN A O 1
ATOM 1393 N N . MET A 1 186 ? -34.497 1.407 -39.859 1.00 43.91 186 MET A N 1
ATOM 1394 C CA . MET A 1 186 ? -34.388 0.082 -39.259 1.00 43.91 186 MET A CA 1
ATOM 1395 C C . MET A 1 186 ? -34.534 0.250 -37.743 1.00 43.91 186 MET A C 1
ATOM 1397 O O . MET A 1 186 ? -33.623 0.740 -37.076 1.00 43.91 186 MET A O 1
ATOM 1401 N N . SER A 1 187 ? -35.693 -0.114 -37.192 1.00 47.44 187 SER A N 1
ATOM 1402 C CA . SER A 1 187 ? -35.906 -0.087 -35.746 1.00 47.44 187 SER A CA 1
ATOM 1403 C C . SER A 1 187 ? -34.867 -0.983 -35.078 1.00 47.44 187 SER A C 1
ATOM 1405 O O . SER A 1 187 ? -34.912 -2.204 -35.255 1.00 47.44 187 SER A O 1
ATOM 1407 N N . LEU A 1 188 ? -33.945 -0.385 -34.315 1.00 43.47 188 LEU A N 1
ATOM 1408 C CA . LEU A 1 188 ? -33.085 -1.133 -33.403 1.00 43.47 188 LEU A CA 1
ATOM 1409 C C . LEU A 1 188 ? -33.997 -2.027 -32.553 1.00 43.47 188 LEU A C 1
ATOM 1411 O O . LEU A 1 188 ? -34.906 -1.488 -31.911 1.00 43.47 188 LEU A O 1
ATOM 1415 N N . PRO A 1 189 ? -33.816 -3.361 -32.555 1.00 46.94 189 PRO A N 1
ATOM 1416 C CA . PRO A 1 189 ? -34.562 -4.200 -31.637 1.00 46.94 189 PRO A CA 1
ATOM 1417 C C . PRO A 1 189 ? -34.233 -3.716 -30.227 1.00 46.94 189 PRO A C 1
ATOM 1419 O O . PRO A 1 189 ? -33.058 -3.575 -29.878 1.00 46.94 189 PRO A O 1
ATOM 1422 N N . SER A 1 190 ? -35.263 -3.425 -29.428 1.00 48.19 190 SER A N 1
ATOM 1423 C CA . SER A 1 190 ? -35.075 -3.158 -28.001 1.00 48.19 190 SER A CA 1
ATOM 1424 C C . SER A 1 190 ? -34.230 -4.290 -27.415 1.00 48.19 190 SER A C 1
ATOM 1426 O O . SER A 1 190 ? -34.468 -5.441 -27.796 1.00 48.19 190 SER A O 1
ATOM 1428 N N . PRO A 1 191 ? -33.241 -4.002 -26.547 1.00 45.59 191 PRO A N 1
ATOM 1429 C CA . PRO A 1 191 ? -32.336 -5.024 -26.046 1.00 45.59 191 PRO A CA 1
ATOM 1430 C C . PRO A 1 191 ? -33.154 -6.119 -25.365 1.00 45.59 191 PRO A C 1
ATOM 1432 O O . PRO A 1 191 ? -33.715 -5.915 -24.288 1.00 45.59 191 PRO A O 1
ATOM 1435 N N . VAL A 1 192 ? -33.259 -7.269 -26.034 1.00 49.62 192 VAL A N 1
ATOM 1436 C CA . VAL A 1 192 ? -33.906 -8.452 -25.473 1.00 49.62 192 VAL A CA 1
ATOM 1437 C C . VAL A 1 192 ? -33.101 -8.803 -24.225 1.00 49.62 192 VAL A C 1
ATOM 1439 O O . VAL A 1 192 ? -31.880 -8.937 -24.345 1.00 49.62 192 VAL A O 1
ATOM 1442 N N . PRO A 1 193 ? -33.724 -8.911 -23.036 1.00 45.69 193 PRO A N 1
ATOM 1443 C CA . PRO A 1 193 ? -32.988 -9.236 -21.825 1.00 45.69 193 PRO A CA 1
ATOM 1444 C C . PRO A 1 193 ? -32.256 -10.560 -22.042 1.00 45.69 193 PRO A C 1
ATOM 1446 O O . PRO A 1 193 ? -32.874 -11.589 -22.324 1.00 45.69 193 PRO A O 1
ATOM 1449 N N . SER A 1 194 ? -30.925 -10.512 -21.975 1.00 47.81 194 SER A N 1
ATOM 1450 C CA . SER A 1 194 ? -30.091 -11.691 -22.167 1.00 47.81 194 SER A CA 1
ATOM 1451 C C . SER A 1 194 ? -30.314 -12.645 -21.002 1.00 47.81 194 SER A C 1
ATOM 1453 O O . SER A 1 194 ? -29.800 -12.428 -19.910 1.00 47.81 194 SER A O 1
ATOM 1455 N N . PHE A 1 195 ? -31.052 -13.724 -21.253 1.00 52.06 195 PHE A N 1
ATOM 1456 C CA . PHE A 1 195 ? -31.160 -14.850 -20.325 1.00 52.06 195 PHE A CA 1
ATOM 1457 C C . PHE A 1 195 ? -29.899 -15.734 -20.313 1.00 52.06 195 PHE A C 1
ATOM 1459 O O . PHE A 1 195 ? -29.823 -16.667 -19.518 1.00 52.06 195 PHE A O 1
ATOM 1466 N N . ALA A 1 196 ? -28.893 -15.446 -21.152 1.00 53.44 196 ALA A N 1
ATOM 1467 C CA . ALA A 1 196 ? -27.544 -15.944 -20.909 1.00 53.44 196 ALA A CA 1
ATOM 1468 C C . ALA A 1 196 ? -26.957 -15.174 -19.708 1.00 53.44 196 ALA A C 1
ATOM 1470 O O . ALA A 1 196 ? -26.930 -13.938 -19.764 1.00 53.44 196 ALA A O 1
ATOM 1471 N N . PRO A 1 197 ? -26.522 -15.863 -18.634 1.00 40.66 197 PRO A N 1
ATOM 1472 C CA . PRO A 1 197 ? -26.020 -15.210 -17.432 1.00 40.66 197 PRO A CA 1
ATOM 1473 C C . PRO A 1 197 ? -24.762 -14.396 -17.742 1.00 40.66 197 PRO A C 1
ATOM 1475 O O . PRO A 1 197 ? -23.900 -14.829 -18.509 1.00 40.66 197 PRO A O 1
ATOM 1478 N N . SER A 1 198 ? -24.648 -13.223 -17.117 1.00 42.06 198 SER A N 1
ATOM 1479 C CA . SER A 1 198 ? -23.394 -12.473 -17.130 1.00 42.06 198 SER A CA 1
ATOM 1480 C C . SER A 1 198 ? -22.308 -13.278 -16.418 1.00 42.06 198 SER A C 1
ATOM 1482 O O . SER A 1 198 ? -22.567 -13.874 -15.374 1.00 42.06 198 SER A O 1
ATOM 1484 N N . LEU A 1 199 ? -21.090 -13.270 -16.965 1.00 48.09 199 LEU A N 1
ATOM 1485 C CA . LEU A 1 199 ? -19.906 -13.804 -16.282 1.00 48.09 199 LEU A CA 1
ATOM 1486 C C . LEU A 1 199 ? -19.308 -12.808 -15.276 1.00 48.09 199 LEU A C 1
ATOM 1488 O O . LEU A 1 199 ? -18.425 -13.186 -14.510 1.00 48.09 199 LEU A O 1
ATOM 1492 N N . ALA A 1 200 ? -19.794 -11.561 -15.241 1.00 49.22 200 ALA A N 1
ATOM 1493 C CA . ALA A 1 200 ? -19.545 -10.688 -14.101 1.00 49.22 200 ALA A CA 1
ATOM 1494 C C . ALA A 1 200 ? -20.274 -11.272 -12.875 1.00 49.22 200 ALA A C 1
ATOM 1496 O O . ALA A 1 200 ? -21.475 -11.551 -12.986 1.00 49.22 200 ALA A O 1
ATOM 1497 N N . PRO A 1 201 ? -19.597 -11.467 -11.727 1.00 54.75 201 PRO A N 1
ATOM 1498 C CA . PRO A 1 201 ? -20.251 -11.968 -10.528 1.00 54.75 201 PRO A CA 1
ATOM 1499 C C . PRO A 1 201 ? -21.396 -11.030 -10.134 1.00 54.75 201 PRO A C 1
ATOM 1501 O O . PRO A 1 201 ? -21.256 -9.806 -10.166 1.00 54.75 201 PRO A O 1
ATOM 1504 N N . SER A 1 202 ? -22.541 -11.600 -9.752 1.00 63.66 202 SER A N 1
ATOM 1505 C CA . SER A 1 202 ? -23.612 -10.826 -9.126 1.00 63.66 202 SER A CA 1
ATOM 1506 C C . SER A 1 202 ? -23.050 -10.108 -7.902 1.00 63.66 202 SER A C 1
ATOM 1508 O O . SER A 1 202 ? -22.389 -10.752 -7.088 1.00 63.66 202 SER A O 1
ATOM 1510 N N . TYR A 1 203 ? -23.311 -8.804 -7.774 1.00 76.75 203 TYR A N 1
ATOM 1511 C CA . TYR A 1 203 ? -22.875 -8.019 -6.619 1.00 76.75 203 TYR A CA 1
ATOM 1512 C C . TYR A 1 203 ? -23.439 -8.634 -5.334 1.00 76.75 203 TYR A C 1
ATOM 1514 O O . TYR A 1 203 ? -24.625 -8.497 -5.035 1.00 76.75 203 TYR A O 1
ATOM 1522 N N . ASP A 1 204 ? -22.576 -9.341 -4.613 1.00 83.31 204 ASP A N 1
ATOM 1523 C CA . ASP A 1 204 ? -22.860 -9.888 -3.296 1.00 83.31 204 ASP A CA 1
ATOM 1524 C C . ASP A 1 204 ? -22.581 -8.784 -2.261 1.00 83.31 204 ASP A C 1
ATOM 1526 O O . ASP A 1 204 ? -21.435 -8.334 -2.172 1.00 83.31 204 ASP A O 1
ATOM 1530 N N . PRO A 1 205 ? -23.601 -8.284 -1.537 1.00 84.81 205 PRO A N 1
ATOM 1531 C CA . PRO A 1 205 ? -23.457 -7.170 -0.603 1.00 84.81 205 PRO A CA 1
ATOM 1532 C C . PRO A 1 205 ? -22.870 -7.583 0.755 1.00 84.81 205 PRO A C 1
ATOM 1534 O O . PRO A 1 205 ? -22.716 -6.725 1.622 1.00 84.81 205 PRO A O 1
ATOM 1537 N N . ARG A 1 206 ? -22.608 -8.878 0.978 1.00 91.19 206 ARG A N 1
ATOM 1538 C CA . ARG A 1 206 ? -22.107 -9.404 2.254 1.00 91.19 206 ARG A CA 1
ATOM 1539 C C . ARG A 1 206 ? -20.645 -9.002 2.516 1.00 91.19 206 ARG A C 1
ATOM 1541 O O . ARG A 1 206 ? -19.938 -8.639 1.566 1.00 91.19 206 ARG A O 1
ATOM 1548 N N . PRO A 1 207 ? -20.174 -9.069 3.778 1.00 92.69 207 PRO A N 1
ATOM 1549 C CA . PRO A 1 207 ? -18.770 -8.852 4.112 1.00 92.69 207 PRO A CA 1
ATOM 1550 C C . PRO A 1 207 ? -17.849 -9.767 3.302 1.00 92.69 207 PRO A C 1
ATOM 1552 O O . PRO A 1 207 ? -18.127 -10.952 3.107 1.00 92.69 207 PRO A O 1
ATOM 1555 N N . THR A 1 208 ? -16.714 -9.234 2.855 1.00 95.44 208 THR A N 1
ATOM 1556 C CA . THR A 1 208 ? -15.742 -9.975 2.041 1.00 95.44 208 THR A CA 1
ATOM 1557 C C . THR A 1 208 ? -15.190 -11.178 2.811 1.00 95.44 208 THR A C 1
ATOM 1559 O O . THR A 1 208 ? -14.938 -12.209 2.194 1.00 95.44 208 THR A O 1
ATOM 1562 N N . LEU A 1 209 ? -15.076 -11.097 4.146 1.00 95.19 209 LEU A N 1
ATOM 1563 C CA . LEU A 1 209 ? -14.695 -12.235 4.988 1.00 95.19 209 LEU A CA 1
ATOM 1564 C C . LEU A 1 209 ? -15.691 -13.401 4.867 1.00 95.19 209 LEU A C 1
ATOM 1566 O O . LEU A 1 209 ? -15.256 -14.525 4.640 1.00 95.19 209 LEU A O 1
ATOM 1570 N N . GLU A 1 210 ? -17.001 -13.141 4.956 1.00 93.94 210 GLU A N 1
ATOM 1571 C CA . GLU A 1 210 ? -18.045 -14.173 4.829 1.00 93.94 210 GLU A CA 1
ATOM 1572 C C . GLU A 1 210 ? -17.994 -14.833 3.442 1.00 93.94 210 GLU A C 1
ATOM 1574 O O . GLU A 1 210 ? -18.001 -16.057 3.325 1.00 93.94 210 GLU A O 1
ATOM 1579 N N . ILE A 1 211 ? -17.854 -14.023 2.386 1.00 94.06 211 ILE A N 1
ATOM 1580 C CA . ILE A 1 211 ? -17.759 -14.493 0.995 1.00 94.06 211 ILE A CA 1
ATOM 1581 C C . ILE A 1 211 ? -16.491 -15.337 0.777 1.00 94.06 211 ILE A C 1
ATOM 1583 O O . ILE A 1 211 ? -16.529 -16.338 0.061 1.00 94.06 211 ILE A O 1
ATOM 1587 N N . VAL A 1 212 ? -15.361 -14.949 1.377 1.00 95.06 212 VAL A N 1
ATOM 1588 C CA . VAL A 1 212 ? -14.100 -15.708 1.339 1.00 95.06 212 VAL A CA 1
ATOM 1589 C C . VAL A 1 212 ? -14.251 -17.032 2.093 1.00 95.06 212 VAL A C 1
ATOM 1591 O O . VAL A 1 212 ? -13.908 -18.077 1.540 1.00 95.06 212 VAL A O 1
ATOM 1594 N N . GLN A 1 213 ? -14.818 -17.005 3.303 1.00 93.06 213 GLN A N 1
ATOM 1595 C CA . GLN A 1 213 ? -15.053 -18.173 4.160 1.00 93.06 213 GLN A CA 1
ATOM 1596 C C . GLN A 1 213 ? -16.002 -19.200 3.526 1.00 93.06 213 GLN A C 1
ATOM 1598 O O . GLN A 1 213 ? -15.648 -20.375 3.441 1.00 93.06 213 GLN A O 1
ATOM 1603 N N . GLU A 1 214 ? -17.161 -18.776 3.012 1.00 92.62 214 GLU A N 1
ATOM 1604 C CA . GLU A 1 214 ? -18.119 -19.660 2.328 1.00 92.62 214 GLU A CA 1
ATOM 1605 C C . GLU A 1 214 ? -17.509 -20.302 1.073 1.00 92.62 214 GLU A C 1
ATOM 1607 O O . GLU A 1 214 ? -17.720 -21.484 0.797 1.00 92.62 214 GLU A O 1
ATOM 1612 N N . ARG A 1 215 ? -16.720 -19.530 0.315 1.00 93.38 215 ARG A N 1
ATOM 1613 C CA . ARG A 1 215 ? -16.041 -19.993 -0.901 1.00 93.38 215 ARG A CA 1
ATOM 1614 C C . ARG A 1 215 ? -14.842 -20.903 -0.610 1.00 93.38 215 ARG A C 1
ATOM 1616 O O . ARG A 1 215 ? -14.448 -21.674 -1.482 1.00 93.38 215 ARG A O 1
ATOM 1623 N N . GLY A 1 216 ? -14.253 -20.804 0.582 1.00 93.25 216 GLY A N 1
ATOM 1624 C CA . GLY A 1 216 ? -13.093 -21.587 1.014 1.00 93.25 216 GLY A CA 1
ATOM 1625 C C . GLY A 1 216 ? -11.765 -21.219 0.337 1.00 93.25 216 GLY A C 1
ATOM 1626 O O . GLY A 1 216 ? -10.791 -21.951 0.502 1.00 93.25 216 GLY A O 1
ATOM 1627 N N . THR A 1 217 ? -11.702 -20.117 -0.421 1.00 95.25 217 THR A N 1
ATOM 1628 C CA . THR A 1 217 ? -10.492 -19.647 -1.128 1.00 95.25 217 THR A CA 1
ATOM 1629 C C . THR A 1 217 ? -10.367 -18.127 -1.087 1.00 95.25 217 THR A C 1
ATOM 1631 O O . THR A 1 217 ? -11.367 -17.415 -1.146 1.00 95.25 217 THR A O 1
ATOM 1634 N N . LEU A 1 218 ? -9.137 -17.611 -1.044 1.00 97.31 218 LEU A N 1
ATOM 1635 C CA . LEU A 1 218 ? -8.798 -16.190 -1.138 1.00 97.31 218 LEU A CA 1
ATOM 1636 C C . LEU A 1 218 ? -8.373 -15.835 -2.571 1.00 97.31 218 LEU A C 1
ATOM 1638 O O . LEU A 1 218 ? -7.324 -16.280 -3.028 1.00 97.31 218 LEU A O 1
ATOM 1642 N N . ARG A 1 219 ? -9.133 -14.985 -3.266 1.00 97.31 219 ARG A N 1
ATOM 1643 C CA . ARG A 1 219 ? -8.811 -14.465 -4.603 1.00 97.31 219 ARG A CA 1
ATOM 1644 C C . ARG A 1 219 ? -7.859 -13.285 -4.495 1.00 97.31 219 ARG A C 1
ATOM 1646 O O . ARG A 1 219 ? -8.279 -12.130 -4.381 1.00 97.31 219 ARG A O 1
ATOM 1653 N N . CYS A 1 220 ? -6.566 -13.579 -4.532 1.00 96.69 220 CYS A N 1
ATOM 1654 C CA . CYS A 1 220 ? -5.512 -12.592 -4.352 1.00 96.69 220 CYS A CA 1
ATOM 1655 C C . CYS A 1 220 ? -5.036 -12.034 -5.703 1.00 96.69 220 CYS A C 1
ATOM 1657 O O . CYS A 1 220 ? -4.515 -12.768 -6.543 1.00 96.69 220 CYS A O 1
ATOM 1659 N N . GLY A 1 221 ? -5.203 -10.725 -5.922 1.00 95.81 221 GLY A N 1
ATOM 1660 C CA . GLY A 1 221 ? -4.715 -10.054 -7.128 1.00 95.81 221 GLY A CA 1
ATOM 1661 C C . GLY A 1 221 ? -3.199 -9.847 -7.099 1.00 95.81 221 GLY A C 1
ATOM 1662 O O . GLY A 1 221 ? -2.703 -9.081 -6.270 1.00 95.81 221 GLY A O 1
ATOM 1663 N N . LEU A 1 222 ? -2.481 -10.471 -8.034 1.00 92.38 222 LEU A N 1
ATOM 1664 C CA . LEU A 1 222 ? -1.016 -10.474 -8.145 1.00 92.38 222 LEU A CA 1
ATOM 1665 C C . LEU A 1 222 ? -0.588 -10.134 -9.581 1.00 92.38 222 LEU A C 1
ATOM 1667 O O . LEU A 1 222 ? -1.252 -10.532 -10.534 1.00 92.38 222 LEU A O 1
ATOM 1671 N N . VAL A 1 223 ? 0.522 -9.413 -9.762 1.00 84.50 223 VAL A N 1
ATOM 1672 C CA . VAL A 1 223 ? 1.101 -9.196 -11.105 1.00 84.50 223 VAL A CA 1
ATOM 1673 C C . VAL A 1 223 ? 1.770 -10.479 -11.622 1.00 84.50 223 VAL A C 1
ATOM 1675 O O . VAL A 1 223 ? 2.209 -11.318 -10.838 1.00 84.50 223 VAL A O 1
ATOM 1678 N N . SER A 1 224 ? 1.889 -10.621 -12.945 1.00 67.81 224 SER A N 1
ATOM 1679 C CA . SER A 1 224 ? 2.271 -11.865 -13.648 1.00 67.81 224 SER A CA 1
ATOM 1680 C C . SER A 1 224 ? 3.597 -12.529 -13.236 1.00 67.81 224 SER A C 1
ATOM 1682 O O . SER A 1 224 ? 3.824 -13.690 -13.563 1.00 67.81 224 SER A O 1
ATOM 1684 N N . PHE A 1 225 ? 4.473 -11.810 -12.535 1.00 65.94 225 PHE A N 1
ATOM 1685 C CA . PHE A 1 225 ? 5.787 -12.253 -12.053 1.00 65.94 225 PHE A CA 1
ATOM 1686 C C . PHE A 1 225 ? 5.845 -12.390 -10.514 1.00 65.94 225 PHE A C 1
ATOM 1688 O O . PHE A 1 225 ? 6.923 -12.374 -9.922 1.00 65.94 225 PHE A O 1
ATOM 1695 N N . GLN A 1 226 ? 4.687 -12.481 -9.850 1.00 71.25 226 GLN A N 1
ATOM 1696 C CA . GLN A 1 226 ? 4.536 -12.575 -8.390 1.00 71.25 226 GLN A CA 1
ATOM 1697 C C . GLN A 1 226 ? 3.649 -13.759 -7.954 1.00 71.25 226 GLN A C 1
ATOM 1699 O O . GLN A 1 226 ? 2.886 -13.651 -6.999 1.00 71.25 226 GLN A O 1
ATOM 1704 N N . PHE A 1 227 ? 3.746 -14.898 -8.645 1.00 72.44 227 PHE A N 1
ATOM 1705 C CA . PHE A 1 227 ? 3.054 -16.138 -8.263 1.00 72.44 227 PHE A CA 1
ATOM 1706 C C . PHE A 1 227 ? 3.870 -16.975 -7.257 1.00 72.44 227 PHE A C 1
ATOM 1708 O O . PHE A 1 227 ? 4.596 -16.408 -6.436 1.00 72.44 227 PHE A O 1
ATOM 1715 N N . GLU A 1 228 ? 3.700 -18.301 -7.265 1.00 71.88 228 GLU A N 1
ATOM 1716 C CA . GLU A 1 228 ? 4.188 -19.237 -6.243 1.00 71.88 228 GLU A CA 1
ATOM 1717 C C . GLU A 1 228 ? 5.638 -18.996 -5.791 1.00 71.88 228 GLU A C 1
ATOM 1719 O O . GLU A 1 228 ? 6.526 -18.648 -6.569 1.00 71.88 228 GLU A O 1
ATOM 1724 N N . GLY A 1 229 ? 5.874 -19.169 -4.489 1.00 73.88 229 GLY A N 1
ATOM 1725 C CA . GLY A 1 229 ? 7.179 -18.954 -3.859 1.00 73.88 229 GLY A CA 1
ATOM 1726 C C . GLY A 1 229 ? 7.588 -17.486 -3.688 1.00 73.88 229 GLY A C 1
ATOM 1727 O O . GLY A 1 229 ? 8.458 -17.206 -2.860 1.00 73.88 229 GLY A O 1
ATOM 1728 N N . THR A 1 230 ? 6.961 -16.534 -4.389 1.00 84.38 230 THR A N 1
ATOM 1729 C CA . THR A 1 230 ? 7.356 -15.124 -4.283 1.00 84.38 230 THR A CA 1
ATOM 1730 C C . THR A 1 230 ? 6.881 -14.446 -2.998 1.00 84.38 230 THR A C 1
ATOM 1732 O O . THR A 1 230 ? 5.899 -14.844 -2.374 1.00 84.38 230 THR A O 1
ATOM 1735 N N . PHE A 1 231 ? 7.579 -13.373 -2.616 1.00 90.56 231 PHE A N 1
ATOM 1736 C CA . PHE A 1 231 ? 7.238 -12.500 -1.488 1.00 90.56 231 PHE A CA 1
ATOM 1737 C C . PHE A 1 231 ? 5.749 -12.092 -1.446 1.00 90.56 231 PHE A C 1
ATOM 1739 O O . PHE A 1 231 ? 5.074 -12.361 -0.457 1.00 90.56 231 PHE A O 1
ATOM 1746 N N . CYS A 1 232 ? 5.201 -11.525 -2.528 1.00 92.38 232 CYS A N 1
ATOM 1747 C CA . CYS A 1 232 ? 3.796 -11.094 -2.569 1.00 92.38 232 CYS A CA 1
ATOM 1748 C C . CYS A 1 232 ? 2.801 -12.269 -2.529 1.00 92.38 232 CYS A C 1
ATOM 1750 O O . CYS A 1 232 ? 1.744 -12.143 -1.915 1.00 92.38 232 CYS A O 1
ATOM 1752 N N . PHE A 1 233 ? 3.146 -13.432 -3.092 1.00 93.50 233 PHE A N 1
ATOM 1753 C CA . PHE A 1 233 ? 2.330 -14.641 -2.943 1.00 93.50 233 PHE A CA 1
ATOM 1754 C C . PHE A 1 233 ? 2.305 -15.141 -1.489 1.00 93.50 233 PHE A C 1
ATOM 1756 O O . PHE A 1 233 ? 1.233 -15.416 -0.957 1.00 93.50 233 PHE A O 1
ATOM 1763 N N . LYS A 1 234 ? 3.451 -15.168 -0.792 1.00 95.00 234 LYS A N 1
ATOM 1764 C CA . LYS A 1 234 ? 3.519 -15.504 0.646 1.00 95.00 234 LYS A CA 1
ATOM 1765 C C . LYS A 1 234 ? 2.675 -14.557 1.505 1.00 95.00 234 LYS A C 1
ATOM 1767 O O . LYS A 1 234 ? 2.082 -14.995 2.486 1.00 95.00 234 LYS A O 1
ATOM 1772 N N . LEU A 1 235 ? 2.567 -13.282 1.126 1.00 96.38 235 LEU A N 1
ATOM 1773 C CA . LEU A 1 235 ? 1.654 -12.343 1.783 1.00 96.38 235 LEU A CA 1
ATOM 1774 C C . LEU A 1 235 ? 0.174 -12.734 1.588 1.00 96.38 235 LEU A C 1
ATOM 1776 O O . LEU A 1 235 ? -0.589 -12.685 2.551 1.00 96.38 235 LEU A O 1
ATOM 1780 N N . CYS A 1 236 ? -0.230 -13.212 0.403 1.00 97.44 236 CYS A N 1
ATOM 1781 C CA . CYS A 1 236 ? -1.559 -13.811 0.207 1.00 97.44 236 CYS A CA 1
ATOM 1782 C C . CYS A 1 236 ? -1.766 -15.057 1.087 1.00 97.44 236 CYS A C 1
ATOM 1784 O O . CYS A 1 236 ? -2.820 -15.197 1.704 1.00 97.44 236 CYS A O 1
ATOM 1786 N N . GLN A 1 237 ? -0.759 -15.934 1.195 1.00 97.00 237 GLN A N 1
ATOM 1787 C CA . GLN A 1 237 ? -0.822 -17.107 2.077 1.00 97.00 237 GLN A CA 1
ATOM 1788 C C . GLN A 1 237 ? -0.997 -16.710 3.550 1.00 97.00 237 GLN A C 1
ATOM 1790 O O . GLN A 1 237 ? -1.742 -17.358 4.280 1.00 97.00 237 GLN A O 1
ATOM 1795 N N . ALA A 1 238 ? -0.343 -15.632 3.997 1.00 97.81 238 ALA A N 1
ATOM 1796 C CA . ALA A 1 238 ? -0.460 -15.136 5.368 1.00 97.81 238 ALA A CA 1
ATOM 1797 C C . ALA A 1 238 ? -1.874 -14.608 5.671 1.00 97.81 238 ALA A C 1
ATOM 1799 O O . ALA A 1 238 ? -2.377 -14.799 6.776 1.00 97.81 238 ALA A O 1
ATOM 1800 N N . ILE A 1 239 ? -2.539 -14.010 4.678 1.00 97.81 239 ILE A N 1
ATOM 1801 C CA . ILE A 1 239 ? -3.945 -13.595 4.771 1.00 97.81 239 ILE A CA 1
ATOM 1802 C C . ILE A 1 239 ? -4.867 -14.823 4.796 1.00 97.81 239 ILE A C 1
ATOM 1804 O O . ILE A 1 239 ? -5.744 -14.900 5.653 1.00 97.81 239 ILE A O 1
ATOM 1808 N N . ALA A 1 240 ? -4.655 -15.812 3.921 1.00 96.81 240 ALA A N 1
ATOM 1809 C CA . ALA A 1 240 ? -5.457 -17.041 3.893 1.00 96.81 240 ALA A CA 1
ATOM 1810 C C . ALA A 1 240 ? -5.309 -17.875 5.185 1.00 96.81 240 ALA A C 1
ATOM 1812 O O . ALA A 1 240 ? -6.292 -18.399 5.707 1.00 96.81 240 ALA A O 1
ATOM 1813 N N . ALA A 1 241 ? -4.117 -17.904 5.788 1.00 95.94 241 ALA A N 1
ATOM 1814 C CA . ALA A 1 241 ? -3.886 -18.527 7.092 1.00 95.94 241 ALA A CA 1
ATOM 1815 C C . ALA A 1 241 ? -4.743 -17.921 8.225 1.00 95.94 241 ALA A C 1
ATOM 1817 O O . ALA A 1 241 ? -5.074 -18.627 9.176 1.00 95.94 241 ALA A O 1
ATOM 1818 N N . VAL A 1 242 ? -5.114 -16.639 8.127 1.00 95.75 242 VAL A N 1
ATOM 1819 C CA . VAL A 1 242 ? -5.936 -15.929 9.126 1.00 95.75 242 VAL A CA 1
ATOM 1820 C C . VAL A 1 242 ? -7.423 -15.938 8.759 1.00 95.75 242 VAL A C 1
ATOM 1822 O O . VAL A 1 242 ? -8.257 -16.174 9.625 1.00 95.75 242 VAL A O 1
ATOM 1825 N N . ALA A 1 243 ? -7.769 -15.719 7.488 1.00 95.06 243 ALA A N 1
ATOM 1826 C CA . ALA A 1 243 ? -9.158 -15.639 7.025 1.00 95.06 243 ALA A CA 1
ATOM 1827 C C . ALA A 1 243 ? -9.829 -17.010 6.803 1.00 95.06 243 ALA A C 1
ATOM 1829 O O . ALA A 1 243 ? -11.055 -17.091 6.830 1.00 95.06 243 ALA A O 1
ATOM 1830 N N . LEU A 1 244 ? -9.041 -18.069 6.567 1.00 93.75 244 LEU A N 1
ATOM 1831 C CA . LEU A 1 244 ? -9.512 -19.408 6.179 1.00 93.75 244 LEU A CA 1
ATOM 1832 C C . LEU A 1 244 ? -8.906 -20.551 7.004 1.00 93.75 244 LEU A C 1
ATOM 1834 O O . LEU A 1 244 ? -9.212 -21.710 6.732 1.00 93.75 244 LEU A O 1
ATOM 1838 N N . ASN A 1 245 ? -8.016 -20.262 7.963 1.00 92.69 245 ASN A N 1
ATOM 1839 C CA . ASN A 1 245 ? -7.233 -21.284 8.672 1.00 92.69 245 ASN A CA 1
ATOM 1840 C C . ASN A 1 245 ? -6.499 -22.259 7.718 1.00 92.69 245 ASN A C 1
ATOM 1842 O O . ASN A 1 245 ? -6.329 -23.443 8.020 1.00 92.69 245 ASN A O 1
ATOM 1846 N N . ASN A 1 246 ? -6.078 -21.766 6.546 1.00 93.19 246 ASN A N 1
ATOM 1847 C CA . ASN A 1 246 ? -5.367 -22.543 5.533 1.00 93.19 246 ASN A CA 1
ATOM 1848 C C . ASN A 1 246 ? -4.465 -21.623 4.676 1.00 93.19 246 ASN A C 1
ATOM 1850 O O . ASN A 1 246 ? -4.993 -20.840 3.885 1.00 93.19 246 ASN A O 1
ATOM 1854 N N . PRO A 1 247 ? -3.122 -21.700 4.783 1.00 94.56 247 PRO A N 1
ATOM 1855 C CA . PRO A 1 247 ? -2.206 -20.859 4.004 1.00 94.56 247 PRO A CA 1
ATOM 1856 C C . PRO A 1 247 ? -2.185 -21.183 2.502 1.00 94.56 247 PRO A C 1
ATOM 1858 O O . PRO A 1 247 ? -1.704 -20.370 1.715 1.00 94.56 247 PRO A O 1
ATOM 1861 N N . ASP A 1 248 ? -2.683 -22.350 2.091 1.00 93.81 248 ASP A N 1
ATOM 1862 C CA . ASP A 1 248 ? -2.635 -22.818 0.701 1.00 93.81 248 ASP A CA 1
ATOM 1863 C C . ASP A 1 248 ? -3.953 -22.546 -0.056 1.00 93.81 248 ASP A C 1
ATOM 1865 O O . ASP A 1 248 ? -4.052 -22.782 -1.258 1.00 93.81 248 ASP A O 1
ATOM 1869 N N . ALA A 1 249 ? -4.965 -21.989 0.620 1.00 94.75 249 ALA A N 1
ATOM 1870 C CA . ALA A 1 249 ? -6.265 -21.633 0.048 1.00 94.75 249 ALA A CA 1
ATOM 1871 C C . ALA A 1 249 ? -6.238 -20.296 -0.730 1.00 94.75 249 ALA A C 1
ATOM 1873 O O . ALA A 1 249 ? -7.028 -19.392 -0.454 1.00 94.75 249 ALA A O 1
ATOM 1874 N N . VAL A 1 250 ? -5.318 -20.146 -1.691 1.00 95.44 250 VAL A N 1
ATOM 1875 C CA . VAL A 1 250 ? -5.098 -18.899 -2.452 1.00 95.44 250 VAL A CA 1
ATOM 1876 C C . VAL A 1 250 ? -5.358 -19.089 -3.952 1.00 95.44 250 VAL A C 1
ATOM 1878 O O . VAL A 1 250 ? -4.517 -19.605 -4.687 1.00 95.44 250 VAL A O 1
ATOM 1881 N N . ASP A 1 251 ? -6.481 -18.556 -4.432 1.00 94.88 251 ASP A N 1
ATOM 1882 C CA . ASP A 1 251 ? -6.757 -18.367 -5.859 1.00 94.88 251 ASP A CA 1
ATOM 1883 C C . ASP A 1 251 ? -5.948 -17.159 -6.371 1.00 94.88 251 ASP A C 1
ATOM 1885 O O . ASP A 1 251 ? -6.314 -16.000 -6.160 1.00 94.88 251 ASP A O 1
ATOM 1889 N N . SER A 1 252 ? -4.826 -17.400 -7.051 1.00 93.25 252 SER A N 1
ATOM 1890 C CA . SER A 1 252 ? -4.004 -16.316 -7.611 1.00 93.25 252 SER A CA 1
ATOM 1891 C C . SER A 1 252 ? -4.601 -15.756 -8.904 1.00 93.25 252 SER A C 1
ATOM 1893 O O . SER A 1 252 ? -4.685 -16.455 -9.914 1.00 93.25 252 SER A O 1
ATOM 1895 N N . VAL A 1 253 ? -4.968 -14.472 -8.906 1.00 93.19 253 VAL A N 1
ATOM 1896 C CA . VAL A 1 253 ? -5.557 -13.790 -10.070 1.00 93.19 253 VAL A CA 1
ATOM 1897 C C . VAL A 1 253 ? -4.534 -12.850 -10.703 1.00 93.19 253 VAL A C 1
ATOM 1899 O O . VAL A 1 253 ? -4.067 -11.911 -10.058 1.00 93.19 253 VAL A O 1
ATOM 1902 N N . ASN A 1 254 ? -4.208 -13.078 -11.980 1.00 91.06 254 ASN A N 1
ATOM 1903 C CA . ASN A 1 254 ? -3.275 -12.237 -12.734 1.00 91.06 254 ASN A CA 1
ATOM 1904 C C . ASN A 1 254 ? -3.868 -10.838 -12.979 1.00 91.06 254 ASN A C 1
ATOM 1906 O O . ASN A 1 254 ? -4.796 -10.668 -13.768 1.00 91.06 254 ASN A O 1
ATOM 1910 N N . ALA A 1 255 ? -3.304 -9.840 -12.313 1.00 89.75 255 ALA A N 1
ATOM 1911 C CA . ALA A 1 255 ? -3.765 -8.465 -12.286 1.00 89.75 255 ALA A CA 1
ATOM 1912 C C . ALA A 1 255 ? -2.658 -7.540 -12.811 1.00 89.75 255 ALA A C 1
ATOM 1914 O O . ALA A 1 255 ? -1.718 -7.213 -12.087 1.00 89.75 255 ALA A O 1
ATOM 1915 N N . THR A 1 256 ? -2.751 -7.119 -14.077 1.00 88.19 256 THR A N 1
ATOM 1916 C CA . THR A 1 256 ? -1.768 -6.201 -14.683 1.00 88.19 256 THR A CA 1
ATOM 1917 C C . THR A 1 256 ? -1.791 -4.823 -14.013 1.00 88.19 256 THR A C 1
ATOM 1919 O O . THR A 1 256 ? -2.749 -4.465 -13.324 1.00 88.19 256 THR A O 1
ATOM 1922 N N . ALA A 1 257 ? -0.753 -4.013 -14.253 1.00 87.75 257 ALA A N 1
ATOM 1923 C CA . ALA A 1 257 ? -0.650 -2.658 -13.705 1.00 87.75 257 ALA A CA 1
ATOM 1924 C C . ALA A 1 257 ? -1.868 -1.767 -14.028 1.00 87.75 257 ALA A C 1
ATOM 1926 O O . ALA A 1 257 ? -2.232 -0.920 -13.214 1.00 87.75 257 ALA A O 1
ATOM 1927 N N . GLU A 1 258 ? -2.497 -2.000 -15.185 1.00 86.81 258 GLU A N 1
ATOM 1928 C CA . GLU A 1 258 ? -3.719 -1.343 -15.660 1.00 86.81 258 GLU A CA 1
ATOM 1929 C C . GLU A 1 258 ? -5.003 -2.013 -15.141 1.00 86.81 258 GLU A C 1
ATOM 1931 O O . GLU A 1 258 ? -5.928 -1.318 -14.737 1.00 86.81 258 GLU A O 1
ATOM 1936 N N . ALA A 1 259 ? -5.076 -3.349 -15.117 1.00 91.44 259 ALA A N 1
ATOM 1937 C CA . ALA A 1 259 ? -6.314 -4.061 -14.786 1.00 91.44 259 ALA A CA 1
ATOM 1938 C C . ALA A 1 259 ? -6.571 -4.223 -13.277 1.00 91.44 259 ALA A C 1
ATOM 1940 O O . ALA A 1 259 ? -7.708 -4.459 -12.878 1.00 91.44 259 ALA A O 1
ATOM 1941 N N . ARG A 1 260 ? -5.545 -4.121 -12.420 1.00 93.81 260 ARG A N 1
ATOM 1942 C CA . ARG A 1 260 ? -5.632 -4.449 -10.981 1.00 93.81 260 ARG A CA 1
ATOM 1943 C C . ARG A 1 260 ? -6.752 -3.744 -10.213 1.00 93.81 260 ARG A C 1
ATOM 1945 O O . ARG A 1 260 ? -7.438 -4.396 -9.430 1.00 93.81 260 ARG A O 1
ATOM 1952 N N . PHE A 1 261 ? -6.964 -2.450 -10.448 1.00 94.81 261 PHE A N 1
ATOM 1953 C CA . PHE A 1 261 ? -8.005 -1.684 -9.760 1.00 94.81 261 PHE A CA 1
ATOM 1954 C C . PHE A 1 261 ? -9.398 -1.983 -10.327 1.00 94.81 261 PHE A C 1
ATOM 1956 O O . PHE A 1 261 ? -10.345 -2.146 -9.560 1.00 94.81 261 PHE A O 1
ATOM 1963 N N . VAL A 1 262 ? -9.509 -2.174 -11.647 1.00 94.19 262 VAL A N 1
ATOM 1964 C CA . VAL A 1 262 ? -10.740 -2.636 -12.312 1.00 94.19 262 VAL A CA 1
ATOM 1965 C C . VAL A 1 262 ? -11.176 -3.993 -11.746 1.00 94.19 262 VAL A C 1
ATOM 1967 O O . VAL A 1 262 ? -12.288 -4.108 -11.246 1.00 94.19 262 VAL A O 1
ATOM 1970 N N . LEU A 1 263 ? -10.279 -4.984 -11.704 1.00 94.94 263 LEU A N 1
ATOM 1971 C CA . LEU A 1 263 ? -10.547 -6.325 -11.163 1.00 94.94 263 LEU A CA 1
ATOM 1972 C C . LEU A 1 263 ? -10.974 -6.301 -9.683 1.00 94.94 263 LEU A C 1
ATOM 1974 O O . LEU A 1 263 ? -11.873 -7.043 -9.284 1.00 94.94 263 LEU A O 1
ATOM 1978 N N . LEU A 1 264 ? -10.357 -5.438 -8.870 1.00 95.44 264 LEU A N 1
ATOM 1979 C CA . LEU A 1 264 ? -10.692 -5.280 -7.452 1.00 95.44 264 LEU A CA 1
ATOM 1980 C C . LEU A 1 264 ? -12.072 -4.622 -7.251 1.00 95.44 264 LEU A C 1
ATOM 1982 O O . LEU A 1 264 ? -12.840 -5.052 -6.383 1.00 95.44 264 LEU A O 1
ATOM 1986 N N . LYS A 1 265 ? -12.403 -3.618 -8.076 1.00 92.94 265 LYS A N 1
ATOM 1987 C CA . LYS A 1 265 ? -13.707 -2.929 -8.124 1.00 92.94 265 LYS A CA 1
ATOM 1988 C C . LYS A 1 265 ? -14.827 -3.842 -8.629 1.00 92.94 265 LYS A C 1
ATOM 1990 O O . LYS A 1 265 ? -15.909 -3.855 -8.051 1.00 92.94 265 LYS A O 1
ATOM 1995 N N . GLU A 1 266 ? -14.556 -4.649 -9.651 1.00 92.88 266 GLU A N 1
ATOM 1996 C CA . GLU A 1 266 ? -15.475 -5.647 -10.220 1.00 92.88 266 GLU A CA 1
ATOM 1997 C C . GLU A 1 266 ? -15.594 -6.926 -9.366 1.00 92.88 266 GLU A C 1
ATOM 1999 O O . GLU A 1 266 ? -16.286 -7.867 -9.752 1.00 92.88 266 GLU A O 1
ATOM 2004 N N . ARG A 1 267 ? -14.944 -6.968 -8.189 1.00 93.88 267 ARG A N 1
ATOM 2005 C CA . ARG A 1 267 ? -14.952 -8.101 -7.242 1.00 93.88 267 ARG A CA 1
ATOM 2006 C C . ARG A 1 267 ? -14.453 -9.422 -7.863 1.00 93.88 267 ARG A C 1
ATOM 2008 O O . ARG A 1 267 ? -14.782 -10.510 -7.392 1.00 93.88 267 ARG A O 1
ATOM 2015 N N . ALA A 1 268 ? -13.597 -9.332 -8.885 1.00 95.00 268 ALA A N 1
ATOM 2016 C CA . ALA A 1 268 ? -12.837 -10.465 -9.412 1.00 95.00 268 ALA A CA 1
ATOM 2017 C C . ALA A 1 268 ? -11.719 -10.903 -8.443 1.00 95.00 268 ALA A C 1
ATOM 2019 O O . ALA A 1 268 ? -11.343 -12.075 -8.431 1.00 95.00 268 ALA A O 1
ATOM 2020 N N . THR A 1 269 ? -11.232 -9.984 -7.600 1.00 96.56 269 THR A N 1
ATOM 2021 C CA . THR A 1 269 ? -10.332 -10.269 -6.471 1.00 96.56 269 THR A CA 1
ATOM 2022 C C . THR A 1 269 ? -10.896 -9.717 -5.160 1.00 96.56 269 THR A C 1
ATOM 2024 O O . THR A 1 269 ? -11.653 -8.742 -5.150 1.00 96.56 269 THR A O 1
ATOM 2027 N N . ASP A 1 270 ? -10.532 -10.325 -4.030 1.00 97.62 270 ASP A N 1
ATOM 2028 C CA . ASP A 1 270 ? -10.932 -9.824 -2.706 1.00 97.62 270 ASP A CA 1
ATOM 2029 C C . ASP A 1 270 ? -10.000 -8.692 -2.241 1.00 97.62 270 ASP A C 1
ATOM 2031 O O . ASP A 1 270 ? -10.434 -7.764 -1.560 1.00 97.62 270 ASP A O 1
ATOM 2035 N N . LEU A 1 271 ? -8.729 -8.755 -2.653 1.00 97.88 271 LEU A N 1
ATOM 2036 C CA . LEU A 1 271 ? -7.714 -7.713 -2.496 1.00 97.88 271 LEU A CA 1
ATOM 2037 C C . LEU A 1 271 ? -6.755 -7.686 -3.701 1.00 97.88 271 LEU A C 1
ATOM 2039 O O . LEU A 1 271 ? -6.760 -8.591 -4.541 1.00 97.88 271 LEU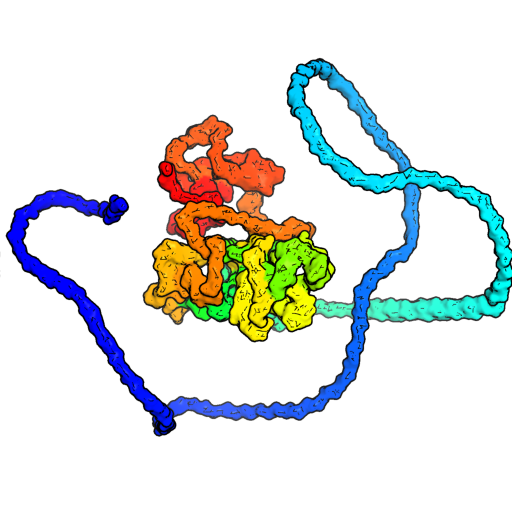 A O 1
ATOM 2043 N N . HIS A 1 272 ? -5.873 -6.690 -3.749 1.00 96.94 272 HIS A N 1
ATOM 2044 C CA . HIS A 1 272 ? -4.645 -6.730 -4.545 1.00 96.94 272 HIS A CA 1
ATOM 2045 C C . HIS A 1 272 ? -3.424 -6.701 -3.616 1.00 96.94 272 HIS A C 1
ATOM 2047 O O . HIS A 1 272 ? -3.246 -5.757 -2.848 1.00 96.94 272 HIS A O 1
ATOM 2053 N N . ALA A 1 273 ? -2.578 -7.730 -3.709 1.00 94.50 273 ALA A N 1
ATOM 2054 C CA . ALA A 1 273 ? -1.308 -7.852 -2.986 1.00 94.50 273 ALA A CA 1
ATOM 2055 C C . ALA A 1 273 ? -0.081 -7.650 -3.891 1.00 94.50 273 ALA A C 1
ATOM 2057 O O . ALA A 1 273 ? 1.051 -7.655 -3.411 1.00 94.50 273 ALA A O 1
ATOM 2058 N N . GLY A 1 274 ? -0.298 -7.456 -5.197 1.00 84.81 274 GLY A N 1
ATOM 2059 C CA . GLY A 1 274 ? 0.740 -7.408 -6.229 1.00 84.81 274 GLY A CA 1
ATOM 2060 C C . GLY A 1 274 ? 1.645 -6.167 -6.243 1.00 84.81 274 GLY A C 1
ATOM 2061 O O . GLY A 1 274 ? 2.129 -5.785 -7.307 1.00 84.81 274 GLY A O 1
ATOM 2062 N N . GLY A 1 275 ? 1.833 -5.500 -5.100 1.00 74.06 275 GLY A N 1
ATOM 2063 C CA . GLY A 1 275 ? 2.626 -4.277 -4.983 1.00 74.06 275 GLY A CA 1
ATOM 2064 C C . GLY A 1 275 ? 1.996 -3.080 -5.698 1.00 74.06 275 GLY A C 1
ATOM 2065 O O . GLY A 1 275 ? 2.526 -2.582 -6.693 1.00 74.06 275 GLY A O 1
ATOM 2066 N N . ALA A 1 276 ? 0.863 -2.586 -5.194 1.00 90.12 276 ALA A N 1
ATOM 2067 C CA . ALA A 1 276 ? 0.368 -1.269 -5.583 1.00 90.12 276 ALA A CA 1
ATOM 2068 C C . ALA A 1 276 ? 0.956 -0.201 -4.657 1.00 90.12 276 ALA A C 1
ATOM 2070 O O . ALA A 1 276 ? 0.822 -0.298 -3.438 1.00 90.12 276 ALA A O 1
ATOM 2071 N N . THR A 1 277 ? 1.555 0.844 -5.233 1.00 94.56 277 THR A N 1
ATOM 2072 C CA . THR A 1 277 ? 1.899 2.049 -4.472 1.00 94.56 277 THR A CA 1
ATOM 2073 C C . THR A 1 277 ? 0.650 2.645 -3.844 1.00 94.56 277 THR A C 1
ATOM 2075 O O . THR A 1 277 ? -0.311 2.938 -4.566 1.00 94.56 277 THR A O 1
ATOM 2078 N N . HIS A 1 278 ? 0.699 2.890 -2.541 1.00 94.88 278 HIS A N 1
ATOM 2079 C CA . HIS A 1 278 ? -0.226 3.777 -1.854 1.00 94.88 278 HIS A CA 1
ATOM 2080 C C . HIS A 1 278 ? 0.065 5.217 -2.294 1.00 94.88 278 HIS A C 1
ATOM 2082 O O . HIS A 1 278 ? 1.181 5.711 -2.146 1.00 94.88 278 HIS A O 1
ATOM 2088 N N . THR A 1 279 ? -0.930 5.882 -2.874 1.00 93.69 279 THR A N 1
ATOM 2089 C CA . THR A 1 279 ? -0.859 7.293 -3.288 1.00 93.69 279 THR A CA 1
ATOM 2090 C C . THR A 1 279 ? -2.167 7.982 -2.916 1.00 93.69 279 THR A C 1
ATOM 2092 O O . THR A 1 279 ? -3.208 7.326 -3.004 1.00 93.69 279 THR A O 1
ATOM 2095 N N . ILE A 1 280 ? -2.158 9.291 -2.655 1.00 90.94 280 ILE A N 1
ATOM 2096 C CA . ILE A 1 280 ? -3.397 10.047 -2.381 1.00 90.94 280 ILE A CA 1
ATOM 2097 C C . ILE A 1 280 ? -4.387 9.955 -3.563 1.00 90.94 280 ILE A C 1
ATOM 2099 O O . ILE A 1 280 ? -5.578 9.759 -3.340 1.00 90.94 280 ILE A O 1
ATOM 2103 N N . GLU A 1 281 ? -3.911 10.009 -4.815 1.00 90.19 281 GLU A N 1
ATOM 2104 C CA . GLU A 1 281 ? -4.736 9.805 -6.021 1.00 90.19 281 GLU A CA 1
ATOM 2105 C C . GLU A 1 281 ? -5.521 8.489 -5.947 1.00 90.19 281 GLU A C 1
ATOM 2107 O O . GLU A 1 281 ? -6.746 8.501 -5.986 1.00 90.19 281 GLU A O 1
ATOM 2112 N N . ARG A 1 282 ? -4.827 7.356 -5.793 1.00 93.00 282 ARG A N 1
ATOM 2113 C CA . ARG A 1 282 ? -5.442 6.017 -5.735 1.00 93.00 282 ARG A CA 1
ATOM 2114 C C . ARG A 1 282 ? -6.366 5.808 -4.533 1.00 93.00 282 ARG A C 1
ATOM 2116 O O . ARG A 1 282 ? -7.290 5.007 -4.623 1.00 93.00 282 ARG A O 1
ATOM 2123 N N . GLU A 1 283 ? -6.122 6.494 -3.419 1.00 91.38 283 GLU A N 1
ATOM 2124 C CA . GLU A 1 283 ? -6.979 6.409 -2.232 1.00 91.38 283 GLU A CA 1
ATOM 2125 C C . GLU A 1 283 ? -8.281 7.212 -2.392 1.00 91.38 283 GLU A C 1
ATOM 2127 O O . GLU A 1 283 ? -9.318 6.797 -1.885 1.00 91.38 283 GLU A O 1
ATOM 2132 N N . VAL A 1 284 ? -8.259 8.324 -3.140 1.00 87.44 284 VAL A N 1
ATOM 2133 C CA . VAL A 1 284 ? -9.407 9.240 -3.290 1.00 87.44 284 VAL A CA 1
ATOM 2134 C C . VAL A 1 284 ? -10.189 9.029 -4.594 1.00 87.44 284 VAL A C 1
ATOM 2136 O O . VAL A 1 284 ? -11.419 9.056 -4.584 1.00 87.44 284 VAL A O 1
ATOM 2139 N N . ASN A 1 285 ? -9.498 8.869 -5.724 1.00 86.88 285 ASN A N 1
ATOM 2140 C CA . ASN A 1 285 ? -10.074 8.768 -7.067 1.00 86.88 285 ASN A CA 1
ATOM 2141 C C . ASN A 1 285 ? -9.056 8.154 -8.050 1.00 86.88 285 ASN A C 1
ATOM 2143 O O . ASN A 1 285 ? -8.410 8.862 -8.824 1.00 86.88 285 ASN A O 1
ATOM 2147 N N . GLU A 1 286 ? -8.891 6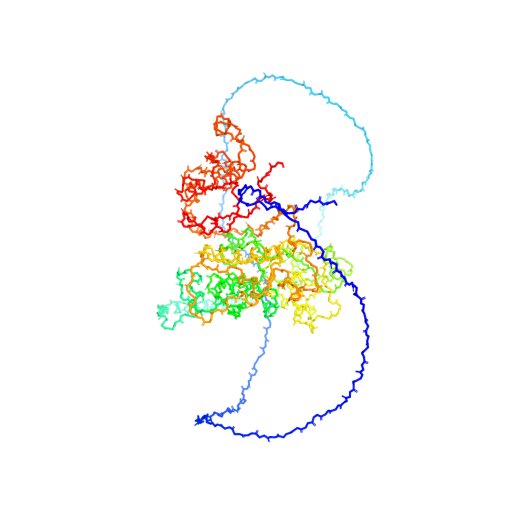.834 -8.006 1.00 90.06 286 GLU A N 1
ATOM 2148 C CA . GLU A 1 286 ? -7.934 6.095 -8.827 1.00 90.06 286 GLU A CA 1
ATOM 2149 C C . GLU A 1 286 ? -8.219 6.247 -10.333 1.00 90.06 286 GLU A C 1
ATOM 2151 O O . GLU A 1 286 ? -9.346 6.052 -10.794 1.00 90.06 286 GLU A O 1
ATOM 2156 N N . GLY A 1 287 ? -7.185 6.595 -11.106 1.00 84.19 287 GLY A N 1
ATOM 2157 C CA . GLY A 1 287 ? -7.325 7.070 -12.484 1.00 84.19 287 GLY A CA 1
ATOM 2158 C C . GLY A 1 287 ? -7.865 6.072 -13.518 1.00 84.19 287 GLY A C 1
ATOM 2159 O O . GLY A 1 287 ? -8.432 6.515 -14.515 1.00 84.19 287 GLY A O 1
ATOM 2160 N N . THR A 1 288 ? -7.727 4.752 -13.325 1.00 86.75 288 THR A N 1
ATOM 2161 C CA . THR A 1 288 ? -8.293 3.749 -14.254 1.00 86.75 288 THR A CA 1
ATOM 2162 C C . THR A 1 288 ? -9.771 3.452 -13.996 1.00 86.75 288 THR A C 1
ATOM 2164 O O . THR A 1 288 ? -10.494 3.098 -14.927 1.00 86.75 288 THR A O 1
ATOM 2167 N N . THR A 1 289 ? -10.241 3.615 -12.757 1.00 88.31 289 THR A N 1
ATOM 2168 C CA . THR A 1 289 ? -11.601 3.241 -12.337 1.00 88.31 289 THR A CA 1
ATOM 2169 C C . THR A 1 289 ? -12.517 4.411 -11.989 1.00 88.31 289 THR A C 1
ATOM 2171 O O . THR A 1 289 ? -13.737 4.207 -11.955 1.00 88.31 289 THR A O 1
ATOM 2174 N N . GLY A 1 290 ? -11.966 5.597 -11.711 1.00 86.88 290 GLY A N 1
ATOM 2175 C CA . GLY A 1 290 ? -12.691 6.734 -11.140 1.00 86.88 290 GLY A CA 1
ATOM 2176 C C . GLY A 1 290 ? -13.221 6.419 -9.740 1.00 86.88 290 GLY A C 1
ATOM 2177 O O . GLY A 1 290 ? -14.424 6.531 -9.490 1.00 86.88 290 GLY A O 1
ATOM 2178 N N . SER A 1 291 ? -12.397 5.828 -8.865 1.00 87.06 291 SER A N 1
ATOM 2179 C CA . SER A 1 291 ? -12.873 5.273 -7.587 1.00 87.06 291 SER A CA 1
ATOM 2180 C C . SER A 1 291 ? -11.816 5.263 -6.478 1.00 87.06 291 SER A C 1
ATOM 2182 O O . SER A 1 291 ? -10.650 5.007 -6.763 1.00 87.06 291 SER A O 1
ATOM 2184 N N . PRO A 1 292 ? -12.200 5.508 -5.214 1.00 90.69 292 PRO A N 1
ATOM 2185 C CA . PRO A 1 292 ? -11.318 5.333 -4.068 1.00 90.69 292 PRO A CA 1
ATOM 2186 C C . PRO A 1 292 ? -11.035 3.849 -3.788 1.00 90.69 292 PRO A C 1
ATOM 2188 O O . PRO A 1 292 ? -11.878 2.984 -4.043 1.00 90.69 292 PRO A O 1
ATOM 2191 N N . PHE A 1 293 ? -9.876 3.574 -3.191 1.00 94.00 293 PHE A N 1
ATOM 2192 C CA . PHE A 1 293 ? -9.492 2.275 -2.629 1.00 94.00 293 PHE A CA 1
ATOM 2193 C C . PHE A 1 293 ? -8.863 2.463 -1.252 1.00 94.00 293 PHE A C 1
ATOM 2195 O O . PHE A 1 293 ? -8.151 3.436 -1.020 1.00 94.00 293 PHE A O 1
ATOM 2202 N N . THR A 1 294 ? -9.079 1.514 -0.346 1.00 94.25 294 THR A N 1
ATOM 2203 C CA . THR A 1 294 ? -8.442 1.526 0.974 1.00 94.25 294 THR A CA 1
ATOM 2204 C C . THR A 1 294 ? -7.123 0.765 0.914 1.00 94.25 294 THR A C 1
ATOM 2206 O O . THR A 1 294 ? -7.065 -0.355 0.395 1.00 94.25 294 THR A O 1
ATOM 2209 N N . PHE A 1 295 ? -6.064 1.373 1.447 1.00 95.94 295 PHE A N 1
ATOM 2210 C CA . PHE A 1 295 ? -4.722 0.797 1.494 1.00 95.94 295 PHE A CA 1
ATOM 2211 C C . PHE A 1 295 ? -4.352 0.374 2.919 1.00 95.94 295 PHE A C 1
ATOM 2213 O O . PHE A 1 295 ? -4.726 1.026 3.893 1.00 95.94 295 PHE A O 1
ATOM 2220 N N . SER A 1 296 ? -3.606 -0.724 3.046 1.00 95.00 296 SER A N 1
ATOM 2221 C CA . SER A 1 296 ? -2.991 -1.113 4.319 1.00 95.00 296 SER A CA 1
ATOM 2222 C C . SER A 1 296 ? -1.834 -0.184 4.697 1.00 95.00 296 SER A C 1
ATOM 2224 O O . SER A 1 296 ? -1.314 0.564 3.870 1.00 95.00 296 SER A O 1
ATOM 2226 N N . THR A 1 297 ? -1.314 -0.348 5.916 1.00 91.69 297 THR A N 1
ATOM 2227 C CA . THR A 1 297 ? 0.084 0.007 6.210 1.00 91.69 297 THR A CA 1
ATOM 2228 C C . THR A 1 297 ? 0.993 -0.564 5.101 1.00 91.69 297 THR A C 1
ATOM 2230 O O . THR A 1 297 ? 0.816 -1.739 4.753 1.00 91.69 297 THR A O 1
ATOM 2233 N N . PRO A 1 298 ? 1.942 0.207 4.533 1.00 93.56 298 PRO A N 1
ATOM 2234 C CA . PRO A 1 298 ? 2.857 -0.300 3.514 1.00 93.56 298 PRO A CA 1
ATOM 2235 C C . PRO A 1 298 ? 3.649 -1.512 4.012 1.00 93.56 298 PRO A C 1
ATOM 2237 O O . PRO A 1 298 ? 4.282 -1.452 5.065 1.00 93.56 298 PRO A O 1
ATOM 2240 N N . PHE A 1 299 ? 3.610 -2.608 3.252 1.00 92.75 299 PHE A N 1
ATOM 2241 C CA . PHE A 1 299 ? 4.318 -3.850 3.566 1.00 92.75 299 PHE A CA 1
ATOM 2242 C C . PHE A 1 299 ? 5.741 -3.888 2.991 1.00 92.75 299 PHE A C 1
ATOM 2244 O O . PHE A 1 299 ? 6.530 -4.737 3.396 1.00 92.75 299 PHE A O 1
ATOM 2251 N N . TYR A 1 300 ? 6.067 -3.007 2.038 1.00 92.88 300 TYR A N 1
ATOM 2252 C CA . TYR A 1 300 ? 7.396 -2.883 1.436 1.00 92.88 300 TYR A CA 1
ATOM 2253 C C . TYR A 1 300 ? 7.568 -1.482 0.826 1.00 92.88 300 TYR A C 1
ATOM 2255 O O . TYR A 1 300 ? 6.732 -1.038 0.048 1.00 92.88 300 TYR A O 1
ATOM 2263 N N . TYR A 1 301 ? 8.660 -0.791 1.132 1.00 92.44 301 TYR A N 1
ATOM 2264 C CA . TYR A 1 301 ? 9.062 0.467 0.505 1.00 92.44 301 TYR A CA 1
ATOM 2265 C C . TYR A 1 301 ? 9.989 0.172 -0.678 1.00 92.44 301 TYR A C 1
ATOM 2267 O O . TYR A 1 301 ? 11.123 -0.277 -0.494 1.00 92.44 301 TYR A O 1
ATOM 2275 N N . ASP A 1 302 ? 9.486 0.404 -1.886 1.00 91.94 302 ASP A N 1
ATOM 2276 C CA . ASP A 1 302 ? 10.172 0.202 -3.161 1.00 91.94 302 ASP A CA 1
ATOM 2277 C C . ASP A 1 302 ? 10.454 1.547 -3.855 1.00 91.94 302 ASP A C 1
ATOM 2279 O O . ASP A 1 302 ? 10.151 2.628 -3.339 1.00 91.94 302 ASP A O 1
ATOM 2283 N N . GLY A 1 303 ? 10.992 1.476 -5.068 1.00 92.12 303 GLY A N 1
ATOM 2284 C CA . GLY A 1 303 ? 10.817 2.530 -6.056 1.00 92.12 303 GLY A CA 1
ATOM 2285 C C . GLY A 1 303 ? 11.387 2.169 -7.419 1.00 92.12 303 GLY A C 1
ATOM 2286 O O . GLY A 1 303 ? 12.081 1.162 -7.591 1.00 92.12 303 GLY A O 1
ATOM 2287 N N . MET A 1 304 ? 11.094 3.023 -8.391 1.00 94.75 304 MET A N 1
ATOM 2288 C CA . MET A 1 304 ? 11.617 2.956 -9.743 1.00 94.75 304 MET A CA 1
ATOM 2289 C C . MET A 1 304 ? 13.144 3.062 -9.743 1.00 94.75 304 MET A C 1
ATOM 2291 O O . MET A 1 304 ? 13.722 4.025 -9.227 1.00 94.75 304 MET A O 1
ATOM 2295 N N . VAL A 1 305 ? 13.777 2.106 -10.415 1.00 95.75 305 VAL A N 1
ATOM 2296 C CA . VAL A 1 305 ? 15.180 2.131 -10.832 1.00 95.75 305 VAL A CA 1
ATOM 2297 C C . VAL A 1 305 ? 15.259 2.018 -12.359 1.00 95.75 305 VAL A C 1
ATOM 2299 O O . VAL A 1 305 ? 14.285 1.659 -13.027 1.00 95.75 305 VAL A O 1
ATOM 2302 N N . PHE A 1 306 ? 16.425 2.324 -12.927 1.00 97.38 306 PHE A N 1
ATOM 2303 C CA . PHE A 1 306 ? 16.724 2.035 -14.331 1.00 97.38 306 PHE A CA 1
ATOM 2304 C C . PHE A 1 306 ? 17.515 0.728 -14.438 1.00 97.38 306 PHE A C 1
ATOM 2306 O O . PHE A 1 306 ? 18.417 0.479 -13.642 1.00 97.38 306 PHE A O 1
ATOM 2313 N N . ALA A 1 307 ? 17.199 -0.102 -15.429 1.00 95.31 307 ALA A N 1
ATOM 2314 C CA . ALA A 1 307 ? 17.877 -1.370 -15.678 1.00 95.31 307 ALA A CA 1
ATOM 2315 C C . ALA A 1 307 ? 18.119 -1.609 -17.175 1.00 95.31 307 ALA A C 1
ATOM 2317 O O . ALA A 1 307 ? 17.405 -1.068 -18.016 1.00 95.31 307 ALA A O 1
ATOM 2318 N N . GLY A 1 308 ? 19.133 -2.398 -17.522 1.00 94.00 308 GLY A N 1
ATOM 2319 C CA . GLY A 1 308 ? 19.559 -2.619 -18.903 1.00 94.00 308 GLY A CA 1
ATOM 2320 C C . GLY A 1 308 ? 21.077 -2.667 -19.033 1.00 94.00 308 GLY A C 1
ATOM 2321 O O . GLY A 1 308 ? 21.785 -3.112 -18.130 1.00 94.00 308 GLY A O 1
ATOM 2322 N N . ASN A 1 309 ? 21.590 -2.172 -20.158 1.00 91.38 309 ASN A N 1
ATOM 2323 C CA . ASN A 1 309 ? 23.025 -2.016 -20.356 1.00 91.38 309 ASN A CA 1
ATOM 2324 C C . ASN A 1 309 ? 23.577 -0.906 -19.441 1.00 91.38 309 ASN A C 1
ATOM 2326 O O . ASN A 1 309 ? 23.074 0.218 -19.464 1.00 91.38 309 ASN A O 1
ATOM 2330 N N . ALA A 1 310 ? 24.648 -1.200 -18.696 1.00 92.50 310 ALA A N 1
ATOM 2331 C CA . ALA A 1 310 ? 25.224 -0.306 -17.686 1.00 92.50 310 ALA A CA 1
ATOM 2332 C C . ALA A 1 310 ? 25.461 1.142 -18.167 1.00 92.50 310 ALA A C 1
ATOM 2334 O O . ALA A 1 310 ? 25.143 2.086 -17.448 1.00 92.50 310 ALA A O 1
ATOM 2335 N N . THR A 1 311 ? 25.961 1.341 -19.394 1.00 94.06 311 THR A N 1
ATOM 2336 C CA . THR A 1 311 ? 26.197 2.686 -19.943 1.00 94.06 311 THR A CA 1
ATOM 2337 C C . THR A 1 311 ? 24.892 3.462 -20.105 1.00 94.06 311 THR A C 1
ATOM 2339 O O . THR A 1 311 ? 24.817 4.623 -19.705 1.00 94.06 311 THR A O 1
ATOM 2342 N N . PHE A 1 312 ? 23.848 2.829 -20.647 1.00 95.81 312 PHE A N 1
ATOM 2343 C CA . PHE A 1 312 ? 22.549 3.476 -20.831 1.00 95.81 312 PHE A CA 1
ATOM 2344 C C . PHE A 1 312 ? 21.768 3.634 -19.519 1.00 95.81 312 PHE A C 1
ATOM 2346 O O . PHE A 1 312 ? 21.056 4.628 -19.377 1.00 95.81 312 PHE A O 1
ATOM 2353 N N . VAL A 1 313 ? 21.966 2.747 -18.536 1.00 96.69 313 VAL A N 1
ATOM 2354 C CA . VAL A 1 313 ? 21.481 2.947 -17.159 1.00 96.69 313 VAL A CA 1
ATOM 2355 C C . VAL A 1 313 ? 22.057 4.249 -16.596 1.00 96.69 313 VAL A C 1
ATOM 2357 O O . VAL A 1 313 ? 21.282 5.154 -16.303 1.00 96.69 313 VAL A O 1
ATOM 2360 N N . THR A 1 314 ? 23.383 4.434 -16.575 1.00 96.44 314 THR A N 1
ATOM 2361 C CA . THR A 1 314 ? 23.994 5.693 -16.100 1.00 96.44 314 THR A CA 1
ATOM 2362 C C . THR A 1 314 ? 23.526 6.920 -16.900 1.00 96.44 314 THR A C 1
ATOM 2364 O O . THR A 1 314 ? 23.269 7.976 -16.321 1.00 96.44 314 THR A O 1
ATOM 2367 N N . CYS A 1 315 ? 23.334 6.795 -18.221 1.00 96.75 315 CYS A N 1
ATOM 2368 C CA . CYS A 1 315 ? 22.733 7.858 -19.035 1.00 96.75 315 CYS A CA 1
ATOM 2369 C C . CYS A 1 315 ? 21.330 8.260 -18.543 1.00 96.75 315 CYS A C 1
ATOM 2371 O O . CYS A 1 315 ? 21.031 9.451 -18.467 1.00 96.75 315 CYS A O 1
ATOM 2373 N N . ALA A 1 316 ? 20.473 7.294 -18.200 1.00 97.00 316 ALA A N 1
ATOM 2374 C CA . ALA A 1 316 ? 19.145 7.557 -17.650 1.00 97.00 316 ALA A CA 1
ATOM 2375 C C . ALA A 1 316 ? 19.218 8.128 -16.223 1.00 97.00 316 ALA A C 1
ATOM 2377 O O . ALA A 1 316 ? 18.530 9.102 -15.916 1.00 97.00 316 ALA A O 1
ATOM 2378 N N . GLU A 1 317 ? 20.106 7.593 -15.381 1.00 96.75 317 GLU A N 1
ATOM 2379 C CA . GLU A 1 317 ? 20.273 8.003 -13.982 1.00 96.75 317 GLU A CA 1
ATOM 2380 C C . GLU A 1 317 ? 20.762 9.451 -13.804 1.00 96.75 317 GLU A C 1
ATOM 2382 O O . GLU A 1 317 ? 20.436 10.099 -12.800 1.00 96.75 317 GLU A O 1
ATOM 2387 N N . GLU A 1 318 ? 21.534 9.954 -14.772 1.00 95.88 318 GLU A N 1
ATOM 2388 C CA . GLU A 1 318 ? 21.965 11.354 -14.905 1.00 95.88 318 GLU A CA 1
ATOM 2389 C C . GLU A 1 318 ? 21.062 12.192 -15.830 1.00 95.88 318 GLU A C 1
ATOM 2391 O O . GLU A 1 318 ? 21.282 13.391 -15.991 1.00 95.88 318 GLU A O 1
ATOM 2396 N N . GLN A 1 319 ? 20.064 11.576 -16.474 1.00 95.38 319 GLN A N 1
ATOM 2397 C CA . GLN A 1 319 ? 19.218 12.176 -17.518 1.00 95.38 319 GLN A CA 1
ATOM 2398 C C . GLN A 1 319 ? 20.009 12.748 -18.722 1.00 95.38 319 GLN A C 1
ATOM 2400 O O . GLN A 1 319 ? 19.512 13.618 -19.449 1.00 95.38 319 GLN A O 1
ATOM 2405 N N . ARG A 1 320 ? 21.230 12.237 -18.949 1.00 95.19 320 ARG A N 1
ATOM 2406 C CA . ARG A 1 320 ? 22.208 12.644 -19.972 1.00 95.19 320 ARG A CA 1
ATOM 2407 C C . ARG A 1 320 ? 21.729 12.221 -21.372 1.00 95.19 320 ARG A C 1
ATOM 2409 O O . ARG A 1 320 ? 21.204 11.127 -21.545 1.00 95.19 320 ARG A O 1
ATOM 2416 N N . ARG A 1 321 ? 21.886 13.087 -22.387 1.00 90.88 321 ARG A N 1
ATOM 2417 C CA . ARG A 1 321 ? 21.280 12.913 -23.742 1.00 90.88 321 ARG A CA 1
ATOM 2418 C C . ARG A 1 321 ? 22.231 13.215 -24.911 1.00 90.88 321 ARG A C 1
ATOM 2420 O O . ARG A 1 321 ? 21.795 13.441 -26.036 1.00 90.88 321 ARG A O 1
ATOM 2427 N N . PHE A 1 322 ? 23.533 13.258 -24.646 1.00 93.25 322 PHE A N 1
ATOM 2428 C CA . PHE A 1 322 ? 24.590 13.564 -25.616 1.00 93.25 322 PHE A CA 1
ATOM 2429 C C . PHE A 1 322 ? 25.678 12.481 -25.596 1.00 93.25 322 PHE A C 1
ATOM 2431 O O . PHE A 1 322 ? 25.669 11.614 -24.723 1.00 93.25 322 PHE A O 1
ATOM 2438 N N . ASN A 1 323 ? 26.600 12.517 -26.563 1.00 94.75 323 ASN A N 1
ATOM 2439 C CA . ASN A 1 323 ? 27.634 11.495 -26.778 1.00 94.75 323 ASN A CA 1
ATOM 2440 C C . ASN A 1 323 ? 27.020 10.080 -26.863 1.00 94.75 323 ASN A C 1
ATOM 2442 O O . ASN A 1 323 ? 26.042 9.892 -27.589 1.00 94.75 323 ASN A O 1
ATOM 2446 N N . GLU A 1 324 ? 27.542 9.093 -26.133 1.00 91.75 324 GLU A N 1
ATOM 2447 C CA . GLU A 1 324 ? 26.993 7.734 -26.052 1.00 91.75 324 GLU A CA 1
ATOM 2448 C C . GLU A 1 324 ? 25.510 7.706 -25.630 1.00 91.75 324 GLU A C 1
ATOM 2450 O O . GLU A 1 324 ? 24.725 6.923 -26.166 1.00 91.75 324 GLU A O 1
ATOM 2455 N N . CYS A 1 325 ? 25.082 8.649 -24.785 1.00 96.06 325 CYS A N 1
ATOM 2456 C CA . CYS A 1 325 ? 23.699 8.774 -24.328 1.00 96.06 325 CYS A CA 1
ATOM 2457 C C . CYS A 1 325 ? 22.729 9.351 -25.374 1.00 96.06 325 CYS A C 1
ATOM 2459 O O . CYS A 1 325 ? 21.526 9.407 -25.127 1.00 96.06 325 CYS A O 1
ATOM 2461 N N . SER A 1 326 ? 23.204 9.759 -26.557 1.00 94.75 326 SER A N 1
ATOM 2462 C CA . SER A 1 326 ? 22.341 10.226 -27.661 1.00 94.75 326 SER A CA 1
ATOM 2463 C C . SER A 1 326 ? 21.373 9.157 -28.191 1.00 94.75 326 SER A C 1
ATOM 2465 O O . SER A 1 326 ? 20.398 9.488 -28.862 1.00 94.75 326 SER A O 1
ATOM 2467 N N . ARG A 1 327 ? 21.625 7.877 -27.878 1.00 94.12 327 ARG A N 1
ATOM 2468 C CA . ARG A 1 327 ? 20.757 6.732 -28.197 1.00 94.12 327 ARG A CA 1
ATOM 2469 C C . ARG A 1 327 ? 19.867 6.273 -27.033 1.00 94.12 327 ARG A C 1
ATOM 2471 O O . ARG A 1 327 ? 19.254 5.219 -27.162 1.00 94.12 327 ARG A O 1
ATOM 2478 N N . LEU A 1 328 ? 19.813 6.987 -25.906 1.00 97.19 328 LEU A N 1
ATOM 2479 C CA . LEU A 1 328 ? 18.978 6.596 -24.763 1.00 97.19 328 LEU A CA 1
ATOM 2480 C C . LEU A 1 328 ? 17.494 6.520 -25.165 1.00 97.19 328 LEU A C 1
ATOM 2482 O O . LEU A 1 328 ? 16.920 7.519 -25.602 1.00 97.19 328 LEU A O 1
ATOM 2486 N N . PHE A 1 329 ? 16.879 5.349 -24.989 1.00 97.44 329 PHE A N 1
ATOM 2487 C CA . PHE A 1 329 ? 15.456 5.131 -25.228 1.00 97.44 329 PHE A CA 1
ATOM 2488 C C . PHE A 1 329 ? 14.888 4.129 -24.214 1.00 97.44 329 PHE A C 1
ATOM 2490 O O . PHE A 1 329 ? 15.369 2.999 -24.110 1.00 97.44 329 PHE A O 1
ATOM 2497 N N . ILE A 1 330 ? 13.884 4.561 -23.449 1.00 98.19 330 ILE A N 1
ATOM 2498 C CA . ILE A 1 330 ? 13.409 3.889 -22.230 1.00 98.19 330 ILE A CA 1
ATOM 2499 C C . ILE A 1 330 ? 12.099 3.127 -22.494 1.00 98.19 330 ILE A C 1
ATOM 2501 O O . ILE A 1 330 ? 11.151 3.695 -23.027 1.00 98.19 330 ILE A O 1
ATOM 2505 N N . CYS A 1 331 ? 11.996 1.870 -22.070 1.00 97.88 331 CYS A N 1
ATOM 2506 C CA . CYS A 1 331 ? 10.713 1.183 -21.905 1.00 97.88 331 CYS A CA 1
ATOM 2507 C C . CYS A 1 331 ? 10.160 1.406 -20.497 1.00 97.88 331 CYS A C 1
ATOM 2509 O O . CYS A 1 331 ? 10.896 1.282 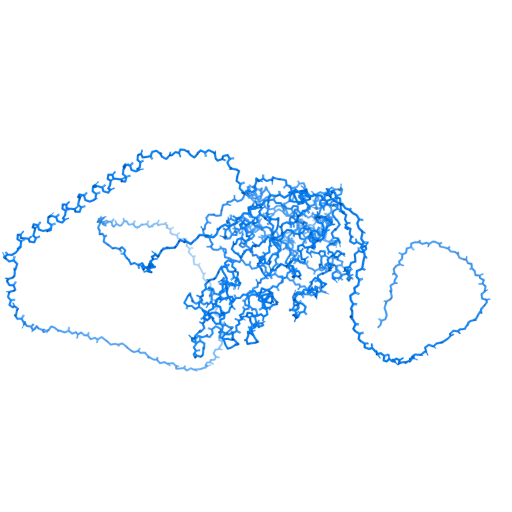-19.520 1.00 97.88 331 CYS A O 1
ATOM 2511 N N . VAL A 1 332 ? 8.861 1.680 -20.383 1.00 97.19 332 VAL A N 1
ATOM 2512 C CA . VAL A 1 332 ? 8.177 1.840 -19.092 1.00 97.19 332 VAL A CA 1
ATOM 2513 C C . VAL A 1 332 ? 6.738 1.322 -19.174 1.00 97.19 332 VAL A C 1
ATOM 2515 O O . VAL A 1 332 ? 6.056 1.516 -20.181 1.00 97.19 332 VAL A O 1
ATOM 2518 N N . ALA A 1 333 ? 6.265 0.643 -18.128 1.00 93.56 333 ALA A N 1
ATOM 2519 C CA . ALA A 1 333 ? 4.903 0.110 -18.095 1.00 93.56 333 ALA A CA 1
ATOM 2520 C C . ALA A 1 333 ? 3.867 1.223 -17.861 1.00 93.56 333 ALA A C 1
ATOM 2522 O O . ALA A 1 333 ? 4.100 2.154 -17.094 1.00 93.56 333 ALA A O 1
ATOM 2523 N N . LYS A 1 334 ? 2.699 1.133 -18.507 1.00 92.19 334 LYS A N 1
ATOM 2524 C CA . LYS A 1 334 ? 1.572 2.043 -18.249 1.00 92.19 334 LYS A CA 1
ATOM 2525 C C . LYS A 1 334 ? 0.881 1.741 -16.914 1.00 92.19 334 LYS A C 1
ATOM 2527 O O . LYS A 1 334 ? 0.966 0.632 -16.391 1.00 92.19 334 LYS A O 1
ATOM 2532 N N . SER A 1 335 ? 0.173 2.739 -16.384 1.00 88.50 335 SER A N 1
ATOM 2533 C CA . SER A 1 335 ? -0.534 2.668 -15.093 1.00 88.50 335 SER A CA 1
ATOM 2534 C C . SER A 1 335 ? 0.383 2.331 -13.901 1.00 88.50 335 SER A C 1
ATOM 2536 O O . SER A 1 335 ? -0.009 1.646 -12.948 1.00 88.50 335 SER A O 1
ATOM 2538 N N . THR A 1 336 ? 1.617 2.843 -13.941 1.00 91.50 336 THR A N 1
ATOM 2539 C CA . THR A 1 336 ? 2.571 2.828 -12.826 1.00 91.50 336 THR A CA 1
ATOM 2540 C C . THR A 1 336 ? 3.083 4.233 -12.501 1.00 91.50 336 THR A C 1
ATOM 2542 O O . THR A 1 336 ? 3.010 5.159 -13.309 1.00 91.50 336 THR A O 1
ATOM 2545 N N . THR A 1 337 ? 3.620 4.374 -11.294 1.00 92.31 337 THR A N 1
ATOM 2546 C CA . THR A 1 337 ? 4.380 5.534 -10.803 1.00 92.31 337 THR A CA 1
ATOM 2547 C C . THR A 1 337 ? 5.740 5.677 -11.500 1.00 92.31 337 THR A C 1
ATOM 2549 O O . THR A 1 337 ? 6.283 6.781 -11.552 1.00 92.31 337 THR A O 1
ATOM 2552 N N . ASP A 1 338 ? 6.266 4.604 -12.108 1.00 94.19 338 ASP A N 1
ATOM 2553 C CA . ASP A 1 338 ? 7.439 4.664 -12.992 1.00 94.19 338 ASP A CA 1
ATOM 2554 C C . ASP A 1 338 ? 7.152 5.567 -14.205 1.00 94.19 338 ASP A C 1
ATOM 2556 O O . ASP A 1 338 ? 7.946 6.446 -14.542 1.00 94.19 338 ASP A O 1
ATOM 2560 N N . LEU A 1 339 ? 5.985 5.398 -14.845 1.00 94.25 339 LEU A N 1
ATOM 2561 C CA . LEU A 1 339 ? 5.578 6.220 -15.989 1.00 94.25 339 LEU A CA 1
ATOM 2562 C C . LEU A 1 339 ? 5.353 7.683 -15.593 1.00 94.25 339 LEU A C 1
ATOM 2564 O O . LEU A 1 339 ? 5.671 8.572 -16.384 1.00 94.25 339 LEU A O 1
ATOM 2568 N N . GLU A 1 340 ? 4.846 7.953 -14.388 1.00 92.06 340 GLU A N 1
ATOM 2569 C CA . GLU A 1 340 ? 4.742 9.320 -13.866 1.00 92.06 340 GLU A CA 1
ATOM 2570 C C . GLU A 1 340 ? 6.135 9.959 -13.742 1.00 92.06 340 GLU A C 1
ATOM 2572 O O . GLU A 1 340 ? 6.359 11.057 -14.258 1.00 92.06 340 GLU A O 1
ATOM 2577 N N . TYR A 1 341 ? 7.108 9.253 -13.150 1.00 93.94 341 TYR A N 1
ATOM 2578 C CA . TYR A 1 341 ? 8.485 9.744 -13.074 1.00 93.94 341 TYR A CA 1
ATOM 2579 C C . TYR A 1 341 ? 9.088 9.973 -14.468 1.00 93.94 341 TYR A C 1
ATOM 2581 O O . TYR A 1 341 ? 9.629 11.050 -14.736 1.00 93.94 341 TYR A O 1
ATOM 2589 N N . VAL A 1 342 ? 8.991 8.987 -15.367 1.00 96.62 342 VAL A N 1
ATOM 2590 C CA . VAL A 1 342 ? 9.575 9.062 -16.716 1.00 96.62 342 VAL A CA 1
ATOM 2591 C C . VAL A 1 342 ? 8.947 10.200 -17.524 1.00 96.62 342 VAL A C 1
ATOM 2593 O O . VAL A 1 342 ? 9.682 10.983 -18.122 1.00 96.62 342 VAL A O 1
ATOM 2596 N N . SER A 1 343 ? 7.622 10.365 -17.485 1.00 95.00 343 SER A N 1
ATOM 2597 C CA . SER A 1 343 ? 6.914 11.424 -18.225 1.00 95.00 343 SER A CA 1
ATOM 2598 C C . SER A 1 343 ? 7.243 12.833 -17.725 1.00 95.00 343 SER A C 1
ATOM 2600 O O . SER A 1 343 ? 7.255 13.774 -18.515 1.00 95.00 343 SER A O 1
ATOM 2602 N N . ASN A 1 344 ? 7.530 12.987 -16.428 1.00 93.69 344 ASN A N 1
ATOM 2603 C CA . ASN A 1 344 ? 7.894 14.275 -15.835 1.00 93.69 344 ASN A CA 1
ATOM 2604 C C . ASN A 1 344 ? 9.346 14.701 -16.132 1.00 93.69 344 ASN A C 1
ATOM 2606 O O . ASN A 1 344 ? 9.649 15.892 -16.079 1.00 93.69 344 ASN A O 1
ATOM 2610 N N . HIS A 1 345 ? 10.243 13.762 -16.462 1.00 95.25 345 HIS A N 1
ATOM 2611 C CA . HIS A 1 345 ? 11.673 14.044 -16.666 1.00 95.25 345 HIS A CA 1
ATOM 2612 C C . HIS A 1 345 ? 12.153 13.869 -18.116 1.00 95.25 345 HIS A C 1
ATOM 2614 O O . HIS A 1 345 ? 13.083 14.555 -18.553 1.00 95.25 345 HIS A O 1
ATOM 2620 N N . PHE A 1 346 ? 11.540 12.981 -18.898 1.00 96.31 346 PHE A N 1
ATOM 2621 C CA . PHE A 1 346 ? 11.943 12.659 -20.268 1.00 96.31 346 PHE A CA 1
ATOM 2622 C C . PHE A 1 346 ? 10.892 13.130 -21.272 1.00 96.31 346 PHE A C 1
ATOM 2624 O O . PHE A 1 346 ? 9.691 13.080 -21.024 1.00 96.31 346 PHE A O 1
ATOM 2631 N N . THR A 1 347 ? 11.334 13.599 -22.441 1.00 94.75 347 THR A N 1
ATOM 2632 C CA . THR A 1 347 ? 10.397 13.963 -23.509 1.00 94.75 347 THR A CA 1
ATOM 2633 C C . THR A 1 347 ? 9.754 12.695 -24.088 1.00 94.75 347 THR A C 1
ATOM 2635 O O . THR A 1 347 ? 10.454 11.688 -24.209 1.00 94.75 347 THR A O 1
ATOM 2638 N N . PRO A 1 348 ? 8.485 12.723 -24.548 1.00 95.38 348 PRO A N 1
ATOM 2639 C CA . PRO A 1 348 ? 7.809 11.554 -25.140 1.00 95.38 348 PRO A CA 1
ATOM 2640 C C . PRO A 1 348 ? 8.498 10.926 -26.367 1.00 95.38 348 PRO A C 1
ATOM 2642 O O . PRO A 1 348 ? 8.093 9.875 -26.842 1.00 95.38 348 PRO A O 1
ATOM 2645 N N . SER A 1 349 ? 9.540 11.569 -26.900 1.00 95.12 349 SER A N 1
ATOM 2646 C CA . SER A 1 349 ? 10.420 11.052 -27.952 1.00 95.12 349 SER A CA 1
ATOM 2647 C C . SER A 1 349 ? 11.557 10.147 -27.447 1.00 95.12 349 SER A C 1
ATOM 2649 O O . SER A 1 349 ? 12.344 9.679 -28.263 1.00 95.12 349 SER A O 1
ATOM 2651 N N . LEU A 1 350 ? 11.705 9.972 -26.128 1.00 95.75 350 LEU A N 1
ATOM 2652 C CA . LEU A 1 350 ? 12.803 9.238 -25.475 1.00 95.75 350 LEU A CA 1
ATOM 2653 C C . LEU A 1 350 ? 12.326 8.002 -24.700 1.00 95.75 350 LEU A C 1
ATOM 2655 O O . LEU A 1 350 ? 13.138 7.327 -24.067 1.00 95.75 350 LEU A O 1
ATOM 2659 N N . PHE A 1 351 ? 11.028 7.700 -24.731 1.00 97.75 351 PHE A N 1
ATOM 2660 C CA . PHE A 1 351 ? 10.483 6.501 -24.110 1.00 97.75 351 PHE A CA 1
ATOM 2661 C C . PHE A 1 351 ? 9.326 5.901 -24.913 1.00 97.75 351 PHE A C 1
ATOM 2663 O O . PHE A 1 351 ? 8.715 6.560 -25.753 1.00 97.75 351 PHE A O 1
ATOM 2670 N N . VAL A 1 352 ? 9.029 4.633 -24.638 1.00 97.69 352 VAL A N 1
ATOM 2671 C CA . VAL A 1 352 ? 7.878 3.892 -25.156 1.00 97.69 352 VAL A CA 1
ATOM 2672 C C . VAL A 1 352 ? 7.125 3.252 -23.995 1.00 97.69 352 VAL A C 1
ATOM 2674 O O . VAL A 1 352 ? 7.729 2.714 -23.065 1.00 97.69 352 VAL A O 1
ATOM 2677 N N . THR A 1 353 ? 5.796 3.319 -24.046 1.00 97.06 353 THR A N 1
ATOM 2678 C CA . THR A 1 353 ? 4.927 2.669 -23.066 1.00 97.06 353 THR A CA 1
ATOM 2679 C C . THR A 1 353 ? 4.613 1.228 -23.459 1.00 97.06 353 THR A C 1
ATOM 2681 O O . THR A 1 353 ? 4.402 0.918 -24.633 1.00 97.06 353 THR A O 1
ATOM 2684 N N . THR A 1 354 ? 4.554 0.354 -22.459 1.00 95.06 354 THR A N 1
ATOM 2685 C CA . THR A 1 354 ? 4.155 -1.058 -22.571 1.00 95.06 354 THR A CA 1
ATOM 2686 C C . THR A 1 354 ? 2.943 -1.340 -21.677 1.00 95.06 354 THR A C 1
ATOM 2688 O O . THR A 1 354 ? 2.606 -0.542 -20.801 1.00 95.06 354 THR A O 1
ATOM 2691 N N . ALA A 1 355 ? 2.255 -2.461 -21.876 1.00 91.00 355 ALA A N 1
ATOM 2692 C CA . ALA A 1 355 ? 1.139 -2.905 -21.042 1.00 91.00 355 ALA A CA 1
ATOM 2693 C C . ALA A 1 355 ? 1.573 -3.652 -19.769 1.00 91.00 355 ALA A C 1
ATOM 2695 O O . ALA A 1 355 ? 0.764 -3.826 -18.856 1.00 91.00 355 ALA A O 1
ATOM 2696 N N . SER A 1 356 ? 2.830 -4.098 -19.682 1.00 89.00 356 SER A N 1
ATOM 2697 C CA . SER A 1 356 ? 3.362 -4.792 -18.506 1.00 89.00 356 SER A CA 1
ATOM 2698 C C . SER A 1 356 ? 4.883 -4.674 -18.394 1.00 89.00 356 SER A C 1
ATOM 2700 O O . SER A 1 356 ? 5.576 -4.441 -19.381 1.00 89.00 356 SER A O 1
ATOM 2702 N N . MET A 1 357 ? 5.417 -4.912 -17.192 1.00 88.38 357 MET A N 1
ATOM 2703 C CA . MET A 1 357 ? 6.867 -4.987 -16.979 1.00 88.38 357 MET A CA 1
ATOM 2704 C C . MET A 1 357 ? 7.508 -6.132 -17.786 1.00 88.38 357 MET A C 1
ATOM 2706 O O . MET A 1 357 ? 8.612 -5.969 -18.295 1.00 88.38 357 MET A O 1
ATOM 2710 N N . THR A 1 358 ? 6.800 -7.253 -17.977 1.00 88.38 358 THR A N 1
ATOM 2711 C CA . THR A 1 358 ? 7.231 -8.351 -18.859 1.00 88.38 358 THR A CA 1
ATOM 2712 C C . THR A 1 358 ? 7.401 -7.867 -20.302 1.00 88.38 358 THR A C 1
ATOM 2714 O O . THR A 1 358 ? 8.453 -8.081 -20.891 1.00 88.38 358 THR A O 1
ATOM 2717 N N . GLU A 1 359 ? 6.435 -7.113 -20.838 1.00 90.81 359 GLU A N 1
ATOM 2718 C CA . GLU A 1 359 ? 6.535 -6.525 -22.182 1.00 90.81 359 GLU A CA 1
ATOM 2719 C C . GLU A 1 359 ? 7.656 -5.465 -22.273 1.00 90.81 359 GLU A C 1
ATOM 2721 O O . GLU A 1 359 ? 8.310 -5.355 -23.308 1.00 90.81 359 GLU A O 1
ATOM 2726 N N . SER A 1 360 ? 7.958 -4.726 -21.195 1.00 92.69 360 SER A N 1
ATOM 2727 C CA . SER A 1 360 ? 9.146 -3.850 -21.149 1.00 92.69 360 SER A CA 1
ATOM 2728 C C . SER A 1 360 ? 10.456 -4.627 -21.298 1.00 92.69 360 SER A C 1
ATOM 2730 O O . SER A 1 360 ? 11.348 -4.173 -22.015 1.00 92.69 360 SER A O 1
ATOM 2732 N N . ILE A 1 361 ? 10.569 -5.796 -20.656 1.00 90.75 361 ILE A N 1
ATOM 2733 C CA . ILE A 1 361 ? 11.718 -6.697 -20.822 1.00 90.75 361 ILE A CA 1
ATOM 2734 C C . ILE A 1 361 ? 11.746 -7.273 -22.247 1.00 90.75 361 ILE A C 1
ATOM 2736 O O . ILE A 1 361 ? 12.790 -7.240 -22.888 1.00 90.75 361 ILE A O 1
ATOM 2740 N N . GLU A 1 362 ? 10.612 -7.721 -22.793 1.00 90.44 362 GLU A N 1
ATOM 2741 C CA . GLU A 1 362 ? 10.533 -8.211 -24.178 1.00 90.44 362 GLU A CA 1
ATOM 2742 C C . GLU A 1 362 ? 10.936 -7.139 -25.202 1.00 90.44 362 GLU A C 1
ATOM 2744 O O . GLU A 1 362 ? 11.647 -7.437 -26.160 1.00 90.44 362 GLU A O 1
ATOM 2749 N N . PHE A 1 363 ? 10.524 -5.882 -25.015 1.00 94.19 363 PHE A N 1
ATOM 2750 C CA . PHE A 1 363 ? 10.928 -4.778 -25.888 1.00 94.19 363 PHE A CA 1
ATOM 2751 C C . PHE A 1 363 ? 12.434 -4.500 -25.776 1.00 94.19 363 PHE A C 1
ATOM 2753 O O . PHE A 1 363 ? 13.073 -4.269 -26.805 1.00 94.19 363 PHE A O 1
ATOM 2760 N N . TYR A 1 364 ? 13.005 -4.558 -24.569 1.00 92.81 364 TYR A N 1
ATOM 2761 C CA . TYR A 1 364 ? 14.447 -4.429 -24.346 1.00 92.81 364 TYR A CA 1
ATOM 2762 C C . TYR A 1 364 ? 15.228 -5.550 -25.050 1.00 92.81 364 TYR A C 1
ATOM 2764 O O . TYR A 1 364 ? 16.110 -5.271 -25.860 1.00 92.81 364 TYR A O 1
ATOM 2772 N N . SER A 1 365 ? 14.841 -6.813 -24.847 1.00 90.00 365 SER A N 1
ATOM 2773 C CA . SER A 1 365 ? 15.488 -7.980 -25.469 1.00 90.00 365 SER A CA 1
ATOM 2774 C C . SER A 1 365 ? 15.281 -8.076 -26.992 1.00 90.00 365 SER A C 1
ATOM 2776 O O . SER A 1 365 ? 15.892 -8.923 -27.636 1.00 90.00 365 SER A O 1
ATOM 2778 N N . ASN A 1 366 ? 14.446 -7.210 -27.581 1.00 92.19 366 ASN A N 1
ATOM 2779 C CA . ASN A 1 366 ? 14.251 -7.054 -29.029 1.00 92.19 366 ASN A CA 1
ATOM 2780 C C . ASN A 1 366 ? 14.771 -5.694 -29.562 1.00 92.19 366 ASN A C 1
ATOM 2782 O O . ASN A 1 366 ? 14.275 -5.206 -30.579 1.00 92.19 366 ASN A O 1
ATOM 2786 N N . ASP A 1 367 ? 15.727 -5.052 -28.873 1.00 91.75 367 ASP A N 1
ATOM 2787 C CA . ASP A 1 367 ? 16.365 -3.773 -29.255 1.00 91.75 367 ASP A CA 1
ATOM 2788 C C . ASP A 1 367 ? 15.393 -2.583 -29.460 1.00 91.75 367 ASP A C 1
ATOM 2790 O O . ASP A 1 367 ? 15.748 -1.551 -30.043 1.00 91.75 367 ASP A O 1
ATOM 2794 N N . ARG A 1 368 ? 14.148 -2.674 -28.968 1.00 95.19 368 ARG A N 1
ATOM 2795 C CA . ARG A 1 368 ? 13.143 -1.598 -29.094 1.00 95.19 368 ARG A CA 1
ATOM 2796 C C . ARG A 1 368 ? 13.353 -0.465 -28.087 1.00 95.19 368 ARG A C 1
ATOM 2798 O O . ARG A 1 368 ? 12.793 0.613 -28.271 1.00 95.19 368 ARG A O 1
ATOM 2805 N N . CYS A 1 369 ? 14.137 -0.719 -27.046 1.00 96.00 369 CYS A N 1
ATOM 2806 C CA . CYS A 1 369 ? 14.629 0.215 -26.036 1.00 96.00 369 CYS A CA 1
ATOM 2807 C C . CYS A 1 369 ? 15.931 -0.351 -25.447 1.00 96.00 369 CYS A C 1
ATOM 2809 O O . CYS A 1 369 ? 16.187 -1.545 -25.561 1.00 96.00 369 CYS A O 1
ATOM 2811 N N . ASN A 1 370 ? 16.766 0.489 -24.831 1.00 94.31 370 ASN A N 1
ATOM 2812 C CA . ASN A 1 370 ? 18.045 0.074 -24.226 1.00 94.31 370 ASN A CA 1
ATOM 2813 C C . ASN A 1 370 ? 18.118 0.301 -22.709 1.00 94.31 370 ASN A C 1
ATOM 2815 O O . ASN A 1 370 ? 19.135 -0.009 -22.085 1.00 94.31 370 ASN A O 1
ATOM 2819 N N . VAL A 1 371 ? 17.027 0.795 -22.122 1.00 96.31 371 VAL A N 1
ATOM 2820 C CA . VAL A 1 371 ? 16.792 0.881 -20.679 1.00 96.31 371 VAL A CA 1
ATOM 2821 C C . VAL A 1 371 ? 15.343 0.495 -20.405 1.00 96.31 371 VAL A C 1
ATOM 2823 O O . VAL A 1 371 ? 14.449 0.883 -21.153 1.00 96.31 371 VAL A O 1
ATOM 2826 N N . VAL A 1 372 ? 15.101 -0.217 -19.312 1.00 96.75 372 VAL A N 1
ATOM 2827 C CA . VAL A 1 372 ? 13.785 -0.391 -18.696 1.00 96.75 372 VAL A CA 1
ATOM 2828 C C . VAL A 1 372 ? 13.734 0.459 -17.432 1.00 96.75 372 VAL A C 1
ATOM 2830 O O . VAL A 1 372 ? 14.656 0.422 -16.620 1.00 96.75 372 VAL A O 1
ATOM 2833 N N . ALA A 1 373 ? 12.669 1.235 -17.274 1.00 97.25 373 ALA A N 1
ATOM 2834 C CA . ALA A 1 373 ? 12.343 1.942 -16.043 1.00 97.25 373 ALA A CA 1
ATOM 2835 C C . ALA A 1 373 ? 11.259 1.161 -15.294 1.00 97.25 373 ALA A C 1
ATOM 2837 O O . ALA A 1 373 ? 10.223 0.832 -15.881 1.00 97.25 373 ALA A O 1
ATOM 2838 N N . GLY A 1 374 ? 11.498 0.850 -14.020 1.00 94.25 374 GLY A N 1
ATOM 2839 C CA . GLY A 1 374 ? 10.559 0.054 -13.239 1.00 94.25 374 GLY A CA 1
ATOM 2840 C C . GLY A 1 374 ? 10.926 -0.132 -11.770 1.00 94.25 374 GLY A C 1
ATOM 2841 O O . GLY A 1 374 ? 12.096 -0.065 -11.400 1.00 94.25 374 GLY A O 1
ATOM 2842 N N . SER A 1 375 ? 9.909 -0.418 -10.956 1.00 91.56 375 SER A N 1
ATOM 2843 C CA . SER A 1 375 ? 9.991 -0.979 -9.598 1.00 91.56 375 SER A CA 1
ATOM 2844 C C . SER A 1 375 ? 11.158 -1.969 -9.428 1.00 91.56 375 SER A C 1
ATOM 2846 O O . SER A 1 375 ? 11.261 -2.969 -10.153 1.00 91.56 375 SER A O 1
ATOM 2848 N N . ARG A 1 376 ? 12.025 -1.712 -8.436 1.00 89.31 376 ARG A N 1
ATOM 2849 C CA . ARG A 1 376 ? 13.188 -2.553 -8.100 1.00 89.31 376 ARG A CA 1
ATOM 2850 C C . ARG A 1 376 ? 12.743 -3.960 -7.689 1.00 89.31 376 ARG A C 1
ATOM 2852 O O . ARG A 1 376 ? 13.313 -4.938 -8.173 1.00 89.31 376 ARG A O 1
ATOM 2859 N N . LEU A 1 377 ? 11.667 -4.072 -6.899 1.00 87.50 377 LEU A N 1
ATOM 2860 C CA . LEU A 1 377 ? 11.016 -5.349 -6.575 1.00 87.50 377 LEU A CA 1
ATOM 2861 C C . LEU A 1 377 ? 10.583 -6.109 -7.842 1.00 87.50 377 LEU A C 1
ATOM 2863 O O . LEU A 1 377 ? 10.873 -7.297 -7.987 1.00 87.50 377 LEU A O 1
ATOM 2867 N N . GLY A 1 378 ? 9.913 -5.440 -8.783 1.00 87.56 378 GLY A N 1
ATOM 2868 C CA . GLY A 1 378 ? 9.453 -6.061 -10.026 1.00 87.56 378 GLY A CA 1
ATOM 2869 C C . GLY A 1 378 ? 10.596 -6.572 -10.905 1.00 87.56 378 GLY A C 1
ATOM 2870 O O . GLY A 1 378 ? 10.528 -7.690 -11.416 1.00 87.56 378 GLY A O 1
ATOM 2871 N N . LEU A 1 379 ? 11.673 -5.794 -11.028 1.00 88.06 379 LEU A N 1
ATOM 2872 C CA . LEU A 1 379 ? 12.857 -6.165 -11.806 1.00 88.06 379 LEU A CA 1
ATOM 2873 C C . LEU A 1 379 ? 13.641 -7.327 -11.173 1.00 88.06 379 LEU A C 1
ATOM 2875 O O . LEU A 1 379 ? 14.081 -8.221 -11.896 1.00 88.06 379 LEU A O 1
ATOM 2879 N N . PHE A 1 380 ? 13.762 -7.382 -9.842 1.00 83.94 380 PHE A N 1
ATOM 2880 C CA . PHE A 1 380 ? 14.353 -8.532 -9.143 1.00 83.94 380 PHE A CA 1
ATOM 2881 C C . PHE A 1 380 ? 13.521 -9.809 -9.320 1.00 83.94 380 PHE A C 1
ATOM 2883 O O . PHE A 1 380 ? 14.075 -10.877 -9.587 1.00 83.94 380 PHE A O 1
ATOM 2890 N N . ASN A 1 381 ? 12.192 -9.704 -9.250 1.00 81.69 381 ASN A N 1
ATOM 2891 C CA . ASN A 1 381 ? 11.293 -10.839 -9.461 1.00 81.69 381 ASN A CA 1
ATOM 2892 C C . ASN A 1 381 ? 11.363 -11.360 -10.902 1.00 81.69 381 ASN A C 1
ATOM 2894 O O . ASN A 1 381 ? 11.424 -12.571 -11.117 1.00 81.69 381 ASN A O 1
ATOM 2898 N N . LEU A 1 382 ? 11.404 -10.461 -11.892 1.00 81.06 382 LEU A N 1
ATOM 2899 C CA . LEU A 1 382 ? 11.559 -10.828 -13.300 1.00 81.06 382 LEU A CA 1
ATOM 2900 C C . LEU A 1 382 ? 12.927 -11.449 -13.588 1.00 81.06 382 LEU A C 1
ATOM 2902 O O . LEU A 1 382 ? 12.971 -12.455 -14.291 1.00 81.06 382 LEU A O 1
ATOM 2906 N N . LYS A 1 383 ? 14.016 -10.925 -13.005 1.00 78.62 383 LYS A N 1
ATOM 2907 C CA . LYS A 1 383 ? 15.353 -11.521 -13.155 1.00 78.62 383 LYS A CA 1
ATOM 2908 C C . LYS A 1 383 ? 15.443 -12.912 -12.522 1.00 78.62 383 LYS A C 1
ATOM 2910 O O . LYS A 1 383 ? 16.066 -13.777 -13.112 1.00 78.62 383 LYS A O 1
ATOM 2915 N N . TYR A 1 384 ? 14.768 -13.156 -11.396 1.00 74.12 384 TYR A N 1
ATOM 2916 C CA . TYR A 1 384 ? 14.693 -14.487 -10.776 1.00 74.12 384 TYR A CA 1
ATOM 2917 C C . TYR A 1 384 ? 13.803 -15.484 -11.539 1.00 74.12 384 TYR A C 1
ATOM 2919 O O . TYR A 1 384 ? 14.115 -16.667 -11.603 1.00 74.12 384 TYR A O 1
ATOM 2927 N N . THR A 1 385 ? 12.682 -15.032 -12.107 1.00 71.31 385 THR A N 1
ATOM 2928 C CA . THR A 1 385 ? 11.743 -15.914 -12.831 1.00 71.31 385 THR A CA 1
ATOM 2929 C C . THR A 1 385 ? 12.136 -16.159 -14.290 1.00 71.31 385 THR A C 1
ATOM 2931 O O . THR A 1 385 ? 11.633 -17.098 -14.901 1.00 71.31 385 THR A O 1
ATOM 2934 N N . ASN A 1 386 ? 13.037 -15.346 -14.852 1.00 69.12 386 ASN A N 1
ATOM 2935 C CA . ASN A 1 386 ? 13.436 -15.395 -16.259 1.00 69.12 386 ASN A CA 1
ATOM 2936 C C . ASN A 1 386 ? 14.967 -15.361 -16.427 1.00 69.12 386 ASN A C 1
ATOM 2938 O O . ASN A 1 386 ? 15.478 -14.562 -17.215 1.00 69.12 386 ASN A O 1
ATOM 2942 N N . ASP A 1 387 ? 15.689 -16.263 -15.749 1.00 58.44 387 ASP A N 1
ATOM 2943 C CA . ASP A 1 387 ? 17.154 -16.440 -15.880 1.00 58.44 387 ASP A CA 1
ATOM 2944 C C . ASP A 1 387 ? 17.632 -16.562 -17.354 1.00 58.44 387 ASP A C 1
ATOM 2946 O O . ASP A 1 387 ? 18.787 -16.282 -17.659 1.00 58.44 387 ASP A O 1
ATOM 2950 N N . ASN A 1 388 ? 16.748 -16.939 -18.291 1.00 56.53 388 ASN A N 1
ATOM 2951 C CA . ASN A 1 388 ? 17.041 -17.061 -19.729 1.00 56.53 388 ASN A CA 1
ATOM 2952 C C . ASN A 1 388 ? 16.782 -15.789 -20.573 1.00 56.53 388 ASN A C 1
ATOM 2954 O O . ASN A 1 388 ? 17.136 -15.781 -21.750 1.00 56.53 388 ASN A O 1
ATOM 2958 N N . LEU A 1 389 ? 16.125 -14.748 -20.041 1.00 56.09 389 LEU A N 1
ATOM 2959 C CA . LEU A 1 389 ? 15.803 -13.519 -20.799 1.00 56.09 389 LEU A CA 1
ATOM 2960 C C . LEU A 1 389 ? 16.787 -12.369 -20.553 1.00 56.09 389 LEU A C 1
ATOM 2962 O O . LEU A 1 389 ? 16.839 -11.437 -21.357 1.00 56.09 389 LEU A O 1
ATOM 2966 N N . LEU A 1 390 ? 17.531 -12.419 -19.443 1.00 67.19 390 LEU A N 1
ATOM 2967 C CA . LEU A 1 390 ? 18.382 -11.336 -18.955 1.00 67.19 390 LEU A CA 1
ATOM 2968 C C . LEU A 1 390 ? 19.815 -11.831 -18.736 1.00 67.19 390 LEU A C 1
ATOM 2970 O O . LEU A 1 390 ? 20.147 -12.353 -17.675 1.00 67.19 390 LEU A O 1
ATOM 2974 N N . ASP A 1 391 ? 20.647 -11.619 -19.755 1.00 68.12 391 ASP A N 1
ATOM 2975 C CA . ASP A 1 391 ? 22.090 -11.888 -19.754 1.00 68.12 391 ASP A CA 1
ATOM 2976 C C . ASP A 1 391 ? 22.835 -11.241 -18.561 1.00 68.12 391 ASP A C 1
ATOM 2978 O O . ASP A 1 391 ? 22.350 -10.297 -17.927 1.00 68.12 391 ASP A O 1
ATOM 2982 N N . GLU A 1 392 ? 24.057 -11.707 -18.277 1.00 69.38 392 GLU A N 1
ATOM 2983 C CA . GLU A 1 392 ? 24.930 -11.144 -17.237 1.00 69.38 392 GLU A CA 1
ATOM 2984 C C . GLU A 1 392 ? 25.165 -9.632 -17.416 1.00 69.38 392 GLU A C 1
ATOM 2986 O O . GLU A 1 392 ? 25.304 -8.913 -16.425 1.00 69.38 392 GLU A O 1
ATOM 2991 N N . SER A 1 393 ? 25.121 -9.119 -18.654 1.00 76.81 393 SER A N 1
ATOM 2992 C CA . SER A 1 393 ? 25.217 -7.683 -18.952 1.00 76.81 393 SER A CA 1
ATOM 2993 C C . SER A 1 393 ? 23.998 -6.838 -18.538 1.00 76.81 393 SER A C 1
ATOM 2995 O O . SER A 1 393 ? 24.082 -5.606 -18.581 1.00 76.81 393 SER A O 1
ATOM 2997 N N . PHE A 1 394 ? 22.882 -7.448 -18.110 1.00 88.25 394 PHE A N 1
ATOM 2998 C CA . PHE A 1 394 ? 21.708 -6.731 -17.602 1.00 88.25 394 PHE A CA 1
ATOM 2999 C C . PHE A 1 394 ? 21.909 -6.281 -16.149 1.00 88.25 394 PHE A C 1
ATOM 3001 O O . PHE A 1 394 ? 21.671 -7.031 -15.190 1.00 88.25 394 PHE A O 1
ATOM 3008 N N . VAL A 1 395 ? 22.321 -5.024 -15.995 1.00 90.75 395 VAL A N 1
ATOM 3009 C CA . VAL A 1 395 ? 22.501 -4.340 -14.712 1.00 90.75 395 VAL A CA 1
ATOM 3010 C C . VAL A 1 395 ? 21.182 -3.703 -14.277 1.00 90.75 395 VAL A C 1
ATOM 3012 O O . VAL A 1 395 ? 20.446 -3.160 -15.096 1.00 90.75 395 VAL A O 1
ATOM 3015 N N . ILE A 1 396 ? 20.894 -3.751 -12.977 1.00 91.56 396 ILE A N 1
ATOM 3016 C CA . ILE A 1 396 ? 19.810 -3.001 -12.332 1.00 91.56 396 ILE A CA 1
ATOM 3017 C C . ILE A 1 396 ? 20.486 -1.919 -11.484 1.00 91.56 396 ILE A C 1
ATOM 3019 O O . ILE A 1 396 ? 21.385 -2.244 -10.712 1.00 91.56 396 ILE A O 1
ATOM 3023 N N . GLY A 1 397 ? 20.101 -0.655 -11.660 1.00 91.56 397 GLY A N 1
ATOM 3024 C CA . GLY A 1 397 ? 20.662 0.469 -10.912 1.00 91.56 397 GLY A CA 1
ATOM 3025 C C . GLY A 1 397 ? 20.278 0.443 -9.430 1.00 91.56 397 GLY A C 1
ATOM 3026 O O . GLY A 1 397 ? 19.185 0.010 -9.059 1.00 91.56 397 GLY A O 1
ATOM 3027 N N . ASP A 1 398 ? 21.176 0.934 -8.576 1.00 88.00 398 ASP A N 1
ATOM 3028 C CA . ASP A 1 398 ? 20.955 1.027 -7.124 1.00 88.00 398 ASP A CA 1
ATOM 3029 C C . ASP A 1 398 ? 20.333 2.360 -6.682 1.00 88.00 398 ASP A C 1
ATOM 3031 O O . ASP A 1 398 ? 19.913 2.502 -5.532 1.00 88.00 398 ASP A O 1
ATOM 3035 N N . LYS A 1 399 ? 20.248 3.346 -7.582 1.00 92.00 399 LYS A N 1
ATOM 3036 C CA . LYS A 1 399 ? 19.625 4.640 -7.305 1.00 92.00 399 LYS A CA 1
ATOM 3037 C C . LYS A 1 399 ? 18.115 4.557 -7.535 1.00 92.00 399 LYS A C 1
ATOM 3039 O O . LYS A 1 399 ? 17.664 4.419 -8.667 1.00 92.00 399 LYS A O 1
ATOM 3044 N N . THR A 1 400 ? 17.334 4.695 -6.468 1.00 92.19 400 THR A N 1
ATOM 3045 C CA . THR A 1 400 ? 15.876 4.870 -6.547 1.00 92.19 400 THR A CA 1
ATOM 3046 C C . THR A 1 400 ? 15.522 6.302 -6.974 1.00 92.19 400 THR A C 1
ATOM 3048 O O . THR A 1 400 ? 16.184 7.256 -6.558 1.00 92.19 400 THR A O 1
ATOM 3051 N N . PHE A 1 401 ? 14.486 6.466 -7.802 1.00 94.31 401 PHE A N 1
ATOM 3052 C CA . PHE A 1 401 ? 14.125 7.751 -8.429 1.00 94.31 401 PHE A CA 1
ATOM 3053 C C . PHE A 1 401 ? 12.779 8.347 -8.003 1.00 94.31 401 PHE A C 1
ATOM 3055 O O . PHE A 1 401 ? 12.585 9.558 -8.112 1.00 94.31 401 PHE A O 1
ATOM 3062 N N . ASN A 1 402 ? 11.863 7.520 -7.512 1.00 90.69 402 ASN A N 1
ATOM 3063 C CA . ASN A 1 402 ? 10.603 7.930 -6.900 1.00 90.69 402 ASN A CA 1
ATOM 3064 C C . ASN A 1 402 ? 10.509 7.317 -5.483 1.00 90.69 402 ASN A C 1
ATOM 3066 O O . ASN A 1 402 ? 11.504 6.843 -4.938 1.00 90.69 402 ASN A O 1
ATOM 3070 N N . ASN A 1 403 ? 9.317 7.346 -4.892 1.00 90.06 403 ASN A N 1
ATOM 3071 C CA . ASN A 1 403 ? 9.014 6.748 -3.596 1.00 90.06 403 ASN A CA 1
ATOM 3072 C C . ASN A 1 403 ? 7.786 5.851 -3.771 1.00 90.06 403 ASN A C 1
ATOM 3074 O O . ASN A 1 403 ? 6.695 6.387 -3.962 1.00 90.06 403 ASN A O 1
ATOM 3078 N N . ASP A 1 404 ? 7.948 4.524 -3.717 1.00 93.06 404 ASP A N 1
ATOM 3079 C CA . ASP A 1 404 ? 6.839 3.578 -3.864 1.00 93.06 404 ASP A CA 1
ATOM 3080 C C . ASP A 1 404 ? 6.550 2.794 -2.563 1.00 93.06 404 ASP A C 1
ATOM 3082 O O . ASP A 1 404 ? 6.994 1.654 -2.413 1.00 93.06 404 ASP A O 1
ATOM 3086 N N . PRO A 1 405 ? 5.779 3.347 -1.604 1.00 94.31 405 PRO A N 1
ATOM 3087 C CA . PRO A 1 405 ? 5.247 2.571 -0.483 1.00 94.31 405 PRO A CA 1
ATOM 3088 C C . PRO A 1 405 ? 4.208 1.560 -0.992 1.00 94.31 405 PRO A C 1
ATOM 3090 O O . PRO A 1 405 ? 3.065 1.914 -1.283 1.00 94.31 405 PRO A O 1
ATOM 3093 N N . LEU A 1 406 ? 4.599 0.294 -1.124 1.00 94.94 406 LEU A N 1
ATOM 3094 C CA . LEU A 1 406 ? 3.737 -0.788 -1.589 1.00 94.94 406 LEU A CA 1
ATOM 3095 C C . LEU A 1 406 ? 2.852 -1.288 -0.445 1.00 94.94 406 LEU A C 1
ATOM 3097 O O . LEU A 1 406 ? 3.347 -1.684 0.611 1.00 94.94 406 LEU A O 1
ATOM 3101 N N . ALA A 1 407 ? 1.543 -1.294 -0.672 1.00 95.88 407 ALA A N 1
ATOM 3102 C CA . ALA A 1 407 ? 0.533 -1.707 0.296 1.00 95.88 407 ALA A CA 1
ATOM 3103 C C . ALA A 1 407 ? -0.471 -2.682 -0.337 1.00 95.88 407 ALA A C 1
ATOM 3105 O O . ALA A 1 407 ? -0.568 -2.801 -1.564 1.00 95.88 407 ALA A O 1
ATOM 3106 N N . PHE A 1 408 ? -1.235 -3.385 0.502 1.00 97.31 408 PHE A N 1
ATOM 3107 C CA . PHE A 1 408 ? -2.411 -4.115 0.038 1.00 97.31 408 PHE A CA 1
ATOM 3108 C C . PHE A 1 408 ? -3.497 -3.105 -0.329 1.00 97.31 408 PHE A C 1
ATOM 3110 O O . PHE A 1 408 ? -3.746 -2.183 0.446 1.00 97.31 408 PHE A O 1
ATOM 3117 N N . ALA A 1 409 ? -4.163 -3.294 -1.468 1.00 97.44 409 ALA A N 1
ATOM 3118 C CA . ALA A 1 409 ? -5.336 -2.506 -1.839 1.00 97.44 409 ALA A CA 1
ATOM 3119 C C . ALA A 1 409 ? -6.619 -3.330 -1.662 1.00 97.44 409 ALA A C 1
ATOM 3121 O O . ALA A 1 409 ? -6.695 -4.490 -2.076 1.00 97.44 409 ALA A O 1
ATOM 3122 N N . THR A 1 410 ? -7.631 -2.703 -1.074 1.00 97.00 410 THR A N 1
ATOM 3123 C CA . THR A 1 410 ? -8.964 -3.250 -0.783 1.00 97.00 410 THR A CA 1
ATOM 3124 C C . THR A 1 410 ? -10.039 -2.262 -1.239 1.00 97.00 410 THR A C 1
ATOM 3126 O O . THR A 1 410 ? -9.758 -1.084 -1.473 1.00 97.00 410 THR A O 1
ATOM 3129 N N . ARG A 1 411 ? -11.279 -2.728 -1.421 1.00 94.81 411 ARG A N 1
ATOM 3130 C CA . ARG A 1 411 ? -12.403 -1.827 -1.716 1.00 94.81 411 ARG A CA 1
ATOM 3131 C C . ARG A 1 411 ? -12.795 -1.046 -0.450 1.00 94.81 411 ARG A C 1
ATOM 3133 O O . ARG A 1 411 ? -12.799 -1.636 0.626 1.00 94.81 411 ARG A O 1
ATOM 3140 N N . PRO A 1 412 ? -13.201 0.230 -0.564 1.00 90.31 412 PRO A N 1
ATOM 3141 C CA . PRO A 1 412 ? -13.577 1.055 0.584 1.00 90.31 412 PRO A CA 1
ATOM 3142 C C . PRO A 1 412 ? -15.022 0.818 1.056 1.00 90.31 412 PRO A C 1
ATOM 3144 O O . PRO A 1 412 ? -15.456 1.438 2.023 1.00 90.31 412 PRO A O 1
ATOM 3147 N N . ASP A 1 413 ? -15.784 -0.043 0.369 1.00 89.19 413 ASP A N 1
ATOM 3148 C CA . ASP A 1 413 ? -17.128 -0.463 0.783 1.00 89.19 413 ASP A CA 1
ATOM 3149 C C . ASP A 1 413 ? -17.108 -1.550 1.874 1.00 89.19 413 ASP A C 1
ATOM 3151 O O . ASP A 1 413 ? -18.159 -1.884 2.415 1.00 89.19 413 ASP A O 1
ATOM 3155 N N . ASP A 1 414 ? -15.920 -2.046 2.241 1.00 91.81 414 ASP A N 1
ATOM 3156 C CA . ASP A 1 414 ? -15.713 -3.047 3.286 1.00 91.81 414 ASP A CA 1
ATOM 3157 C C . ASP A 1 414 ? -14.568 -2.640 4.247 1.00 91.81 414 ASP A C 1
ATOM 3159 O O . ASP A 1 414 ? -13.398 -3.010 4.058 1.00 91.81 414 ASP A O 1
ATOM 3163 N N . PRO A 1 415 ? -14.872 -1.840 5.288 1.00 88.75 415 PRO A N 1
ATOM 3164 C CA . PRO A 1 415 ? -13.879 -1.421 6.272 1.00 88.75 415 PRO A CA 1
ATOM 3165 C C . PRO A 1 415 ? -13.465 -2.557 7.219 1.00 88.75 415 PRO A C 1
ATOM 3167 O O . PRO A 1 415 ? -12.381 -2.483 7.792 1.00 88.75 415 PRO A O 1
ATOM 3170 N N . GLU A 1 416 ? -14.282 -3.602 7.386 1.00 89.44 416 GLU A N 1
ATOM 3171 C CA . GLU A 1 416 ? -13.953 -4.767 8.215 1.00 89.44 416 GLU A CA 1
ATOM 3172 C C . GLU A 1 416 ? -12.825 -5.568 7.560 1.00 89.44 416 GLU A C 1
ATOM 3174 O O . GLU A 1 416 ? -11.752 -5.732 8.142 1.00 89.44 416 GLU A O 1
ATOM 3179 N N . TRP A 1 417 ? -13.007 -5.944 6.292 1.00 95.25 417 TRP A N 1
ATOM 3180 C CA . TRP A 1 417 ? -11.981 -6.587 5.478 1.00 95.25 417 TRP A CA 1
ATOM 3181 C C . TRP A 1 417 ? -10.698 -5.757 5.414 1.00 95.25 417 TRP A C 1
ATOM 3183 O O . TRP A 1 417 ? -9.606 -6.272 5.656 1.00 95.25 417 TRP A O 1
ATOM 3193 N N . SER A 1 418 ? -10.825 -4.447 5.190 1.00 94.50 418 SER A N 1
ATOM 3194 C CA . SER A 1 418 ? -9.687 -3.521 5.171 1.00 94.50 418 SER A CA 1
ATOM 3195 C C . SER A 1 418 ? -8.891 -3.532 6.490 1.00 94.50 418 SER A C 1
ATOM 3197 O O . SER A 1 418 ? -7.656 -3.515 6.470 1.00 94.50 418 SER A O 1
ATOM 3199 N N . ARG A 1 419 ? -9.572 -3.623 7.647 1.00 91.62 419 ARG A N 1
ATOM 3200 C CA . ARG A 1 419 ? -8.925 -3.781 8.963 1.00 91.62 419 ARG A CA 1
ATOM 3201 C C . ARG A 1 419 ? -8.213 -5.129 9.082 1.00 91.62 419 ARG A C 1
ATOM 3203 O O . ARG A 1 419 ? -7.053 -5.135 9.492 1.00 91.62 419 ARG A O 1
ATOM 3210 N N . ILE A 1 420 ? -8.852 -6.240 8.698 1.00 95.06 420 ILE A N 1
ATOM 3211 C CA . ILE A 1 420 ? -8.249 -7.589 8.739 1.00 95.06 420 ILE A CA 1
ATOM 3212 C C . ILE A 1 420 ? -6.929 -7.598 7.956 1.00 95.06 420 ILE A C 1
ATOM 3214 O O . ILE A 1 420 ? -5.888 -7.968 8.500 1.00 95.06 420 ILE A O 1
ATOM 3218 N N . ILE A 1 421 ? -6.945 -7.119 6.706 1.00 96.81 421 ILE A N 1
ATOM 3219 C CA . ILE A 1 421 ? -5.761 -7.066 5.835 1.00 96.81 421 ILE A CA 1
ATOM 3220 C C . ILE A 1 421 ? -4.646 -6.196 6.441 1.00 96.81 421 ILE A C 1
ATOM 3222 O O . ILE A 1 421 ? -3.476 -6.590 6.430 1.00 96.81 421 ILE A O 1
ATOM 3226 N N . ASN A 1 422 ? -4.985 -5.044 7.029 1.00 95.31 422 ASN A N 1
ATOM 3227 C CA . ASN A 1 422 ? -4.004 -4.202 7.714 1.00 95.31 422 ASN A CA 1
ATOM 3228 C C . ASN A 1 422 ? -3.393 -4.882 8.956 1.00 95.31 422 ASN A C 1
ATOM 3230 O O . ASN A 1 422 ? -2.186 -4.771 9.174 1.00 95.31 422 ASN A O 1
ATOM 3234 N N . TRP A 1 423 ? -4.181 -5.608 9.755 1.00 94.56 423 TRP A N 1
ATOM 3235 C CA . TRP A 1 423 ? -3.653 -6.312 10.929 1.00 94.56 423 TRP A CA 1
ATOM 3236 C C . TRP A 1 423 ? -2.833 -7.548 10.585 1.00 94.56 423 TRP A C 1
ATOM 3238 O O . TRP A 1 423 ? -1.860 -7.810 11.286 1.00 94.56 423 TRP A O 1
ATOM 3248 N N . VAL A 1 424 ? -3.109 -8.243 9.477 1.00 97.00 424 VAL A N 1
ATOM 3249 C CA . VAL A 1 424 ? -2.187 -9.274 8.966 1.00 97.00 424 VAL A CA 1
ATOM 3250 C C . VAL A 1 424 ? -0.816 -8.658 8.654 1.00 97.00 424 VAL A C 1
ATOM 3252 O O . VAL A 1 424 ? 0.199 -9.197 9.093 1.00 97.00 424 VAL A O 1
ATOM 3255 N N . ALA A 1 425 ? -0.765 -7.490 7.999 1.00 95.69 425 ALA A N 1
ATOM 3256 C CA . ALA A 1 425 ? 0.495 -6.776 7.752 1.00 95.69 425 ALA A CA 1
ATOM 3257 C C . ALA A 1 425 ? 1.238 -6.441 9.063 1.00 95.69 425 ALA A C 1
ATOM 3259 O O . ALA A 1 425 ? 2.417 -6.761 9.224 1.00 95.69 425 ALA A O 1
ATOM 3260 N N . GLN A 1 426 ? 0.526 -5.850 10.028 1.00 94.44 426 GLN A N 1
ATOM 3261 C CA . GLN A 1 426 ? 1.086 -5.461 11.326 1.00 94.44 426 GLN A CA 1
ATOM 3262 C C . GLN A 1 426 ? 1.545 -6.665 12.166 1.00 94.44 426 GLN A C 1
ATOM 3264 O O . GLN A 1 426 ? 2.565 -6.581 12.848 1.00 94.44 426 GLN A O 1
ATOM 3269 N N . VAL A 1 427 ? 0.852 -7.806 12.099 1.00 96.00 427 VAL A N 1
ATOM 3270 C CA . VAL A 1 427 ? 1.224 -9.016 12.850 1.00 96.00 427 VAL A CA 1
ATOM 3271 C C . VAL A 1 427 ? 2.443 -9.721 12.246 1.00 96.00 427 VAL A C 1
ATOM 3273 O O . VAL A 1 427 ? 3.260 -10.247 13.000 1.00 96.00 427 VAL A O 1
ATOM 3276 N N . LEU A 1 428 ? 2.662 -9.646 10.928 1.00 97.62 428 LEU A N 1
ATOM 3277 C CA . LEU A 1 428 ? 3.921 -10.095 10.315 1.00 97.62 428 LEU A CA 1
ATOM 3278 C C . LEU A 1 428 ? 5.126 -9.268 10.800 1.00 97.62 428 LEU A C 1
ATOM 3280 O O . LEU A 1 428 ? 6.182 -9.839 11.095 1.00 97.62 428 LEU A O 1
ATOM 3284 N N . PHE A 1 429 ? 4.963 -7.945 10.935 1.00 95.31 429 PHE A N 1
ATOM 3285 C CA . PHE A 1 429 ? 5.982 -7.059 11.514 1.00 95.31 429 PHE A CA 1
ATOM 3286 C C . PHE A 1 429 ? 6.205 -7.318 13.010 1.00 95.31 429 PHE A C 1
ATOM 3288 O O . PHE A 1 429 ? 7.344 -7.392 13.470 1.00 95.31 429 PHE A O 1
ATOM 3295 N N . PHE A 1 430 ? 5.121 -7.481 13.773 1.00 94.38 430 PHE A N 1
ATOM 3296 C CA . PHE A 1 430 ? 5.168 -7.818 15.195 1.00 94.38 430 PHE A CA 1
ATOM 3297 C C . PHE A 1 430 ? 5.876 -9.157 15.431 1.00 94.38 430 PHE A C 1
ATOM 3299 O O . PHE A 1 430 ? 6.696 -9.251 16.338 1.00 94.38 430 PHE A O 1
ATOM 3306 N N . GLY A 1 431 ? 5.628 -10.160 14.582 1.00 96.81 431 GLY A N 1
ATOM 3307 C CA . GLY A 1 431 ? 6.312 -11.449 14.637 1.00 96.81 431 GLY A CA 1
ATOM 3308 C C . GLY A 1 431 ? 7.829 -11.315 14.507 1.00 96.81 431 GLY A C 1
ATOM 3309 O O . GLY A 1 431 ? 8.555 -11.870 15.324 1.00 96.81 431 GLY A O 1
ATOM 3310 N N . GLU A 1 432 ? 8.315 -10.510 13.553 1.00 96.50 432 GLU A N 1
ATOM 3311 C CA . GLU A 1 432 ? 9.756 -10.248 13.412 1.00 96.50 432 GLU A CA 1
ATOM 3312 C C . GLU A 1 432 ? 10.294 -9.478 14.630 1.00 96.50 432 GLU A C 1
ATOM 3314 O O . GLU A 1 432 ? 11.340 -9.833 15.166 1.00 96.50 432 GLU A O 1
ATOM 3319 N N . ARG A 1 433 ? 9.555 -8.473 15.123 1.00 93.56 433 ARG A N 1
ATOM 3320 C CA . ARG A 1 433 ? 9.946 -7.677 16.299 1.00 93.56 433 ARG A CA 1
ATOM 3321 C C . ARG A 1 433 ? 10.070 -8.497 17.587 1.00 93.56 433 ARG A C 1
ATOM 3323 O O . ARG A 1 433 ? 10.898 -8.162 18.427 1.00 93.56 433 ARG A O 1
ATOM 3330 N N . GLN A 1 434 ? 9.212 -9.498 17.770 1.00 95.56 434 GLN A N 1
ATOM 3331 C CA . GLN A 1 434 ? 9.143 -10.332 18.976 1.00 95.56 434 GLN A CA 1
ATOM 3332 C C . GLN A 1 434 ? 9.849 -11.690 18.804 1.00 95.56 434 GLN A C 1
ATOM 3334 O O . GLN A 1 434 ? 9.659 -12.580 19.628 1.00 95.56 434 GLN A O 1
ATOM 3339 N N . GLU A 1 435 ? 10.607 -11.875 17.716 1.00 96.12 435 GLU A N 1
ATOM 3340 C CA . GLU A 1 435 ? 11.298 -13.128 17.360 1.00 96.12 435 GLU A CA 1
ATOM 3341 C C . GLU A 1 435 ? 10.365 -14.364 17.252 1.00 96.12 435 GLU A C 1
ATOM 3343 O O . GLU A 1 435 ? 10.806 -15.515 17.265 1.00 96.12 435 GLU A O 1
ATOM 3348 N N . ILE A 1 436 ? 9.056 -14.137 17.076 1.00 97.56 436 ILE A N 1
ATOM 3349 C CA . ILE A 1 436 ? 8.057 -15.186 16.842 1.00 97.56 436 ILE A CA 1
ATOM 3350 C C . ILE A 1 436 ? 8.230 -15.672 15.402 1.00 97.56 436 ILE A C 1
ATOM 3352 O O . ILE A 1 436 ? 8.153 -14.889 14.457 1.00 97.56 436 ILE A O 1
ATOM 3356 N N . THR A 1 437 ? 8.461 -16.969 15.240 1.00 97.44 437 THR A N 1
ATOM 3357 C CA . THR A 1 437 ? 8.823 -17.614 13.968 1.00 97.44 437 THR A CA 1
ATOM 3358 C C . THR A 1 437 ? 7.763 -18.614 13.503 1.00 97.44 437 THR A C 1
ATOM 3360 O O . THR A 1 437 ? 6.831 -18.950 14.244 1.00 97.44 437 THR A O 1
ATOM 3363 N N . LYS A 1 438 ? 7.895 -19.107 12.265 1.00 97.19 438 LYS A N 1
ATOM 3364 C CA . LYS A 1 438 ? 7.029 -20.141 11.689 1.00 97.19 438 LYS A CA 1
ATOM 3365 C C . LYS A 1 438 ? 7.017 -21.388 12.578 1.00 97.19 438 LYS A C 1
ATOM 3367 O O . LYS A 1 438 ? 8.038 -22.044 12.773 1.00 97.19 438 LYS A O 1
ATOM 3372 N N . ASN A 1 439 ? 5.837 -21.775 13.059 1.00 96.31 439 ASN A N 1
ATOM 3373 C CA . ASN A 1 439 ? 5.658 -22.971 13.874 1.00 96.31 439 ASN A CA 1
ATOM 3374 C C . ASN A 1 439 ? 4.370 -23.708 13.488 1.00 96.31 439 ASN A C 1
ATOM 3376 O O . ASN A 1 439 ? 3.274 -23.390 13.950 1.00 96.31 439 ASN A O 1
ATOM 3380 N N . LEU A 1 440 ? 4.525 -24.764 12.688 1.00 93.25 440 LEU A N 1
ATOM 3381 C CA . LEU A 1 440 ? 3.413 -25.568 12.177 1.00 93.25 440 LEU A CA 1
ATOM 3382 C C . LEU A 1 440 ? 2.647 -26.357 13.258 1.00 93.25 440 LEU A C 1
ATOM 3384 O O . LEU A 1 440 ? 1.587 -26.888 12.956 1.00 93.25 440 LEU A O 1
ATOM 3388 N N . THR A 1 441 ? 3.135 -26.420 14.504 1.00 92.44 441 THR A N 1
ATOM 3389 C CA . THR A 1 441 ? 2.369 -26.994 15.633 1.00 92.44 441 THR A CA 1
ATOM 3390 C C . THR A 1 441 ? 1.418 -25.991 16.295 1.00 92.44 441 THR A C 1
ATOM 3392 O O . THR A 1 441 ? 0.502 -26.401 17.001 1.00 92.44 441 THR A O 1
ATOM 3395 N N . LEU A 1 442 ? 1.620 -24.689 16.052 1.00 91.12 442 LEU A N 1
ATOM 3396 C CA . LEU A 1 442 ? 0.753 -23.597 16.512 1.00 91.12 442 LEU A CA 1
ATOM 3397 C C . LEU A 1 442 ? -0.134 -23.039 15.384 1.00 91.12 442 LEU A C 1
ATOM 3399 O O . LEU A 1 442 ? -1.145 -22.400 15.659 1.00 91.12 442 LEU A O 1
ATOM 3403 N N . CYS A 1 443 ? 0.222 -23.310 14.125 1.00 90.75 443 CYS A N 1
ATOM 3404 C CA . CYS A 1 443 ? -0.609 -23.055 12.951 1.00 90.75 443 CYS A CA 1
ATOM 3405 C C . CYS A 1 443 ? -1.909 -23.878 13.010 1.00 90.75 443 CYS A C 1
ATOM 3407 O O . CYS A 1 443 ? -1.880 -25.108 12.926 1.00 90.75 443 CYS A O 1
ATOM 3409 N N . GLN A 1 444 ? -3.058 -23.213 13.131 1.00 82.12 444 GLN A N 1
ATOM 3410 C CA . GLN A 1 444 ? -4.359 -23.879 13.253 1.00 82.12 444 GLN A CA 1
ATOM 3411 C C . GLN A 1 444 ? -4.944 -24.284 11.890 1.00 82.12 444 GLN A C 1
ATOM 3413 O O . GLN A 1 444 ? -5.971 -23.758 11.470 1.00 82.12 444 GLN A O 1
ATOM 3418 N N . ASN A 1 445 ? -4.332 -25.262 11.218 1.00 67.00 445 ASN A N 1
ATOM 3419 C CA . ASN A 1 445 ? -4.874 -25.840 9.982 1.00 67.00 445 ASN A CA 1
ATOM 3420 C C . ASN A 1 445 ? -6.129 -26.688 10.268 1.00 67.00 445 ASN A C 1
ATOM 3422 O O . ASN A 1 445 ? -6.035 -27.873 10.593 1.00 67.00 445 ASN A O 1
ATOM 3426 N N . SER A 1 446 ? -7.315 -26.086 10.145 1.00 59.50 446 SER A N 1
ATOM 3427 C CA . SER A 1 446 ? -8.605 -26.739 10.411 1.00 59.50 446 SER A CA 1
ATOM 3428 C C . SER A 1 446 ? -9.374 -26.998 9.114 1.00 59.50 446 SER A C 1
ATOM 3430 O O . SER A 1 446 ? -9.941 -26.095 8.514 1.00 59.50 446 SER A O 1
ATOM 3432 N N . SER A 1 447 ? -9.429 -28.261 8.682 1.00 55.69 447 SER A N 1
ATOM 3433 C CA . SER A 1 447 ? -10.071 -28.700 7.426 1.00 55.69 447 SER A CA 1
ATOM 3434 C C . SER A 1 447 ? -11.613 -28.733 7.475 1.00 55.69 447 SER A C 1
ATOM 3436 O O . SER A 1 447 ? -12.230 -29.646 6.928 1.00 55.69 447 SER A O 1
ATOM 3438 N N . GLY A 1 448 ? -12.240 -27.795 8.187 1.00 53.94 448 GLY A N 1
ATOM 3439 C CA . GLY A 1 448 ? -13.689 -27.719 8.395 1.00 53.94 448 GLY A CA 1
ATOM 3440 C C . GLY A 1 448 ? -14.294 -26.424 7.855 1.00 53.94 448 GLY A C 1
ATOM 3441 O O . GLY A 1 448 ? -13.582 -25.517 7.438 1.00 53.94 448 GLY A O 1
ATOM 3442 N N . THR A 1 449 ? -15.624 -26.322 7.889 1.00 54.31 449 THR A N 1
ATOM 3443 C CA . THR A 1 449 ? -16.344 -25.082 7.566 1.00 54.31 449 THR A CA 1
ATOM 3444 C C . THR A 1 449 ? -16.035 -24.007 8.607 1.00 54.31 449 THR A C 1
ATOM 3446 O O . THR A 1 449 ? -16.614 -24.006 9.696 1.00 54.31 449 THR A O 1
ATOM 3449 N N . PHE A 1 450 ? -15.108 -23.115 8.275 1.00 66.25 450 PHE A N 1
ATOM 3450 C CA . PHE A 1 450 ? -14.737 -21.966 9.089 1.00 66.25 450 PHE A CA 1
ATOM 3451 C C . PHE A 1 450 ? -15.738 -20.833 8.843 1.00 66.25 450 PHE A C 1
ATOM 3453 O O . PHE A 1 450 ? -15.795 -20.289 7.748 1.00 66.25 450 PHE A O 1
ATOM 3460 N N . ASN A 1 451 ? -16.549 -20.515 9.851 1.00 67.25 451 ASN A N 1
ATOM 3461 C CA . ASN A 1 451 ? -17.416 -19.338 9.880 1.00 67.25 451 ASN A CA 1
ATOM 3462 C C . ASN A 1 451 ? -17.181 -18.663 11.232 1.00 67.25 451 ASN A C 1
ATOM 3464 O O . ASN A 1 451 ? -17.794 -19.032 12.234 1.00 67.25 451 ASN A O 1
ATOM 3468 N N . ALA A 1 452 ? -16.177 -17.793 11.259 1.00 74.50 452 ALA A N 1
ATOM 3469 C CA . ALA A 1 452 ? -15.694 -17.114 12.452 1.00 74.50 452 ALA A CA 1
ATOM 3470 C C . ALA A 1 452 ? -15.726 -15.610 12.203 1.00 74.50 452 ALA A C 1
ATOM 3472 O O . ALA A 1 452 ? -15.296 -15.149 11.140 1.00 74.50 452 ALA A O 1
ATOM 3473 N N . SER A 1 453 ? -16.196 -14.856 13.194 1.00 83.12 453 SER A N 1
ATOM 3474 C CA . SER A 1 453 ? -16.171 -13.398 13.155 1.00 83.12 453 SER A CA 1
ATOM 3475 C C . SER A 1 453 ? -14.736 -12.893 12.977 1.00 83.12 453 SER A C 1
ATOM 3477 O O . SER A 1 453 ? -13.786 -13.481 13.497 1.00 83.12 453 SER A O 1
ATOM 3479 N N . TRP A 1 454 ? -14.567 -11.745 12.322 1.00 78.81 454 TRP A N 1
ATOM 3480 C CA . TRP A 1 454 ? -13.297 -11.011 12.238 1.00 78.81 454 TRP A CA 1
ATOM 3481 C C . TRP A 1 454 ? -12.624 -10.779 13.608 1.00 78.81 454 TRP A C 1
ATOM 3483 O O . TRP A 1 454 ? -11.394 -10.728 13.697 1.00 78.81 454 TRP A O 1
ATOM 3493 N N . THR A 1 455 ? -13.428 -10.698 14.677 1.00 78.00 455 THR A N 1
ATOM 3494 C CA . THR A 1 455 ? -13.005 -10.585 16.086 1.00 78.00 455 THR A CA 1
ATOM 3495 C C . THR A 1 455 ? -12.478 -11.889 16.699 1.00 78.00 455 THR A C 1
ATOM 3497 O O . THR A 1 455 ? -11.847 -11.852 17.750 1.00 78.00 455 THR A O 1
ATOM 3500 N N . GLU A 1 456 ? -12.760 -13.037 16.082 1.00 82.62 456 GLU A N 1
ATOM 3501 C CA . GLU A 1 456 ? -12.389 -14.385 16.545 1.00 82.62 456 GLU A CA 1
ATOM 3502 C C . GLU A 1 456 ? -11.194 -14.967 15.765 1.00 82.62 456 GLU A C 1
ATOM 3504 O O . GLU A 1 456 ? -10.683 -16.033 16.115 1.00 82.62 456 GLU A O 1
ATOM 3509 N N . LEU A 1 457 ? -10.731 -14.282 14.712 1.00 88.75 457 LEU A N 1
ATOM 3510 C CA . LEU A 1 457 ? -9.632 -14.748 13.865 1.00 88.75 457 LEU A CA 1
ATOM 3511 C C . LEU A 1 457 ? -8.305 -14.799 14.635 1.00 88.75 457 LEU A C 1
ATOM 3513 O O . LEU A 1 457 ? -7.889 -13.839 15.287 1.00 88.75 457 LEU A O 1
ATOM 3517 N N . ASN A 1 458 ? -7.577 -15.904 14.489 1.00 91.00 458 ASN A N 1
ATOM 3518 C CA . ASN A 1 458 ? -6.238 -16.042 15.047 1.00 91.00 458 ASN A CA 1
ATOM 3519 C C . ASN A 1 458 ? -5.197 -15.394 14.118 1.00 91.00 458 ASN A C 1
ATOM 3521 O O . ASN A 1 458 ? -4.570 -16.063 13.297 1.00 91.00 458 ASN A O 1
ATOM 3525 N N . TYR A 1 459 ? -4.978 -14.086 14.269 1.00 93.31 459 TYR A N 1
ATOM 3526 C CA . TYR A 1 459 ? -4.012 -13.332 13.458 1.00 93.31 459 TYR A CA 1
ATOM 3527 C C . TYR A 1 459 ? -2.574 -13.879 13.530 1.00 93.31 459 TYR A C 1
ATOM 3529 O O . TYR A 1 459 ? -1.817 -13.722 12.572 1.00 93.31 459 TYR A O 1
ATOM 3537 N N . LEU A 1 460 ? -2.188 -14.578 14.609 1.00 94.81 460 LEU A N 1
ATOM 3538 C CA . LEU A 1 460 ? -0.866 -15.211 14.705 1.00 94.81 460 LEU A CA 1
ATOM 3539 C C . LEU A 1 460 ? -0.694 -16.398 13.743 1.00 94.81 460 LEU A C 1
ATOM 3541 O O . LEU A 1 460 ? 0.449 -16.758 13.462 1.00 94.81 460 LEU A O 1
ATOM 3545 N N . ASN A 1 461 ? -1.765 -16.952 13.155 1.00 95.56 461 ASN A N 1
ATOM 3546 C CA . ASN A 1 461 ? -1.645 -17.933 12.069 1.00 95.56 461 ASN A CA 1
ATOM 3547 C C . ASN A 1 461 ? -0.853 -17.379 10.872 1.00 95.56 461 ASN A C 1
ATOM 3549 O O . ASN A 1 461 ? -0.138 -18.148 10.236 1.00 95.56 461 ASN A O 1
ATOM 3553 N N . ALA A 1 462 ? -0.888 -16.067 10.597 1.00 97.38 462 ALA A N 1
ATOM 3554 C CA . ALA A 1 462 ? -0.039 -15.451 9.570 1.00 97.38 462 ALA A CA 1
ATOM 3555 C C . ALA A 1 462 ? 1.448 -15.795 9.791 1.00 97.38 462 ALA A C 1
ATOM 3557 O O . ALA A 1 462 ? 2.130 -16.276 8.884 1.00 97.38 462 ALA A O 1
ATOM 3558 N N . VAL A 1 463 ? 1.920 -15.636 11.032 1.00 98.00 463 VAL A N 1
ATOM 3559 C CA . VAL A 1 463 ? 3.299 -15.939 11.435 1.00 98.00 463 VAL A CA 1
ATOM 3560 C C . VAL A 1 463 ? 3.514 -17.445 11.588 1.00 98.00 463 VAL A C 1
ATOM 3562 O O . VAL A 1 463 ? 4.443 -17.988 11.001 1.00 98.00 463 VAL A O 1
ATOM 3565 N N . TYR A 1 464 ? 2.654 -18.156 12.322 1.00 97.44 464 TYR A N 1
ATOM 3566 C CA . TYR A 1 464 ? 2.860 -19.579 12.605 1.00 97.44 464 TYR A CA 1
ATOM 3567 C C . TYR A 1 464 ? 2.766 -20.471 11.360 1.00 97.44 464 TYR A C 1
ATOM 3569 O O . TYR A 1 464 ? 3.527 -21.435 11.248 1.00 97.44 464 TYR A O 1
ATOM 3577 N N . CYS A 1 465 ? 1.868 -20.162 10.422 1.00 96.06 465 CYS A N 1
ATOM 3578 C CA . CYS A 1 465 ? 1.670 -20.955 9.212 1.00 96.06 465 CYS A CA 1
ATOM 3579 C C . CYS A 1 465 ? 2.645 -20.586 8.093 1.00 96.06 465 CYS A C 1
ATOM 3581 O O . CYS A 1 465 ? 3.123 -21.487 7.405 1.00 96.06 465 CYS A O 1
ATOM 3583 N N . VAL A 1 466 ? 2.974 -19.303 7.892 1.00 96.75 466 VAL A N 1
ATOM 3584 C CA . VAL A 1 466 ? 3.778 -18.848 6.737 1.00 96.75 466 VAL A CA 1
ATOM 3585 C C . VAL A 1 466 ? 5.186 -18.421 7.146 1.00 96.75 466 VAL A C 1
ATOM 3587 O O . VAL A 1 466 ? 6.148 -18.873 6.520 1.00 96.75 466 VAL A O 1
ATOM 3590 N N . GLY A 1 467 ? 5.290 -17.647 8.223 1.00 97.69 467 GLY A N 1
ATOM 3591 C CA . GLY A 1 467 ? 6.511 -17.071 8.789 1.00 97.69 467 GLY A CA 1
ATOM 3592 C C . GLY A 1 467 ? 6.321 -15.585 9.095 1.00 97.69 467 GLY A C 1
ATOM 3593 O O . GLY A 1 467 ? 5.396 -14.956 8.586 1.00 97.69 467 GLY A O 1
ATOM 3594 N N . ASN A 1 468 ? 7.184 -15.004 9.924 1.00 97.69 468 ASN A N 1
ATOM 3595 C CA . ASN A 1 468 ? 7.210 -13.561 10.156 1.00 97.69 468 ASN A CA 1
ATOM 3596 C C . ASN A 1 468 ? 7.756 -12.779 8.944 1.00 97.69 468 ASN A C 1
ATOM 3598 O O . ASN A 1 468 ? 8.158 -13.355 7.932 1.00 97.69 468 ASN A O 1
ATOM 3602 N N . TYR A 1 469 ? 7.791 -11.448 9.038 1.00 96.62 469 TYR A N 1
ATOM 3603 C CA . TYR A 1 469 ? 8.239 -10.586 7.942 1.00 96.62 469 TYR A CA 1
ATOM 3604 C C . TYR A 1 469 ? 9.680 -10.884 7.452 1.00 96.62 469 TYR A C 1
ATOM 3606 O O . TYR A 1 469 ? 9.937 -10.823 6.244 1.00 96.62 469 TYR A O 1
ATOM 3614 N N . ALA A 1 470 ? 10.605 -11.291 8.332 1.00 95.38 470 ALA A N 1
ATOM 3615 C CA . ALA A 1 470 ? 11.966 -11.700 7.963 1.00 95.38 470 ALA A CA 1
ATOM 3616 C C . ALA A 1 470 ? 11.999 -13.084 7.317 1.00 95.38 470 ALA A C 1
ATOM 3618 O O . ALA A 1 470 ? 12.698 -13.273 6.321 1.00 95.38 470 ALA A O 1
ATOM 3619 N N . GLU A 1 471 ? 11.230 -14.044 7.828 1.00 95.88 471 GLU A N 1
ATOM 3620 C CA . GLU A 1 471 ? 11.106 -15.379 7.235 1.00 95.88 471 GLU A CA 1
ATOM 3621 C C . GLU A 1 471 ? 10.455 -15.314 5.847 1.00 95.88 471 GLU A C 1
ATOM 3623 O O . GLU A 1 471 ? 10.938 -15.948 4.912 1.00 95.88 471 GLU A O 1
ATOM 3628 N N . ILE A 1 472 ? 9.409 -14.503 5.659 1.00 94.88 472 ILE A N 1
ATOM 3629 C CA . ILE A 1 472 ? 8.760 -14.289 4.356 1.00 94.88 472 ILE A CA 1
ATOM 3630 C C . ILE A 1 472 ? 9.727 -13.641 3.356 1.00 94.88 472 ILE A C 1
ATOM 3632 O O . ILE A 1 472 ? 9.811 -14.092 2.212 1.00 94.88 472 ILE A O 1
ATOM 3636 N N . TYR A 1 473 ? 10.499 -12.636 3.783 1.00 92.12 473 TYR A N 1
ATOM 3637 C CA . TYR A 1 473 ? 11.514 -11.987 2.949 1.00 92.12 473 TYR A CA 1
ATOM 3638 C C . TYR A 1 473 ? 12.638 -12.963 2.557 1.00 92.12 473 TYR A C 1
ATOM 3640 O O . TYR A 1 473 ? 12.907 -13.163 1.371 1.00 92.12 473 TYR A O 1
ATOM 3648 N N . SER A 1 474 ? 13.261 -13.618 3.542 1.00 91.38 474 SER A N 1
ATOM 3649 C CA . SER A 1 474 ? 14.431 -14.498 3.365 1.00 91.38 474 SER A CA 1
ATOM 3650 C C . SER A 1 474 ? 14.117 -15.881 2.779 1.00 91.38 474 SER A C 1
ATOM 3652 O O . SER A 1 474 ? 15.014 -16.535 2.256 1.00 91.38 474 SER A O 1
ATOM 3654 N N . SER A 1 475 ? 12.854 -16.318 2.793 1.00 88.19 475 SER A N 1
ATOM 3655 C CA . SER A 1 475 ? 12.393 -17.517 2.072 1.00 88.19 475 SER A CA 1
ATOM 3656 C C . SER A 1 475 ? 11.827 -17.213 0.677 1.00 88.19 475 SER A C 1
ATOM 3658 O O . SER A 1 475 ? 11.171 -18.071 0.082 1.00 88.19 475 SER A O 1
ATOM 3660 N N . SER A 1 476 ? 12.056 -16.000 0.162 1.00 84.94 476 SER A N 1
ATOM 3661 C CA . SER A 1 476 ? 11.704 -15.562 -1.193 1.00 84.94 476 SER A CA 1
ATOM 3662 C C . SER A 1 476 ? 12.955 -15.204 -2.008 1.00 84.94 476 SER A C 1
ATOM 3664 O O . SER A 1 476 ? 14.062 -15.119 -1.477 1.00 84.94 476 SER A O 1
ATOM 3666 N N . GLN A 1 477 ? 12.776 -14.904 -3.295 1.00 77.19 477 GLN A N 1
ATOM 3667 C CA . GLN A 1 477 ? 13.816 -14.373 -4.183 1.00 77.19 477 GLN A CA 1
ATOM 3668 C C . GLN A 1 477 ? 14.524 -13.112 -3.649 1.00 77.19 477 GLN A C 1
ATOM 3670 O O . GLN A 1 477 ? 15.649 -12.820 -4.058 1.00 77.19 477 GLN A O 1
ATOM 3675 N N . LEU A 1 478 ? 13.896 -12.384 -2.715 1.00 81.88 478 LEU A N 1
ATOM 3676 C CA . LEU A 1 478 ? 14.457 -11.181 -2.099 1.00 81.88 478 LEU A CA 1
ATOM 3677 C C . LEU A 1 478 ? 15.625 -11.470 -1.150 1.00 81.88 478 LEU A C 1
ATOM 3679 O O . LEU A 1 478 ? 16.404 -10.568 -0.878 1.00 81.88 478 LEU A O 1
ATOM 3683 N N . ALA A 1 479 ? 15.835 -12.724 -0.739 1.00 82.62 479 ALA A N 1
ATOM 3684 C CA . ALA A 1 479 ? 16.974 -13.141 0.084 1.00 82.62 479 ALA A CA 1
ATOM 3685 C C . ALA A 1 479 ? 18.360 -12.795 -0.505 1.00 82.62 479 ALA A C 1
ATOM 3687 O O . ALA A 1 479 ? 19.349 -12.768 0.224 1.00 82.62 479 ALA A O 1
ATOM 3688 N N . LYS A 1 480 ? 18.445 -12.541 -1.821 1.00 76.44 480 LYS A N 1
ATOM 3689 C CA . LYS A 1 480 ? 19.671 -12.099 -2.510 1.00 76.44 480 LYS A CA 1
ATOM 3690 C C . LYS A 1 480 ? 19.964 -10.596 -2.353 1.00 76.44 480 LYS A C 1
ATOM 3692 O O . LYS A 1 480 ? 21.023 -10.152 -2.791 1.00 76.44 480 LYS A O 1
ATOM 3697 N N . TYR A 1 481 ? 19.044 -9.817 -1.785 1.00 78.75 481 TYR A N 1
ATOM 3698 C CA . TYR A 1 481 ? 19.066 -8.355 -1.795 1.00 78.75 481 TYR A CA 1
ATOM 3699 C C . TYR A 1 481 ? 18.903 -7.785 -0.383 1.00 78.75 481 TYR A C 1
ATOM 3701 O O . TYR A 1 481 ? 18.168 -8.324 0.440 1.00 78.75 481 TYR A O 1
ATOM 3709 N N . ASP A 1 482 ? 19.595 -6.681 -0.095 1.00 81.69 482 ASP A N 1
ATOM 3710 C CA . ASP A 1 482 ? 19.415 -5.971 1.171 1.00 81.69 482 ASP A CA 1
ATOM 3711 C C . ASP A 1 482 ? 18.051 -5.258 1.236 1.00 81.69 482 ASP A C 1
ATOM 3713 O O . ASP A 1 482 ? 17.543 -4.737 0.239 1.00 81.69 482 ASP A O 1
ATOM 3717 N N . ARG A 1 483 ? 17.512 -5.155 2.456 1.00 84.75 483 ARG A N 1
ATOM 3718 C CA . ARG A 1 483 ? 16.274 -4.446 2.813 1.00 84.75 483 ARG A CA 1
ATOM 3719 C C . ARG A 1 483 ? 16.383 -2.913 2.719 1.00 84.75 483 ARG A C 1
ATOM 3721 O O . ARG A 1 483 ? 15.442 -2.210 3.088 1.00 84.75 483 ARG A O 1
ATOM 3728 N N . GLN A 1 484 ? 17.502 -2.373 2.236 1.00 75.56 484 GLN A N 1
ATOM 3729 C CA . GLN A 1 484 ? 17.777 -0.941 2.057 1.00 75.56 484 GLN A CA 1
ATOM 3730 C C . GLN A 1 484 ? 17.648 -0.135 3.362 1.00 75.56 484 GLN A C 1
ATOM 3732 O O . GLN A 1 484 ? 17.368 1.062 3.333 1.00 75.56 484 GLN A O 1
ATOM 3737 N N . THR A 1 485 ? 17.818 -0.792 4.517 1.00 79.75 485 THR A N 1
ATOM 3738 C CA . THR A 1 485 ? 17.452 -0.329 5.877 1.00 79.75 485 THR A CA 1
ATOM 3739 C C . THR A 1 485 ? 15.960 -0.001 6.077 1.00 79.75 485 THR A C 1
ATOM 3741 O O . THR A 1 485 ? 15.383 -0.411 7.080 1.00 79.75 485 THR A O 1
ATOM 3744 N N . ILE A 1 486 ? 15.298 0.675 5.135 1.00 85.50 486 ILE A N 1
ATOM 3745 C CA . ILE A 1 486 ? 13.895 1.112 5.227 1.00 85.50 486 ILE A CA 1
ATOM 3746 C C . ILE A 1 486 ? 12.882 -0.047 5.307 1.00 85.50 486 ILE A C 1
ATOM 3748 O O . ILE A 1 486 ? 11.820 0.115 5.899 1.00 85.50 486 ILE A O 1
ATOM 3752 N N . ASN A 1 487 ? 13.226 -1.234 4.791 1.00 89.69 487 ASN A N 1
ATOM 3753 C CA . ASN A 1 487 ? 12.424 -2.458 4.919 1.00 89.69 487 ASN A CA 1
ATOM 3754 C C . ASN A 1 487 ? 12.851 -3.343 6.106 1.00 89.69 487 ASN A C 1
ATOM 3756 O O . ASN A 1 487 ? 12.669 -4.559 6.060 1.00 89.69 487 ASN A O 1
ATOM 3760 N N . THR A 1 488 ? 13.446 -2.765 7.153 1.00 89.44 488 THR A N 1
ATOM 3761 C CA . THR A 1 488 ? 13.748 -3.453 8.423 1.00 89.44 488 THR A CA 1
ATOM 3762 C C . THR A 1 488 ? 12.807 -2.988 9.537 1.00 89.44 488 THR A C 1
ATOM 3764 O O . THR A 1 488 ? 12.217 -1.910 9.456 1.00 89.44 488 THR A O 1
ATOM 3767 N N . ILE A 1 489 ? 12.643 -3.796 10.589 1.00 88.56 489 ILE A N 1
ATOM 3768 C CA . ILE A 1 489 ? 11.812 -3.416 11.738 1.00 88.56 489 ILE A CA 1
ATOM 3769 C C . ILE A 1 489 ? 12.423 -2.225 12.481 1.00 88.56 489 ILE A C 1
ATOM 3771 O O . ILE A 1 489 ? 13.578 -2.241 12.907 1.00 88.56 489 ILE A O 1
ATOM 3775 N N . ASN A 1 490 ? 11.604 -1.193 12.684 1.00 83.50 490 ASN A N 1
ATOM 3776 C CA . ASN A 1 490 ? 12.007 0.018 13.380 1.00 83.50 490 ASN A CA 1
ATOM 3777 C C . ASN A 1 490 ? 12.267 -0.248 14.875 1.00 83.50 490 ASN A C 1
ATOM 3779 O O . ASN A 1 490 ? 11.340 -0.427 15.668 1.00 83.50 490 ASN A O 1
ATOM 3783 N N . ASN A 1 491 ? 13.536 -0.207 15.281 1.00 77.38 491 ASN A N 1
ATOM 3784 C CA . ASN A 1 491 ? 13.963 -0.446 16.662 1.00 77.38 491 ASN A CA 1
ATOM 3785 C C . ASN A 1 491 ? 14.151 0.830 17.509 1.00 77.38 491 ASN A C 1
ATOM 3787 O O . ASN A 1 491 ? 14.767 0.770 18.568 1.00 77.38 491 ASN A O 1
ATOM 3791 N N . GLY A 1 492 ? 13.573 1.965 17.094 1.00 72.38 492 GLY A N 1
ATOM 3792 C CA . GLY A 1 492 ? 13.494 3.194 17.904 1.00 72.38 492 GLY A CA 1
ATOM 3793 C C . GLY A 1 492 ? 13.822 4.492 17.160 1.00 72.38 492 GLY A C 1
ATOM 3794 O O . GLY A 1 492 ? 13.687 5.576 17.721 1.00 72.38 492 GLY A O 1
ATOM 3795 N N . THR A 1 493 ? 14.231 4.413 15.895 1.00 69.31 493 THR A N 1
ATOM 3796 C CA . THR A 1 493 ? 14.455 5.573 15.024 1.00 69.31 493 THR A CA 1
ATOM 3797 C C . THR A 1 493 ? 13.129 6.024 14.418 1.00 69.31 493 THR A C 1
ATOM 3799 O O . THR A 1 493 ? 12.639 5.398 13.481 1.00 69.31 493 THR A O 1
ATOM 3802 N N . ALA A 1 494 ? 12.522 7.091 14.944 1.00 63.00 494 ALA A N 1
ATOM 3803 C CA . ALA A 1 494 ? 11.230 7.588 14.461 1.00 63.00 494 ALA A CA 1
ATOM 3804 C C . ALA A 1 494 ? 11.230 7.794 12.930 1.00 63.00 494 ALA A C 1
ATOM 3806 O O . ALA A 1 494 ? 11.995 8.601 12.405 1.00 63.00 494 ALA A O 1
ATOM 3807 N N . MET A 1 495 ? 10.367 7.054 12.225 1.00 72.31 495 MET A N 1
ATOM 3808 C CA . MET A 1 495 ? 10.277 7.058 10.764 1.00 72.31 495 MET A CA 1
ATOM 3809 C C . MET A 1 495 ? 8.858 7.437 10.346 1.00 72.31 495 MET A C 1
ATOM 3811 O O . MET A 1 495 ? 7.951 6.608 10.362 1.00 72.31 495 MET A O 1
ATOM 3815 N N . LEU A 1 496 ? 8.672 8.705 9.981 1.00 79.56 496 LEU A N 1
ATOM 3816 C CA . LEU A 1 496 ? 7.470 9.177 9.299 1.00 79.56 496 LEU A CA 1
ATOM 3817 C C . LEU A 1 496 ? 7.729 9.119 7.793 1.00 79.56 496 LEU A C 1
ATOM 3819 O O . LEU A 1 496 ? 8.624 9.801 7.296 1.00 79.56 496 LEU A O 1
ATOM 3823 N N . TYR A 1 497 ? 6.955 8.305 7.077 1.00 83.56 497 TYR A N 1
ATOM 3824 C CA . TYR A 1 497 ? 7.028 8.203 5.622 1.00 83.56 497 TYR A CA 1
ATOM 3825 C C . TYR A 1 497 ? 5.897 9.017 4.987 1.00 83.56 497 TYR A C 1
ATOM 3827 O O . TYR A 1 497 ? 4.728 8.829 5.322 1.00 83.56 497 TYR A O 1
ATOM 3835 N N . ALA A 1 498 ? 6.235 9.924 4.070 1.00 86.62 498 ALA A N 1
ATOM 3836 C CA . ALA A 1 498 ? 5.246 10.713 3.344 1.00 86.62 498 ALA A CA 1
ATOM 3837 C C . ALA A 1 498 ? 4.685 9.902 2.165 1.00 86.62 498 ALA A C 1
ATOM 3839 O O . ALA A 1 498 ? 5.413 9.587 1.224 1.00 86.62 498 ALA A O 1
ATOM 3840 N N . ILE A 1 499 ? 3.391 9.580 2.217 1.00 88.81 499 ILE A N 1
ATOM 3841 C CA . ILE A 1 499 ? 2.670 8.943 1.107 1.00 88.81 499 ILE A CA 1
ATOM 3842 C C . ILE A 1 499 ? 2.708 9.891 -0.110 1.00 88.81 499 ILE A C 1
ATOM 3844 O O . ILE A 1 499 ? 2.372 11.069 0.039 1.00 88.81 499 ILE A O 1
ATOM 3848 N N . PRO A 1 500 ? 3.126 9.429 -1.303 1.00 90.81 500 PRO A N 1
ATOM 3849 C CA . PRO A 1 500 ? 3.175 10.262 -2.502 1.00 90.81 500 PRO A CA 1
ATOM 3850 C C . PRO A 1 500 ? 1.774 10.694 -2.964 1.00 90.81 500 PRO A C 1
ATOM 3852 O O . PRO A 1 500 ? 0.796 9.954 -2.857 1.00 90.81 500 PRO A O 1
ATOM 3855 N N . ASN A 1 501 ? 1.674 11.891 -3.543 1.00 87.38 501 ASN A N 1
ATOM 3856 C CA . ASN A 1 501 ? 0.390 12.445 -3.980 1.00 87.38 501 ASN A CA 1
ATOM 3857 C C . ASN A 1 501 ? -0.254 11.647 -5.131 1.00 87.38 501 ASN A C 1
ATOM 3859 O O . ASN A 1 501 ? -1.471 11.480 -5.140 1.00 87.38 501 ASN A O 1
ATOM 3863 N N . GLY A 1 502 ? 0.545 11.172 -6.092 1.00 85.81 502 GLY A N 1
ATOM 3864 C CA . GLY A 1 502 ? 0.046 10.746 -7.405 1.00 85.81 502 GLY A CA 1
ATOM 3865 C C . GLY A 1 502 ? -0.505 11.920 -8.229 1.00 85.81 502 GLY A C 1
ATOM 3866 O O . GLY A 1 502 ? -0.377 13.094 -7.854 1.00 85.81 502 GLY A O 1
ATOM 3867 N N . ASN A 1 503 ? -1.161 11.614 -9.347 1.00 80.19 503 ASN A N 1
ATOM 3868 C CA . ASN A 1 503 ? -1.678 12.604 -10.285 1.00 80.19 503 ASN A CA 1
ATOM 3869 C C . ASN A 1 503 ? -3.040 13.179 -9.847 1.00 80.19 503 ASN A C 1
ATOM 3871 O O . ASN A 1 503 ? -4.085 12.951 -10.456 1.00 80.19 503 ASN A O 1
ATOM 3875 N N . LEU A 1 504 ? -3.015 14.038 -8.827 1.00 72.81 504 LEU A N 1
ATOM 3876 C CA . LEU A 1 504 ? -4.181 14.793 -8.337 1.00 72.81 504 LEU A CA 1
ATOM 3877 C C . LEU A 1 504 ? -4.722 15.858 -9.327 1.00 72.81 504 LEU A C 1
ATOM 3879 O O . LEU A 1 504 ? -5.485 16.732 -8.920 1.00 72.81 504 LEU A O 1
ATOM 3883 N N . ARG A 1 505 ? -4.312 15.847 -10.605 1.00 60.09 505 ARG A N 1
ATOM 3884 C CA . ARG A 1 505 ? -4.637 16.879 -11.615 1.00 60.09 505 ARG A CA 1
ATOM 3885 C C . ARG A 1 505 ? -5.656 16.429 -12.666 1.00 60.09 505 ARG A C 1
ATOM 3887 O O . ARG A 1 505 ? -5.825 17.102 -13.680 1.00 60.09 505 ARG A O 1
ATOM 3894 N N . ASN A 1 506 ? -6.311 15.292 -12.454 1.00 54.91 506 ASN A N 1
ATOM 3895 C CA . ASN A 1 506 ? -7.378 14.824 -13.330 1.00 54.91 506 ASN A CA 1
ATOM 3896 C C . ASN A 1 506 ? -8.665 15.628 -13.068 1.00 54.91 506 ASN A C 1
ATOM 3898 O O . ASN A 1 506 ? -9.462 15.241 -12.219 1.00 54.91 506 ASN A O 1
ATOM 3902 N N . ASP A 1 507 ? -8.892 16.697 -13.843 1.00 49.06 507 ASP A N 1
ATOM 3903 C CA . ASP A 1 507 ? -10.110 17.542 -13.840 1.00 49.06 507 ASP A CA 1
ATOM 3904 C C . ASP A 1 507 ? -11.406 16.802 -14.270 1.00 49.06 507 ASP A C 1
ATOM 3906 O O . ASP A 1 507 ? -12.441 17.422 -14.524 1.00 49.06 507 ASP A O 1
ATOM 3910 N N . ASN A 1 508 ? -11.369 15.469 -14.372 1.00 48.78 508 ASN A N 1
ATOM 3911 C CA . ASN A 1 508 ? -12.564 14.644 -14.518 1.00 48.78 508 ASN A CA 1
ATOM 3912 C C . ASN A 1 508 ? -13.475 14.882 -13.306 1.00 48.78 508 ASN A C 1
ATOM 3914 O O . ASN A 1 508 ? -12.983 14.925 -12.177 1.00 48.78 508 ASN A O 1
ATOM 3918 N N . GLU A 1 509 ? -14.793 14.984 -13.513 1.00 46.91 509 GLU A N 1
ATOM 3919 C CA . GLU A 1 509 ? -15.738 15.043 -12.394 1.00 46.91 509 GLU A CA 1
ATOM 3920 C C . GLU A 1 509 ? -15.485 13.856 -11.461 1.00 46.91 509 GLU A C 1
ATOM 3922 O O . GLU A 1 509 ? -15.705 12.703 -11.838 1.00 46.91 509 GLU A O 1
ATOM 3927 N N . ILE A 1 510 ? -15.015 14.142 -10.242 1.00 50.09 510 ILE A N 1
ATOM 3928 C CA . ILE A 1 510 ? -14.930 13.144 -9.181 1.00 50.09 510 ILE A CA 1
ATOM 3929 C C . ILE A 1 510 ? -16.365 12.686 -8.954 1.00 50.09 510 ILE A C 1
ATOM 3931 O O . ILE A 1 510 ? -17.172 13.420 -8.378 1.00 50.09 510 ILE A O 1
ATOM 3935 N N . THR A 1 511 ? -16.698 11.491 -9.441 1.00 44.94 511 THR A N 1
ATOM 3936 C CA . THR A 1 511 ? -17.994 10.867 -9.196 1.00 44.94 511 THR A CA 1
ATOM 3937 C C . THR A 1 511 ? -18.097 10.659 -7.699 1.00 44.94 511 THR A C 1
ATOM 3939 O O . THR A 1 511 ? -17.494 9.729 -7.167 1.00 44.94 511 THR A O 1
ATOM 3942 N N . PHE A 1 512 ? -18.784 11.581 -7.020 1.00 48.25 512 PHE A N 1
ATOM 3943 C CA . PHE A 1 512 ? -18.820 11.652 -5.567 1.00 48.25 512 PHE A CA 1
ATOM 3944 C C . PHE A 1 512 ? -19.372 10.346 -4.998 1.00 48.25 512 PHE A C 1
ATOM 3946 O O . PHE A 1 512 ? -20.585 10.143 -4.915 1.00 48.25 512 PHE A O 1
ATOM 3953 N N . TYR A 1 513 ? -18.455 9.486 -4.554 1.00 52.75 513 TYR A N 1
ATOM 3954 C CA . TYR A 1 513 ? -18.754 8.449 -3.583 1.00 52.75 513 TYR A CA 1
ATOM 3955 C C . TYR A 1 513 ? -19.465 9.126 -2.414 1.00 52.75 513 TYR A C 1
ATOM 3957 O O . TYR A 1 513 ? -19.037 10.195 -1.968 1.00 52.75 513 TYR A O 1
ATOM 3965 N N . SER A 1 514 ? -20.595 8.548 -1.992 1.00 55.31 514 SER A N 1
ATOM 3966 C CA . SER A 1 514 ? -21.493 9.175 -1.021 1.00 55.31 514 SER A CA 1
ATOM 3967 C C . SER A 1 514 ? -20.694 9.654 0.184 1.00 55.31 514 SER A C 1
ATOM 3969 O O . SER A 1 514 ? -20.110 8.840 0.898 1.00 55.31 514 SER A O 1
ATOM 3971 N N . LEU A 1 515 ? -20.659 10.975 0.389 1.00 58.88 515 LEU A N 1
ATOM 3972 C CA . LEU A 1 515 ? -19.872 11.590 1.451 1.00 58.88 515 LEU A CA 1
ATOM 3973 C C . LEU A 1 515 ? -20.211 10.925 2.786 1.00 58.88 515 LEU A C 1
ATOM 3975 O O . LEU A 1 515 ? -21.390 10.839 3.142 1.00 58.88 515 LEU A O 1
ATOM 3979 N N . SER A 1 516 ? -19.187 10.475 3.518 1.00 71.75 516 SER A N 1
ATOM 3980 C CA . SER A 1 516 ? -19.383 9.767 4.785 1.00 71.75 516 SER A CA 1
ATOM 3981 C C . SER A 1 516 ? -20.266 10.580 5.732 1.00 71.75 516 SER A C 1
ATOM 3983 O O . SER A 1 516 ? -20.262 11.816 5.699 1.00 71.75 516 SER A O 1
ATOM 3985 N N . GLU A 1 517 ? -21.048 9.899 6.570 1.00 81.75 517 GLU A N 1
ATOM 3986 C CA . GLU A 1 517 ? -22.002 10.553 7.472 1.00 81.75 517 GLU A CA 1
ATOM 3987 C C . GLU A 1 517 ? -21.311 11.636 8.320 1.00 81.75 517 GLU A C 1
ATOM 3989 O O . GLU A 1 517 ? -21.789 12.767 8.403 1.00 81.75 517 GLU A O 1
ATOM 3994 N N . THR A 1 518 ? -20.122 11.322 8.841 1.00 87.81 518 THR A N 1
ATOM 3995 C CA . THR A 1 518 ? -19.258 12.218 9.617 1.00 87.81 518 THR A CA 1
ATOM 3996 C C . THR A 1 518 ? -18.817 13.453 8.827 1.00 87.81 518 THR A C 1
ATOM 3998 O O . THR A 1 518 ? -19.014 14.576 9.285 1.00 87.81 518 THR A O 1
ATOM 4001 N N . PHE A 1 519 ? -18.279 13.294 7.612 1.00 87.12 519 PHE A N 1
ATOM 4002 C CA . PHE A 1 519 ? -17.848 14.432 6.785 1.00 87.12 519 PHE A CA 1
ATOM 4003 C C . PHE A 1 519 ? -19.037 15.297 6.334 1.00 87.12 519 PHE A C 1
ATOM 4005 O O . PHE A 1 519 ? -18.959 16.528 6.322 1.00 87.12 519 PHE A O 1
ATOM 4012 N N . SER A 1 520 ? -20.170 14.657 6.039 1.00 88.06 520 SER A N 1
ATOM 4013 C CA . SER A 1 520 ? -21.445 15.321 5.758 1.00 88.06 520 SER A CA 1
ATOM 4014 C C . SER A 1 520 ? -21.982 16.093 6.972 1.00 88.06 520 SER A C 1
ATOM 4016 O O . SER A 1 520 ? -22.554 17.171 6.802 1.00 88.06 520 SER A O 1
ATOM 4018 N N . SER A 1 521 ? -21.785 15.576 8.190 1.00 90.94 521 SER A N 1
ATOM 4019 C CA . SER A 1 521 ? -22.108 16.250 9.454 1.00 90.94 521 SER A CA 1
ATOM 4020 C C . SER A 1 521 ? -21.218 17.477 9.668 1.00 90.94 521 SER A C 1
ATOM 4022 O O . SER A 1 521 ? -21.742 18.582 9.805 1.00 90.94 521 SER A O 1
ATOM 4024 N N . ILE A 1 522 ? -19.890 17.326 9.565 1.00 93.31 522 ILE A N 1
ATOM 4025 C CA . ILE A 1 522 ? -18.906 18.419 9.685 1.00 93.31 522 ILE A CA 1
ATOM 4026 C C . ILE A 1 522 ? -19.231 19.560 8.711 1.00 93.31 522 ILE A C 1
ATOM 4028 O O . ILE A 1 522 ? -19.348 20.715 9.128 1.00 93.31 522 ILE A O 1
ATOM 4032 N N . LYS A 1 523 ? -19.464 19.254 7.425 1.00 91.06 523 LYS A N 1
ATOM 4033 C CA . LYS A 1 523 ? -19.828 20.269 6.419 1.00 91.06 523 LYS A CA 1
ATOM 4034 C C . LYS A 1 523 ? -21.179 20.939 6.673 1.00 91.06 523 LYS A C 1
ATOM 4036 O O . LYS A 1 523 ? -21.319 22.119 6.369 1.00 91.06 523 LYS A O 1
ATOM 4041 N N . ARG A 1 524 ? -22.162 20.230 7.237 1.00 92.56 524 ARG A N 1
ATOM 4042 C CA . ARG A 1 524 ? -23.484 20.793 7.577 1.00 92.56 524 ARG A CA 1
ATOM 4043 C C . ARG A 1 524 ? -23.448 21.656 8.842 1.00 92.56 524 ARG A C 1
ATOM 4045 O O . ARG A 1 524 ? -24.150 22.659 8.906 1.00 92.56 524 ARG A O 1
ATOM 4052 N N . ARG A 1 525 ? -22.651 21.259 9.836 1.00 94.69 525 ARG A N 1
ATOM 4053 C CA . ARG A 1 525 ? -22.457 21.961 11.115 1.00 94.69 525 ARG A CA 1
ATOM 4054 C C . ARG A 1 525 ? -21.540 23.179 10.970 1.00 94.69 525 ARG A C 1
ATOM 4056 O O . ARG A 1 525 ? -21.666 24.124 11.739 1.00 94.69 525 ARG A O 1
ATOM 4063 N N . GLY A 1 526 ? -20.635 23.163 9.989 1.00 95.56 526 GLY A N 1
ATOM 4064 C CA . GLY A 1 526 ? -19.645 24.220 9.772 1.00 95.56 526 GLY A CA 1
ATOM 4065 C C . GLY A 1 526 ? -18.496 24.206 10.786 1.00 95.56 526 GLY A C 1
ATOM 4066 O O . GLY A 1 526 ? -17.756 25.184 10.866 1.00 95.56 526 GLY A O 1
ATOM 4067 N N . SER A 1 527 ? -18.344 23.120 11.551 1.00 95.75 527 SER A N 1
ATOM 4068 C CA . SER A 1 527 ? -17.263 22.925 12.520 1.00 95.75 527 SER A CA 1
ATOM 4069 C C . SER A 1 527 ? -16.909 21.448 12.704 1.00 95.75 527 SER A C 1
ATOM 4071 O O . SER A 1 527 ? -17.739 20.570 12.453 1.00 95.75 527 SER A O 1
ATOM 4073 N N . LEU A 1 528 ? -15.694 21.185 13.181 1.00 95.94 528 LEU A N 1
ATOM 4074 C CA . LEU A 1 528 ? -15.190 19.884 13.628 1.00 95.94 528 LEU A CA 1
ATOM 4075 C C . LEU A 1 528 ? -15.267 19.803 15.162 1.00 95.94 528 LEU A C 1
ATOM 4077 O O . LEU A 1 528 ? -14.663 20.628 15.840 1.00 95.94 528 LEU A O 1
ATOM 4081 N N . ASN A 1 529 ? -15.956 18.808 15.715 1.00 96.00 529 ASN A N 1
ATOM 4082 C CA . ASN A 1 529 ? -15.862 18.433 17.124 1.00 96.00 529 ASN A CA 1
ATOM 4083 C C . ASN A 1 529 ? -14.639 17.516 17.294 1.00 96.00 529 ASN A C 1
ATOM 4085 O O . ASN A 1 529 ? -14.699 16.333 16.955 1.00 96.00 529 ASN A O 1
ATOM 4089 N N . CYS A 1 530 ? -13.526 18.059 17.787 1.00 94.81 530 CYS A N 1
ATOM 4090 C CA . CYS A 1 530 ? -12.263 17.333 17.909 1.00 94.81 530 CYS A CA 1
ATOM 4091 C C . CYS A 1 530 ? -11.989 16.938 19.364 1.00 94.81 530 CYS A C 1
ATOM 4093 O O . CYS A 1 530 ? -11.840 17.802 20.231 1.00 94.81 530 CYS A O 1
ATOM 4095 N N . GLY A 1 531 ? -11.903 15.634 19.622 1.00 93.19 531 GLY A N 1
ATOM 4096 C CA . GLY A 1 531 ? -11.482 15.090 20.906 1.00 93.19 531 GLY A CA 1
ATOM 4097 C C . GLY A 1 531 ? -9.965 15.098 21.059 1.00 93.19 531 GLY A C 1
ATOM 4098 O O . GLY A 1 531 ? -9.244 14.674 20.155 1.00 93.19 531 GLY A O 1
ATOM 4099 N N . LEU A 1 532 ? -9.484 15.527 22.221 1.00 89.88 532 LEU A N 1
ATOM 4100 C CA . LEU A 1 532 ? -8.080 15.467 22.618 1.00 89.88 532 LEU A CA 1
ATOM 4101 C C . LEU A 1 532 ? -7.947 14.564 23.848 1.00 89.88 532 LEU A C 1
ATOM 4103 O O . LEU A 1 532 ? -8.428 14.930 24.920 1.00 89.88 532 LEU A O 1
ATOM 4107 N N . LEU A 1 533 ? -7.278 13.416 23.710 1.00 86.62 533 LEU A N 1
ATOM 4108 C CA . LEU A 1 533 ? -6.803 12.649 24.863 1.00 86.62 533 LEU A CA 1
ATOM 4109 C C . LEU A 1 533 ? -5.516 13.299 25.382 1.00 86.62 533 LEU A C 1
ATOM 4111 O O . LEU A 1 533 ? -4.562 13.498 24.627 1.00 86.62 533 LEU A O 1
ATOM 4115 N N . ILE A 1 534 ? -5.505 13.646 26.666 1.00 78.06 534 ILE A N 1
ATOM 4116 C CA . ILE A 1 534 ? -4.459 14.440 27.310 1.00 78.06 534 ILE A CA 1
ATOM 4117 C C . ILE A 1 534 ? -3.914 13.662 28.511 1.00 78.06 534 ILE A C 1
ATOM 4119 O O . ILE A 1 534 ? -4.668 13.040 29.252 1.00 78.06 534 ILE A O 1
ATOM 4123 N N . GLN A 1 535 ? -2.588 13.667 28.668 1.00 70.00 535 GLN A N 1
ATOM 4124 C CA . GLN A 1 535 ? -1.892 12.869 29.679 1.00 70.00 535 GLN A CA 1
ATOM 4125 C C . GLN A 1 535 ? -1.967 13.488 31.084 1.00 70.00 535 GLN A C 1
ATOM 4127 O O . GLN A 1 535 ? -2.104 14.706 31.238 1.00 70.00 535 GLN A O 1
ATOM 4132 N N . ASP A 1 536 ? -1.808 12.635 32.099 1.00 61.22 536 ASP A N 1
ATOM 4133 C CA . ASP A 1 536 ? -1.763 13.018 33.511 1.00 61.22 536 ASP A CA 1
ATOM 4134 C C . ASP A 1 536 ? -0.764 14.158 33.771 1.00 61.22 536 ASP A C 1
ATOM 4136 O O . ASP A 1 536 ? 0.409 14.084 33.401 1.00 61.22 536 ASP A O 1
ATOM 4140 N N . GLY A 1 537 ? -1.231 15.212 34.446 1.00 55.41 537 GLY A N 1
ATOM 4141 C CA . GLY A 1 537 ? -0.436 16.403 34.775 1.00 55.41 537 GLY A CA 1
ATOM 4142 C C . GLY A 1 537 ? -0.927 17.706 34.136 1.00 55.41 537 GLY A C 1
ATOM 4143 O O . GLY A 1 537 ? -0.510 18.773 34.580 1.00 55.41 537 GLY A O 1
ATOM 4144 N N . TYR A 1 538 ? -1.845 17.643 33.166 1.00 56.38 538 TYR A N 1
ATOM 4145 C CA . TYR A 1 538 ? -2.568 18.808 32.637 1.00 56.38 538 TYR A CA 1
ATOM 4146 C C . TYR A 1 538 ? -4.003 18.851 33.187 1.00 56.38 538 TYR A C 1
ATOM 4148 O O . TYR A 1 538 ? -4.713 17.842 33.148 1.00 56.38 538 TYR A O 1
ATOM 4156 N N . SER A 1 539 ? -4.441 20.008 33.700 1.00 55.34 539 SER A N 1
ATOM 4157 C CA . SER A 1 539 ? -5.796 20.170 34.246 1.00 55.34 539 SER A CA 1
ATOM 4158 C C . SER A 1 539 ? -6.811 20.590 33.177 1.00 55.34 539 SER A C 1
ATOM 4160 O O . SER A 1 539 ? -6.486 21.329 32.247 1.00 55.34 539 SER A O 1
ATOM 4162 N N . GLU A 1 540 ? -8.063 20.149 33.325 1.00 54.03 540 GLU A N 1
ATOM 4163 C CA . GLU A 1 540 ? -9.175 20.551 32.449 1.00 54.03 540 GLU A CA 1
ATOM 4164 C C . GLU A 1 540 ? -9.434 22.073 32.504 1.00 54.03 540 GLU A C 1
ATOM 4166 O O . GLU A 1 540 ? -9.796 22.685 31.496 1.00 54.03 540 GLU A O 1
ATOM 4171 N N . ASP A 1 541 ? -9.141 22.709 33.643 1.00 52.38 541 ASP A N 1
ATOM 4172 C CA . ASP A 1 541 ? -9.198 24.163 33.822 1.00 52.38 541 ASP A CA 1
ATOM 4173 C C . ASP A 1 541 ? -8.123 24.902 32.999 1.00 52.38 541 ASP A C 1
ATOM 4175 O O . ASP A 1 541 ? -8.441 25.887 32.332 1.00 52.38 541 ASP A O 1
ATOM 4179 N N . ASP A 1 542 ? -6.868 24.426 32.960 1.00 49.72 542 ASP A N 1
ATOM 4180 C CA . ASP A 1 542 ? -5.806 25.023 32.121 1.00 49.72 542 ASP A CA 1
ATOM 4181 C C . ASP A 1 542 ? -6.187 25.016 30.630 1.00 49.72 542 ASP A C 1
ATOM 4183 O O . ASP A 1 542 ? -5.860 25.939 29.873 1.00 49.72 542 ASP A O 1
ATOM 4187 N N . ILE A 1 543 ? -6.896 23.964 30.215 1.00 53.44 543 ILE A N 1
ATOM 4188 C CA . ILE A 1 543 ? -7.316 23.706 28.836 1.00 53.44 543 ILE A CA 1
ATOM 4189 C C . ILE A 1 543 ? -8.525 24.562 28.439 1.00 53.44 543 ILE A C 1
ATOM 4191 O O . ILE A 1 543 ? -8.561 25.095 27.330 1.00 53.44 543 ILE A O 1
ATOM 4195 N N . THR A 1 544 ? -9.513 24.699 29.325 1.00 50.56 544 THR A N 1
ATOM 4196 C CA . THR A 1 544 ? -10.788 25.374 29.026 1.00 50.56 544 THR A CA 1
ATOM 4197 C C . THR A 1 544 ? -10.783 26.865 29.367 1.00 50.56 544 THR A C 1
ATOM 4199 O O . THR A 1 544 ? -11.386 27.661 28.643 1.00 50.56 544 THR A O 1
ATOM 4202 N N . ALA A 1 545 ? -10.076 27.285 30.422 1.00 45.94 545 ALA A N 1
ATOM 4203 C CA . ALA A 1 545 ? -10.004 28.689 30.830 1.00 45.94 545 ALA A CA 1
ATOM 4204 C C . ALA A 1 545 ? -8.978 29.505 30.022 1.00 45.94 545 ALA A C 1
ATOM 4206 O O . ALA A 1 545 ? -9.058 30.738 29.985 1.00 45.94 545 ALA A O 1
ATOM 4207 N N . SER A 1 546 ? -8.015 28.852 29.359 1.00 45.59 546 SER A N 1
ATOM 4208 C CA . SER A 1 546 ? -6.990 29.528 28.561 1.00 45.59 546 SER A CA 1
ATOM 4209 C C . SER A 1 546 ? -7.253 29.422 27.054 1.00 45.59 546 SER A C 1
ATOM 4211 O O . SER A 1 546 ? -7.558 28.367 26.510 1.00 45.59 546 SER A O 1
ATOM 4213 N N . LYS A 1 547 ? -7.037 30.521 26.316 1.00 50.97 547 LYS A N 1
ATOM 4214 C CA . LYS A 1 547 ? -6.993 30.512 24.836 1.00 50.97 547 LYS A CA 1
ATOM 4215 C C . LYS A 1 547 ? -5.670 29.922 24.313 1.00 50.97 547 LYS A C 1
ATOM 4217 O O . LYS A 1 547 ? -5.031 30.514 23.443 1.00 50.97 547 LYS A O 1
ATOM 4222 N N . ARG A 1 548 ? -5.198 28.839 24.938 1.00 53.59 548 ARG A N 1
ATOM 4223 C CA . ARG A 1 548 ? -3.885 28.213 24.729 1.00 53.59 548 ARG A CA 1
ATOM 4224 C C . ARG A 1 548 ? -3.947 26.697 24.923 1.00 53.59 548 ARG A C 1
ATOM 4226 O O . ARG A 1 548 ? -3.088 26.110 25.570 1.00 53.59 548 ARG A O 1
ATOM 4233 N N . LEU A 1 549 ? -4.899 26.053 24.255 1.00 62.88 549 LEU A N 1
ATOM 4234 C CA . LEU A 1 549 ? -4.633 24.715 23.738 1.00 62.88 549 LEU A CA 1
ATOM 4235 C C . LEU A 1 549 ? -3.402 24.803 22.817 1.00 62.88 549 LEU A C 1
ATOM 4237 O O . LEU A 1 549 ? -3.409 25.558 21.846 1.00 62.88 549 LEU A O 1
ATOM 4241 N N . PHE A 1 550 ? -2.327 24.084 23.147 1.00 63.84 550 PHE A N 1
ATOM 4242 C CA . PHE A 1 550 ? -1.107 24.014 22.338 1.00 63.84 550 PHE A CA 1
ATOM 4243 C C . PHE A 1 550 ? -0.563 22.583 22.285 1.00 63.84 550 PHE A C 1
ATOM 4245 O O . PHE A 1 550 ? -0.765 21.794 23.204 1.00 63.84 550 PHE A O 1
ATOM 4252 N N . GLY A 1 551 ? 0.155 22.256 21.209 1.00 77.69 551 GLY A N 1
ATOM 4253 C CA . GLY A 1 551 ? 0.727 20.928 20.971 1.00 77.69 551 GLY A CA 1
ATOM 4254 C C . GLY A 1 551 ? 0.158 20.255 19.722 1.00 77.69 551 GLY A C 1
ATOM 4255 O O . GLY A 1 551 ? -0.817 20.720 19.136 1.00 77.69 551 GLY A O 1
ATOM 4256 N N . MET A 1 552 ? 0.780 19.147 19.304 1.00 81.88 552 MET A N 1
ATOM 4257 C CA . MET A 1 552 ? 0.508 18.519 18.002 1.00 81.88 552 MET A CA 1
ATOM 4258 C C . MET A 1 552 ? -0.967 18.151 17.794 1.00 81.88 552 MET A C 1
ATOM 4260 O O . MET A 1 552 ? -1.482 18.345 16.699 1.00 81.88 552 MET A O 1
ATOM 4264 N N . GLY A 1 553 ? -1.658 17.661 18.831 1.00 84.50 553 GLY A N 1
ATOM 4265 C CA . GLY A 1 553 ? -3.065 17.259 18.717 1.00 84.50 553 GLY A CA 1
ATOM 4266 C C . GLY A 1 553 ? -3.992 18.404 18.298 1.00 84.50 553 GLY A C 1
ATOM 4267 O O . GLY A 1 553 ? -4.862 18.214 17.454 1.00 84.50 553 GLY A O 1
ATOM 4268 N N . VAL A 1 554 ? -3.730 19.610 18.809 1.00 87.94 554 VAL A N 1
ATOM 4269 C CA . VAL A 1 554 ? -4.462 20.838 18.465 1.00 87.94 554 VAL A CA 1
ATOM 4270 C C . VAL A 1 554 ? -4.272 21.161 16.985 1.00 87.94 554 VAL A C 1
ATOM 4272 O O . VAL A 1 554 ? -5.246 21.278 16.242 1.00 87.94 554 VAL A O 1
ATOM 4275 N N . SER A 1 555 ? -3.016 21.187 16.533 1.00 89.81 555 SER A N 1
ATOM 4276 C CA . SER A 1 555 ? -2.673 21.474 15.139 1.00 89.81 555 SER A CA 1
ATOM 4277 C C . SER A 1 555 ? -3.166 20.406 14.159 1.00 89.81 555 SER A C 1
ATOM 4279 O O . SER A 1 555 ? -3.458 20.740 13.011 1.00 89.81 555 SER A O 1
ATOM 4281 N N . TYR A 1 556 ? -3.337 19.148 14.585 1.00 91.06 556 TYR A N 1
ATOM 4282 C CA . TYR A 1 556 ? -4.025 18.136 13.777 1.00 91.06 556 TYR A CA 1
ATOM 4283 C C . TYR A 1 556 ? -5.512 18.462 13.601 1.00 91.06 556 TYR A C 1
ATOM 4285 O O . TYR A 1 556 ? -5.982 18.444 12.466 1.00 91.06 556 TYR A O 1
ATOM 4293 N N . CYS A 1 557 ? -6.240 18.843 14.657 1.00 92.75 557 CYS A N 1
ATOM 4294 C CA . CYS A 1 557 ? -7.634 19.292 14.530 1.00 92.75 557 CYS A CA 1
ATOM 4295 C C . CYS A 1 557 ? -7.774 20.515 13.602 1.00 92.75 557 CYS A C 1
ATOM 4297 O O . CYS A 1 557 ? -8.630 20.532 12.715 1.00 92.75 557 CYS A O 1
ATOM 4299 N N . GLU A 1 558 ? -6.912 21.523 13.782 1.00 93.56 558 GLU A N 1
ATOM 4300 C CA . GLU A 1 558 ? -6.882 22.752 12.973 1.00 93.56 558 GLU A CA 1
ATOM 4301 C C . GLU A 1 558 ? -6.584 22.451 11.495 1.00 93.56 558 GLU A C 1
ATOM 4303 O O . GLU A 1 558 ? -7.248 22.981 10.600 1.00 93.56 558 GLU A O 1
ATOM 4308 N N . THR A 1 559 ? -5.623 21.562 11.221 1.00 92.69 559 THR A N 1
ATOM 4309 C CA . THR A 1 559 ? -5.253 21.139 9.858 1.00 92.69 559 THR A CA 1
ATOM 4310 C C . THR A 1 559 ? -6.363 20.316 9.208 1.00 92.69 559 THR A C 1
ATOM 4312 O O . THR A 1 559 ? -6.713 20.567 8.052 1.00 92.69 559 THR A O 1
ATOM 4315 N N . LEU A 1 560 ? -6.971 19.386 9.956 1.00 92.69 560 LEU A N 1
ATOM 4316 C CA . LEU A 1 560 ? -8.114 18.601 9.493 1.00 92.69 560 LEU A CA 1
ATOM 4317 C C . LEU A 1 560 ? -9.249 19.535 9.075 1.00 92.69 560 LEU A C 1
ATOM 4319 O O . LEU A 1 560 ? -9.630 19.531 7.905 1.00 92.69 560 LEU A O 1
ATOM 4323 N N . VAL A 1 561 ? -9.737 20.408 9.962 1.00 94.25 561 VAL A N 1
ATOM 4324 C CA . VAL A 1 561 ? -10.856 21.291 9.604 1.00 94.25 561 VAL A CA 1
ATOM 4325 C C . VAL A 1 561 ? -10.496 22.278 8.487 1.00 94.25 561 VAL A C 1
ATOM 4327 O O . VAL A 1 561 ? -11.329 22.533 7.618 1.00 94.25 561 VAL A O 1
ATOM 4330 N N . SER A 1 562 ? -9.244 22.749 8.422 1.00 94.12 562 SER A N 1
ATOM 4331 C CA . SER A 1 562 ? -8.761 23.591 7.316 1.00 94.12 562 SER A CA 1
ATOM 4332 C C . SER A 1 562 ? -8.892 22.897 5.961 1.00 94.12 562 SER A C 1
ATOM 4334 O O . SER A 1 562 ? -9.342 23.520 5.000 1.00 94.12 562 SER A O 1
ATOM 4336 N N . SER A 1 563 ? -8.551 21.608 5.873 1.00 90.25 563 SER A N 1
ATOM 4337 C CA . SER A 1 563 ? -8.691 20.845 4.626 1.00 90.25 563 SER A CA 1
ATOM 4338 C C . SER A 1 563 ? -10.155 20.602 4.230 1.00 90.25 563 SER A C 1
ATOM 4340 O O . SER A 1 563 ? -10.478 20.569 3.044 1.00 90.25 563 SER A O 1
ATOM 4342 N N . MET A 1 564 ? -11.061 20.490 5.208 1.00 89.69 564 MET A N 1
ATOM 4343 C CA . MET A 1 564 ? -12.482 20.198 4.977 1.00 89.69 564 MET A CA 1
ATOM 4344 C C . MET A 1 564 ? -13.336 21.448 4.697 1.00 89.69 564 MET A C 1
ATOM 4346 O O . MET A 1 564 ? -14.289 21.370 3.915 1.00 89.69 564 MET A O 1
ATOM 4350 N N . LEU A 1 565 ? -13.009 22.582 5.331 1.00 91.56 565 LEU A N 1
ATOM 4351 C CA . LEU A 1 565 ? -13.790 23.827 5.353 1.00 91.56 565 LEU A CA 1
ATOM 4352 C C . LEU A 1 565 ? -12.999 25.024 4.785 1.00 91.56 565 LEU A C 1
ATOM 4354 O O . LEU A 1 565 ? -12.923 26.091 5.395 1.00 91.56 565 LEU A O 1
ATOM 4358 N N . HIS A 1 566 ? -12.422 24.849 3.592 1.00 89.38 566 HIS A N 1
ATOM 4359 C CA . HIS A 1 566 ? -11.836 25.924 2.769 1.00 89.38 566 HIS A CA 1
ATOM 4360 C C . HIS A 1 566 ? -10.777 26.798 3.484 1.00 89.38 566 HIS A C 1
ATOM 4362 O O . HIS A 1 566 ? -10.719 28.009 3.279 1.00 89.38 566 HIS A O 1
ATOM 4368 N N . GLY A 1 567 ? -9.931 26.189 4.320 1.00 91.06 567 GLY A N 1
ATOM 4369 C CA . GLY A 1 567 ? -8.846 26.863 5.041 1.00 91.06 567 GLY A CA 1
ATOM 4370 C C . GLY A 1 567 ? -9.235 27.492 6.384 1.00 91.06 567 GLY A C 1
ATOM 4371 O O . GLY A 1 567 ? -8.393 28.131 7.013 1.00 91.06 567 GLY A O 1
ATOM 4372 N N . ASN A 1 568 ? -10.477 27.329 6.855 1.00 92.19 568 ASN A N 1
ATOM 4373 C CA . ASN A 1 568 ? -10.911 27.887 8.137 1.00 92.19 568 ASN A CA 1
ATOM 4374 C C . ASN A 1 568 ? -10.436 27.048 9.341 1.00 92.19 568 ASN A C 1
ATOM 4376 O O . ASN A 1 568 ? -11.210 26.286 9.920 1.00 92.19 568 ASN A O 1
ATOM 4380 N N . MET A 1 569 ? -9.177 27.235 9.750 1.00 91.31 569 MET A N 1
ATOM 4381 C CA . MET A 1 569 ? -8.570 26.564 10.913 1.00 91.31 569 MET A CA 1
ATOM 4382 C C . MET A 1 569 ? -9.325 26.770 12.236 1.00 91.31 569 MET A C 1
ATOM 4384 O O . MET A 1 569 ? -9.245 25.929 13.123 1.00 91.31 569 MET A O 1
ATOM 4388 N N . TYR A 1 570 ? -10.080 27.866 12.372 1.00 90.69 570 TYR A N 1
ATOM 4389 C CA . TYR A 1 570 ? -10.767 28.234 13.615 1.00 90.69 570 TYR A CA 1
ATOM 4390 C C . TYR A 1 570 ? -12.115 27.530 13.812 1.00 90.69 570 TYR A C 1
ATOM 4392 O O . TYR A 1 570 ? -12.769 27.730 14.832 1.00 90.69 570 TYR A O 1
ATOM 4400 N N . ALA A 1 571 ? -12.547 26.703 12.859 1.00 95.06 571 ALA A N 1
ATOM 4401 C CA . ALA A 1 571 ? -13.810 25.974 12.918 1.00 95.06 571 ALA A CA 1
ATOM 4402 C C . ALA A 1 571 ? -13.742 24.693 13.784 1.00 95.06 571 ALA A C 1
ATOM 4404 O O . ALA A 1 571 ? -14.396 23.701 13.466 1.00 95.06 571 ALA A O 1
ATOM 4405 N N . VAL A 1 572 ? -12.962 24.683 14.871 1.00 92.94 572 VAL A N 1
ATOM 4406 C CA . VAL A 1 572 ? -12.839 23.530 15.782 1.00 92.94 572 VAL A CA 1
ATOM 4407 C C . VAL A 1 572 ? -13.551 23.792 17.110 1.00 92.94 572 VAL A C 1
ATOM 4409 O O . VAL A 1 572 ? -13.253 24.755 17.812 1.00 92.94 572 VAL A O 1
ATOM 4412 N N . ASN A 1 573 ? -14.435 22.872 17.487 1.00 93.19 573 ASN A N 1
ATOM 4413 C CA . ASN A 1 573 ? -14.927 22.699 18.847 1.00 93.19 573 ASN A CA 1
ATOM 4414 C C . ASN A 1 573 ? -14.033 21.654 19.535 1.00 93.19 573 ASN A C 1
ATOM 4416 O O . ASN A 1 573 ? -14.138 20.464 19.236 1.00 93.19 573 ASN A O 1
ATOM 4420 N N . PHE A 1 574 ? -13.131 22.077 20.419 1.00 90.06 574 PHE A N 1
ATOM 4421 C CA . PHE A 1 574 ? -12.263 21.154 21.156 1.00 90.06 574 PHE A CA 1
ATOM 4422 C C . PHE A 1 574 ? -12.985 20.555 22.367 1.00 90.06 574 PHE A C 1
ATOM 4424 O O . PHE A 1 574 ? -13.653 21.276 23.105 1.00 90.06 574 PHE A O 1
ATOM 4431 N N . ILE A 1 575 ? -12.814 19.250 22.588 1.00 90.31 575 ILE A N 1
ATOM 4432 C CA . ILE A 1 575 ? -13.301 18.530 23.771 1.00 90.31 575 ILE A CA 1
ATOM 4433 C C . ILE A 1 575 ? -12.124 17.748 24.363 1.00 90.31 575 ILE A C 1
ATOM 4435 O O . ILE A 1 575 ? -11.474 16.975 23.661 1.00 90.31 575 ILE A O 1
ATOM 4439 N N . ALA A 1 576 ? -11.816 17.987 25.635 1.00 86.50 576 ALA A N 1
ATOM 4440 C CA . ALA A 1 576 ? -10.694 17.365 26.332 1.00 86.50 576 ALA A CA 1
ATOM 4441 C C . ALA A 1 576 ? -11.125 16.088 27.064 1.00 86.50 576 ALA A C 1
ATOM 4443 O O . ALA A 1 576 ? -12.236 16.007 27.579 1.00 86.50 576 ALA A O 1
ATOM 4444 N N . PHE A 1 577 ? -10.221 15.113 27.145 1.00 86.62 577 PHE A N 1
ATOM 4445 C CA . PHE A 1 577 ? -10.403 13.884 27.909 1.00 86.62 577 PHE A CA 1
ATOM 4446 C C . PHE A 1 577 ? -9.101 13.518 28.626 1.00 86.62 577 PHE A C 1
ATOM 4448 O O . PHE A 1 577 ? -8.035 13.537 28.015 1.00 86.62 577 PHE A O 1
ATOM 4455 N N . GLN A 1 578 ? -9.192 13.130 29.900 1.00 83.62 578 GLN A N 1
ATOM 4456 C CA . GLN A 1 578 ? -8.081 12.515 30.647 1.00 83.62 578 GLN A CA 1
ATOM 4457 C C . GLN A 1 578 ? -8.124 10.976 30.599 1.00 83.62 578 GLN A C 1
ATOM 4459 O O . GLN A 1 578 ? -7.120 10.313 30.834 1.00 83.62 578 GLN A O 1
ATOM 4464 N N . ASN A 1 579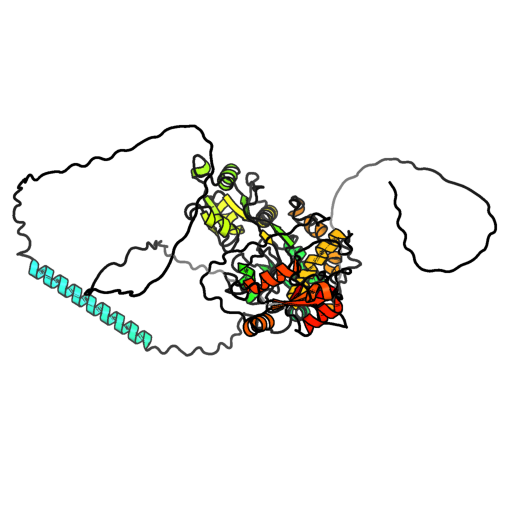 ? -9.281 10.388 30.273 1.00 85.44 579 ASN A N 1
ATOM 4465 C CA . ASN A 1 579 ? -9.473 8.942 30.197 1.00 85.44 579 ASN A CA 1
ATOM 4466 C C . ASN A 1 579 ? -9.724 8.484 28.748 1.00 85.44 579 ASN A C 1
ATOM 4468 O O . ASN A 1 579 ? -10.538 9.071 28.030 1.00 85.44 579 ASN A O 1
ATOM 4472 N N . ALA A 1 580 ? -9.035 7.416 28.333 1.00 84.38 580 ALA A N 1
ATOM 4473 C CA . ALA A 1 580 ? -9.097 6.903 26.969 1.00 84.38 580 ALA A CA 1
ATOM 4474 C C . ALA A 1 580 ? -10.460 6.271 26.647 1.00 84.38 580 ALA A C 1
ATOM 4476 O O . ALA A 1 580 ? -11.004 6.516 25.572 1.00 84.38 580 ALA A O 1
ATOM 4477 N N . GLU A 1 581 ? -11.041 5.513 27.572 1.00 84.88 581 GLU A N 1
ATOM 4478 C CA . GLU A 1 581 ? -12.289 4.773 27.370 1.00 84.88 581 GLU A CA 1
ATOM 4479 C C . GLU A 1 581 ? -13.481 5.726 27.171 1.00 84.88 581 GLU A C 1
ATOM 4481 O O . GLU A 1 581 ? -14.209 5.590 26.191 1.00 84.88 581 GLU A O 1
ATOM 4486 N N . ILE A 1 582 ? -13.609 6.765 28.005 1.00 88.19 582 ILE A N 1
ATOM 4487 C CA . ILE A 1 582 ? -14.615 7.833 27.852 1.00 88.19 582 ILE A CA 1
ATOM 4488 C C . ILE A 1 582 ? -14.414 8.594 26.531 1.00 88.19 582 ILE A C 1
ATOM 4490 O O . ILE A 1 582 ? -15.385 8.950 25.862 1.00 88.19 582 ILE A O 1
ATOM 4494 N N . SER A 1 583 ? -13.164 8.826 26.112 1.00 89.88 583 SER A N 1
ATOM 4495 C CA . SER A 1 583 ? -12.887 9.499 24.836 1.00 89.88 583 SER A CA 1
ATOM 4496 C C . SER A 1 583 ? -13.292 8.652 23.619 1.00 89.88 583 SER A C 1
ATOM 4498 O O . SER A 1 583 ? -13.811 9.185 22.637 1.00 89.88 583 SER A O 1
ATOM 4500 N N . LEU A 1 584 ? -13.133 7.326 23.704 1.00 89.25 584 LEU A N 1
ATOM 4501 C CA . LEU A 1 584 ? -13.578 6.369 22.688 1.00 89.25 584 LEU A CA 1
ATOM 4502 C C . LEU A 1 584 ? -15.108 6.240 22.668 1.00 89.25 584 LEU A C 1
ATOM 4504 O O . LEU A 1 584 ? -15.696 6.246 21.588 1.00 89.25 584 LEU A O 1
ATOM 4508 N N . GLU A 1 585 ? -15.764 6.220 23.832 1.00 88.12 585 GLU A N 1
ATOM 4509 C CA . GLU A 1 585 ? -17.228 6.277 23.933 1.00 88.12 585 GLU A CA 1
ATOM 4510 C C . GLU A 1 585 ? -17.783 7.568 23.303 1.00 88.12 585 GLU A C 1
ATOM 4512 O O . GLU A 1 585 ? -18.764 7.527 22.560 1.00 88.12 585 GLU A O 1
ATOM 4517 N N . ALA A 1 586 ? -17.135 8.715 23.527 1.00 91.38 586 ALA A N 1
ATOM 4518 C CA . ALA A 1 586 ? -17.531 9.983 22.919 1.00 91.38 586 ALA A CA 1
ATOM 4519 C C . ALA A 1 586 ? -17.388 9.994 21.384 1.00 91.38 586 ALA A C 1
ATOM 4521 O O . ALA A 1 586 ? -18.161 10.680 20.709 1.00 91.38 586 ALA A O 1
ATOM 4522 N N . LEU A 1 587 ? -16.431 9.242 20.825 1.00 91.12 587 LEU A N 1
ATOM 4523 C CA . LEU A 1 587 ? -16.290 9.048 19.378 1.00 91.12 587 LEU A CA 1
ATOM 4524 C C . LEU A 1 587 ? -17.370 8.103 18.833 1.00 91.12 587 LEU A C 1
ATOM 4526 O O . LEU A 1 587 ? -18.016 8.417 17.835 1.00 91.12 587 LEU A O 1
ATOM 4530 N N . TYR A 1 588 ? -17.612 6.984 19.519 1.00 86.50 588 TYR A N 1
ATOM 4531 C CA . TYR A 1 588 ? -18.643 6.004 19.165 1.00 86.50 588 TYR A CA 1
ATOM 4532 C C . TYR A 1 588 ? -20.055 6.617 19.173 1.00 86.50 588 TYR A C 1
ATOM 4534 O O . TYR A 1 588 ? -20.785 6.530 18.186 1.00 86.50 588 TYR A O 1
ATOM 4542 N N . ASN A 1 589 ? -20.401 7.352 20.233 1.00 89.56 589 ASN A N 1
ATOM 4543 C CA . ASN A 1 589 ? -21.677 8.060 20.374 1.00 89.56 589 ASN A CA 1
ATOM 4544 C C . ASN A 1 589 ? -21.778 9.345 19.513 1.00 89.56 589 ASN A C 1
ATOM 4546 O O . ASN A 1 589 ? -22.744 10.097 19.648 1.00 89.56 589 ASN A O 1
ATOM 4550 N N . LYS A 1 590 ? -20.809 9.607 18.617 1.00 90.00 590 LYS A N 1
ATOM 4551 C CA . LYS A 1 590 ? -20.760 10.760 17.688 1.00 90.00 590 LYS A CA 1
ATOM 4552 C C . LYS A 1 590 ? -20.781 12.143 18.370 1.00 90.00 590 LYS A C 1
ATOM 4554 O O . LYS A 1 590 ? -21.166 13.140 17.755 1.00 90.00 590 LYS A O 1
ATOM 4559 N N . THR A 1 591 ? -20.341 12.229 19.627 1.00 93.19 591 THR A N 1
ATOM 4560 C CA . THR A 1 591 ? -20.154 13.497 20.360 1.00 93.19 591 THR A CA 1
ATOM 4561 C C . THR A 1 591 ? -18.968 14.283 19.789 1.00 93.19 591 THR A C 1
ATOM 4563 O O . THR A 1 591 ? -19.052 15.499 19.591 1.00 93.19 591 THR A O 1
ATOM 4566 N N . ILE A 1 592 ? -17.883 13.571 19.469 1.00 94.75 592 ILE A N 1
ATOM 4567 C CA . ILE A 1 592 ? -16.748 14.044 18.663 1.00 94.75 592 ILE A CA 1
ATOM 4568 C C . ILE A 1 592 ? -16.746 13.339 17.303 1.00 94.75 592 ILE A C 1
ATOM 4570 O O . ILE A 1 592 ? -17.216 12.211 17.187 1.00 94.75 592 ILE A O 1
ATOM 4574 N N . ASP A 1 593 ? -16.217 13.996 16.269 1.00 94.75 593 ASP A N 1
ATOM 4575 C CA . ASP A 1 593 ? -16.086 13.404 14.928 1.00 94.75 593 ASP A CA 1
ATOM 4576 C C . ASP A 1 593 ? -14.729 12.707 14.725 1.00 94.75 593 ASP A C 1
ATOM 4578 O O . ASP A 1 593 ? -14.581 11.860 13.845 1.00 94.75 593 ASP A O 1
ATOM 4582 N N . VAL A 1 594 ? -13.721 13.115 15.502 1.00 94.44 594 VAL A N 1
ATOM 4583 C CA . VAL A 1 594 ? -12.343 12.611 15.464 1.00 94.44 594 VAL A CA 1
ATOM 4584 C C . VAL A 1 594 ? -11.717 12.735 16.853 1.00 94.44 594 VAL A C 1
ATOM 4586 O O . VAL A 1 594 ? -12.082 13.623 17.624 1.00 94.44 594 VAL A O 1
ATOM 4589 N N . LEU A 1 595 ? -10.768 11.855 17.161 1.00 93.38 595 LEU A N 1
ATOM 4590 C CA . LEU A 1 595 ? -10.082 11.767 18.446 1.00 93.38 595 LEU A CA 1
ATOM 4591 C C . LEU A 1 595 ? -8.567 11.691 18.222 1.00 93.38 595 LEU A C 1
ATOM 4593 O O . LEU A 1 595 ? -8.102 10.911 17.393 1.00 93.38 595 LEU A O 1
ATOM 4597 N N . VAL A 1 596 ? -7.801 12.497 18.956 1.00 91.56 596 VAL A N 1
ATOM 4598 C CA . VAL A 1 596 ? -6.353 12.660 18.772 1.00 91.56 596 VAL A CA 1
ATOM 4599 C C . VAL A 1 596 ? -5.623 12.377 20.091 1.00 91.56 596 VAL A C 1
ATOM 4601 O O . VAL A 1 596 ? -6.075 12.803 21.149 1.00 91.56 596 VAL A O 1
ATOM 4604 N N . GLY A 1 597 ? -4.495 11.658 20.036 1.00 85.31 597 GLY A N 1
ATOM 4605 C CA . GLY A 1 597 ? -3.663 11.296 21.202 1.00 85.31 597 GLY A CA 1
ATOM 4606 C C . GLY A 1 597 ? -3.740 9.827 21.653 1.00 85.31 597 GLY A C 1
ATOM 4607 O O . GLY A 1 597 ? -2.897 9.384 22.434 1.00 85.31 597 GLY A O 1
ATOM 4608 N N . VAL A 1 598 ? -4.702 9.052 21.143 1.00 87.00 598 VAL A N 1
ATOM 4609 C CA . VAL A 1 598 ? -4.910 7.636 21.507 1.00 87.00 598 VAL A CA 1
ATOM 4610 C C . VAL A 1 598 ? -3.858 6.720 20.854 1.00 87.00 598 VAL A C 1
ATOM 4612 O O . VAL A 1 598 ? -3.626 6.846 19.649 1.00 87.00 598 VAL A O 1
ATOM 4615 N N . PRO A 1 599 ? -3.252 5.762 21.587 1.00 85.31 599 PRO A N 1
ATOM 4616 C CA . PRO A 1 599 ? -2.430 4.711 20.988 1.00 85.31 599 PRO A CA 1
ATOM 4617 C C . PRO A 1 599 ? -3.255 3.799 20.070 1.00 85.31 599 PRO A C 1
ATOM 4619 O O . PRO A 1 599 ? -4.290 3.274 20.480 1.00 85.31 599 PRO A O 1
ATOM 4622 N N . ALA A 1 600 ? -2.774 3.569 18.848 1.00 85.38 600 ALA A N 1
ATOM 4623 C CA . ALA A 1 600 ? -3.365 2.590 17.943 1.00 85.38 600 ALA A CA 1
ATOM 4624 C C . ALA A 1 600 ? -2.996 1.162 18.376 1.00 85.38 600 ALA A C 1
ATOM 4626 O O . ALA A 1 600 ? -1.817 0.810 18.430 1.00 85.38 600 ALA A O 1
ATOM 4627 N N . ASP A 1 601 ? -4.003 0.335 18.654 1.00 84.31 601 ASP A N 1
ATOM 4628 C CA . ASP A 1 601 ? -3.847 -1.088 18.962 1.00 84.31 601 ASP A CA 1
ATOM 4629 C C . ASP A 1 601 ? -5.035 -1.914 18.442 1.00 84.31 601 ASP A C 1
ATOM 4631 O O . ASP A 1 601 ? -6.071 -1.377 18.033 1.00 84.31 601 ASP A O 1
ATOM 4635 N N . MET A 1 602 ? -4.860 -3.237 18.434 1.00 82.75 602 MET A N 1
ATOM 4636 C CA . MET A 1 602 ? -5.815 -4.181 17.852 1.00 82.75 602 MET A CA 1
ATOM 4637 C C . MET A 1 602 ? -7.137 -4.218 18.633 1.00 82.75 602 MET A C 1
ATOM 4639 O O . MET A 1 602 ? -8.206 -4.211 18.029 1.00 82.75 602 MET A O 1
ATOM 4643 N N . SER A 1 603 ? -7.079 -4.159 19.968 1.00 81.81 603 SER A N 1
ATOM 4644 C CA . SER A 1 603 ? -8.257 -4.110 20.846 1.00 81.81 603 SER A CA 1
ATOM 4645 C C . SER A 1 603 ? -9.106 -2.853 20.652 1.00 81.81 603 SER A C 1
ATOM 4647 O O . SER A 1 603 ? -10.327 -2.929 20.691 1.00 81.81 603 SER A O 1
ATOM 4649 N N . ARG A 1 604 ? -8.504 -1.690 20.390 1.00 83.50 604 ARG A N 1
ATOM 4650 C CA . ARG A 1 604 ? -9.255 -0.467 20.076 1.00 83.50 604 ARG A CA 1
ATOM 4651 C C . ARG A 1 604 ? -9.780 -0.468 18.643 1.00 83.50 604 ARG A C 1
ATOM 4653 O O . ARG A 1 604 ? -10.861 0.063 18.404 1.00 83.50 604 ARG A O 1
ATOM 4660 N N . ASN A 1 605 ? -9.056 -1.070 17.695 1.00 82.25 605 ASN A N 1
ATOM 4661 C CA . ASN A 1 605 ? -9.474 -1.091 16.291 1.00 82.25 605 ASN A CA 1
ATOM 4662 C C . ASN A 1 605 ? -10.565 -2.126 15.980 1.00 82.25 605 ASN A C 1
ATOM 4664 O O . ASN A 1 605 ? -11.395 -1.887 15.104 1.00 82.25 605 ASN A O 1
ATOM 4668 N N . PHE A 1 606 ? -10.583 -3.248 16.697 1.00 79.50 606 PHE A N 1
ATOM 4669 C CA . PHE A 1 606 ? -11.649 -4.250 16.611 1.00 79.50 606 PHE A CA 1
ATOM 4670 C C . PHE A 1 606 ? -12.782 -3.973 17.601 1.00 79.50 606 PHE A C 1
ATOM 4672 O O . PHE A 1 606 ? -13.939 -4.274 17.321 1.00 79.50 606 PHE A O 1
ATOM 4679 N N . GLY A 1 607 ? -12.463 -3.301 18.706 1.00 70.44 607 GLY A N 1
ATOM 4680 C CA . GLY A 1 607 ? -13.379 -3.077 19.810 1.00 70.44 607 GLY A CA 1
ATOM 4681 C C . GLY A 1 607 ? -13.252 -4.173 20.860 1.00 70.44 607 GLY A C 1
ATOM 4682 O O . GLY A 1 607 ? -12.401 -5.063 20.801 1.00 70.44 607 GLY A O 1
ATOM 4683 N N . SER A 1 608 ? -14.127 -4.101 21.849 1.00 63.91 608 SER A N 1
ATOM 4684 C CA . SER A 1 608 ? -14.230 -5.087 22.918 1.00 63.91 608 SER A CA 1
ATOM 4685 C C . SER A 1 608 ? -15.699 -5.394 23.191 1.00 63.91 608 SER A C 1
ATOM 4687 O O . SER A 1 608 ? -16.588 -4.741 22.650 1.00 63.91 608 SER A O 1
ATOM 4689 N N . HIS A 1 609 ? -15.972 -6.313 24.117 1.00 56.50 609 HIS A N 1
ATOM 4690 C CA . HIS A 1 609 ? -17.325 -6.538 24.642 1.00 56.50 609 HIS A CA 1
ATOM 4691 C C . HIS A 1 609 ? -18.009 -5.262 25.192 1.00 56.50 609 HIS A C 1
ATOM 4693 O O . HIS A 1 609 ? -19.214 -5.286 25.430 1.00 56.50 609 HIS A O 1
ATOM 4699 N N . SER A 1 610 ? -17.260 -4.170 25.399 1.00 55.84 610 SER A N 1
ATOM 4700 C CA . SER A 1 610 ? -17.748 -2.896 25.937 1.00 55.84 610 SER A CA 1
ATOM 4701 C C . SER A 1 610 ? -17.935 -1.776 24.897 1.00 55.84 610 SER A C 1
ATOM 4703 O O . SER A 1 610 ? -18.578 -0.786 25.232 1.00 55.84 610 SER A O 1
ATOM 4705 N N . PHE A 1 611 ? -17.363 -1.867 23.684 1.00 65.12 611 PHE A N 1
ATOM 4706 C CA . PHE A 1 611 ? -17.452 -0.813 22.650 1.00 65.12 611 PHE A CA 1
ATOM 4707 C C . PHE A 1 611 ? -17.066 -1.319 21.244 1.00 65.12 611 PHE A C 1
ATOM 4709 O O . PHE A 1 611 ? -16.186 -2.172 21.118 1.00 65.12 611 PHE A O 1
ATOM 4716 N N . GLU A 1 612 ? -17.665 -0.761 20.184 1.00 71.81 612 GLU A N 1
ATOM 4717 C CA . GLU A 1 612 ? -17.326 -1.092 18.786 1.00 71.81 612 GLU A CA 1
ATOM 4718 C C . GLU A 1 612 ? -15.973 -0.506 18.334 1.00 71.81 612 GLU A C 1
ATOM 4720 O O . GLU A 1 612 ? -15.587 0.599 18.719 1.00 71.81 612 GLU A O 1
ATOM 4725 N N . GLY A 1 613 ? -15.251 -1.231 17.473 1.00 79.69 613 GLY A N 1
ATOM 4726 C CA . GLY A 1 613 ? -13.895 -0.871 17.049 1.00 79.69 613 GLY A CA 1
ATOM 4727 C C . GLY A 1 613 ? -13.777 0.420 16.236 1.00 79.69 613 GLY A C 1
ATOM 4728 O O . GLY A 1 613 ? -14.406 0.572 15.182 1.00 79.69 613 GLY A O 1
ATOM 4729 N N . VAL A 1 614 ? -12.891 1.321 16.674 1.00 84.88 614 VAL A N 1
ATOM 4730 C CA . VAL A 1 614 ? -12.645 2.631 16.045 1.00 84.88 614 VAL A CA 1
ATOM 4731 C C . VAL A 1 614 ? -11.606 2.549 14.924 1.00 84.88 614 VAL A C 1
ATOM 4733 O O . VAL A 1 614 ? -10.658 1.770 14.986 1.00 84.88 614 VAL A O 1
ATOM 4736 N N . SER A 1 615 ? -11.738 3.371 13.882 1.00 86.00 615 SER A N 1
ATOM 4737 C CA . SER A 1 615 ? -10.749 3.419 12.791 1.00 86.00 615 SER A CA 1
ATOM 4738 C C . SER A 1 615 ? -9.615 4.391 13.130 1.00 86.00 615 SER A C 1
ATOM 4740 O O . SER A 1 615 ? -9.882 5.520 13.535 1.00 86.00 615 SER A O 1
ATOM 4742 N N . PHE A 1 616 ? -8.363 3.977 12.928 1.00 87.94 616 PHE A N 1
ATOM 4743 C CA . PHE A 1 616 ? -7.178 4.820 13.122 1.00 87.94 616 PHE A CA 1
ATOM 4744 C C . PHE A 1 616 ? -6.649 5.363 11.789 1.00 87.94 616 PHE A C 1
ATOM 4746 O O . PHE A 1 616 ? -6.750 4.697 10.760 1.00 87.94 616 PHE A O 1
ATOM 4753 N N . SER A 1 617 ? -6.040 6.551 11.817 1.00 87.81 617 SER A N 1
ATOM 4754 C CA . SER A 1 617 ? -5.167 7.025 10.737 1.00 87.81 617 SER A CA 1
ATOM 4755 C C . SER A 1 617 ? -3.806 6.320 10.783 1.00 87.81 617 SER A C 1
ATOM 4757 O O . SER A 1 617 ? -3.462 5.673 11.775 1.00 87.81 617 SER A O 1
ATOM 4759 N N . THR A 1 618 ? -2.963 6.552 9.774 1.00 84.12 618 THR A N 1
ATOM 4760 C CA . THR A 1 618 ? -1.513 6.324 9.891 1.00 84.12 618 THR A CA 1
ATOM 4761 C C . THR A 1 618 ? -0.980 6.975 11.182 1.00 84.12 618 THR A C 1
ATOM 4763 O O . THR A 1 618 ? -1.313 8.141 11.438 1.00 84.12 618 THR A O 1
ATOM 4766 N N . PRO A 1 619 ? -0.173 6.279 12.009 1.00 84.88 619 PRO A N 1
ATOM 4767 C CA . PRO A 1 619 ? 0.360 6.860 13.237 1.00 84.88 619 PRO A CA 1
ATOM 4768 C C . PRO A 1 619 ? 1.334 8.007 12.945 1.00 84.88 619 PRO A C 1
ATOM 4770 O O . PRO A 1 619 ? 2.335 7.839 12.247 1.00 84.88 619 PRO A O 1
ATOM 4773 N N . TYR A 1 620 ? 1.044 9.177 13.513 1.00 81.75 620 TYR A N 1
ATOM 4774 C CA . TYR A 1 620 ? 1.829 10.406 13.345 1.00 81.75 620 TYR A CA 1
ATOM 4775 C C . TYR A 1 620 ? 2.904 10.610 14.429 1.00 81.75 620 TYR A C 1
ATOM 4777 O O . TYR A 1 620 ? 3.668 11.573 14.376 1.00 81.75 620 TYR A O 1
ATOM 4785 N N . PHE A 1 621 ? 2.957 9.733 15.434 1.00 79.56 621 PHE A N 1
ATOM 4786 C CA . PHE A 1 621 ? 3.936 9.764 16.517 1.00 79.56 621 PHE A CA 1
ATOM 4787 C C . PHE A 1 621 ? 4.259 8.337 16.967 1.00 79.56 621 PHE A C 1
ATOM 4789 O O . PHE A 1 621 ? 3.355 7.522 17.143 1.00 79.56 621 PHE A O 1
ATOM 4796 N N . TYR A 1 622 ? 5.544 8.056 17.182 1.00 78.25 622 TYR A N 1
ATOM 4797 C CA . TYR A 1 622 ? 6.044 6.773 17.672 1.00 78.25 622 TYR A CA 1
ATOM 4798 C C . TYR A 1 622 ? 6.901 7.026 18.911 1.00 78.25 622 TYR A C 1
ATOM 4800 O O . TYR A 1 622 ? 7.939 7.681 18.829 1.00 78.25 622 TYR A O 1
ATOM 4808 N N . GLY A 1 623 ? 6.469 6.508 20.057 1.00 67.81 623 GLY A N 1
ATOM 4809 C CA . GLY A 1 623 ? 7.153 6.674 21.334 1.00 67.81 623 GLY A CA 1
ATOM 4810 C C . GLY A 1 623 ? 6.408 5.954 22.453 1.00 67.81 623 GLY A C 1
ATOM 4811 O O . GLY A 1 623 ? 5.238 5.603 22.303 1.00 67.81 623 GLY A O 1
ATOM 4812 N N . ASN A 1 624 ? 7.084 5.726 23.577 1.00 61.06 624 ASN A N 1
ATOM 4813 C CA . ASN A 1 624 ? 6.437 5.201 24.774 1.00 61.06 624 ASN A CA 1
ATOM 4814 C C . ASN A 1 624 ? 5.669 6.336 25.476 1.00 61.06 624 ASN A C 1
ATOM 4816 O O . ASN A 1 624 ? 6.242 7.397 25.717 1.00 61.06 624 ASN A O 1
ATOM 4820 N N . GLN A 1 625 ? 4.393 6.125 25.812 1.00 51.59 625 GLN A N 1
ATOM 4821 C CA . GLN A 1 625 ? 3.579 7.142 26.487 1.00 51.59 625 GLN A CA 1
ATOM 4822 C C . GLN A 1 625 ? 3.953 7.359 27.965 1.00 51.59 625 GLN A C 1
ATOM 4824 O O . GLN A 1 625 ? 3.546 8.371 28.529 1.00 51.59 625 GLN A O 1
ATOM 4829 N N . THR A 1 626 ? 4.779 6.503 28.584 1.00 43.72 626 THR A N 1
ATOM 4830 C CA . THR A 1 626 ? 5.304 6.701 29.955 1.00 43.72 626 THR A CA 1
ATOM 4831 C C . THR A 1 626 ? 6.436 7.749 30.021 1.00 43.72 626 THR A C 1
ATOM 4833 O O . THR A 1 626 ? 7.475 7.513 30.642 1.00 43.72 626 THR A O 1
ATOM 4836 N N . GLY A 1 627 ? 6.284 8.872 29.315 1.00 37.94 627 GLY A N 1
ATOM 4837 C CA . GLY A 1 627 ? 7.335 9.863 29.077 1.00 37.94 627 GLY A CA 1
ATOM 4838 C C . GLY A 1 627 ? 7.717 10.684 30.311 1.00 37.94 627 GLY A C 1
ATOM 4839 O O . GLY A 1 627 ? 7.070 11.683 30.619 1.00 37.94 627 GLY A O 1
ATOM 4840 N N . LYS A 1 628 ? 8.815 10.289 30.960 1.00 29.50 628 LYS A N 1
ATOM 4841 C CA . LYS A 1 628 ? 9.743 11.208 31.637 1.00 29.50 628 LYS A CA 1
ATOM 4842 C C . LYS A 1 628 ? 10.918 11.519 30.713 1.00 29.50 628 LYS A C 1
ATOM 4844 O O . LYS A 1 628 ? 11.240 10.630 29.894 1.00 29.50 628 LYS A O 1
#

Radius of gyration: 38.19 Å; chains: 1; bounding box: 73×121×138 Å

Foldseek 3Di:
DDDDDDDDDDDDDDDDDDDDDDDDDDDDDDDDDDDDDDDDDDDDDDDDDDDDDDDDDDDDDDDDDDDDDDDDDDDDDDDDDDDDDDDDDDDDDDDDDDDDDDDDDDDDDDDDDDDDDDDDDDDDDDDDDDDDDDDDDDDDDDDDDDDPPDCPPCVVVVVVVVVVVVVVVVVVVVVVVVVVVVVVVPPDPDPDPPPPDDPQDDDDLDFLLQVCLVVLAAEEEAAPLADPLALLLLLCLLLCCFSRLGSVRYNYDHAFLLRQVVCQVSVVGQWYSHFDFFAQCQQQQQDNPLAHWFWAQQLAKWFKAKKAAPVLSVCVVVVPCDDVNVQAAEEEEPNDVQCVLCVVRDPPVRYDYDPHPVVRLVCCLVVVGRMYIDIPSVVLSCCVVCVPSADPSIDIDPDGRDIGRTTMIHHPSHVLSSLSSNLLSVLLLVCVVVVPWAAQVPSRNDPDSDDDDSVGTDSCNSPNVSHHSVSSCCSHSNVVDDSNVVSHRDPDPDDDDDRHHPCPPPPPPSPDDPPDPLLVCCVVVVAFAEEEADEPPDDPCNVPVDPDPDDDSLVVRLVVSCVSRVHRSVRYDYDYDPDPVVSLVCCQVVVGSYYPDDDDDPCQQCDDPVGHHDDDDDDPDDDDPVDD